Protein AF-A0A7T5RHJ8-F1 (afdb_monomer)

pLDDT: mean 72.38, std 24.06, range [26.28, 98.75]

Radius of gyration: 31.74 Å; Cα contacts (8 Å, |Δi|>4): 537; chains: 1; bounding box: 101×97×70 Å

Foldseek 3Di:
DDDDDDDDDPVVVVVVVVVVVVVVVCVVCPDDDDDDDDDDDDDDDPDDPVVVVVVVVVPDDDDPDDDDDDDDDDDDDDDDDDDDDDDDDDDDDDDDDDDDDDDDDDDDDDDDDDDPPPPDPPPPPDDPPLQFDEDELVVAPDLVVQLVQQLADFPLAAEKEKALKAQQVLQADDPVLSVQLLLLLLLLLLVLLCVLQPLHEAEEEEEQPAAAVGQDAWHAHPVRDIDTFLQSSQVSLVSNRVSNCVSNVRRYHYYDLAPSHHPQDDSVPPPDRASSRSLSSSVSSSLSVLVVSDPDPVCRRPRYYYYYYTHDHDPPPPDIAIEMETEDCQRHVDPVSRVSNQVSRQSSLVSSCVSSVVSVDNGDRPYYDYQPDPDDDDPRDPDPRPSSRRHDPPCVVVVVVD

Mean predicted aligned error: 16.36 Å

Solvent-accessible surface area (backbone atoms only — not comparable to full-atom values): 24466 Å² total; per-residue (Å²): 142,80,88,84,83,81,80,79,54,77,67,58,58,52,52,55,53,51,54,54,54,50,54,54,48,47,72,77,53,63,81,80,80,78,76,92,71,91,84,85,77,84,91,74,81,96,66,55,79,65,62,59,52,58,62,65,63,74,77,77,73,86,88,86,84,90,80,90,89,85,88,80,87,76,91,84,82,87,85,87,84,91,83,84,88,86,89,80,88,80,89,91,85,82,86,86,79,82,86,82,83,89,81,87,80,84,84,82,82,89,78,86,76,88,70,88,72,81,76,68,79,79,73,73,76,74,76,78,75,85,56,45,42,82,42,47,49,84,83,77,48,66,66,84,80,33,60,87,42,43,75,35,47,50,46,79,42,32,34,32,38,36,27,65,33,27,30,47,62,52,20,67,40,55,73,69,57,34,52,52,41,43,48,28,36,17,46,20,42,28,51,37,51,45,67,70,52,54,92,53,68,34,40,40,29,36,32,44,34,64,33,56,91,44,41,68,30,58,16,56,26,93,88,69,47,77,45,43,26,23,57,53,19,41,53,33,46,54,50,22,49,53,38,35,35,61,77,48,70,31,36,36,36,32,31,39,51,59,66,85,69,41,85,82,65,54,83,85,72,84,83,54,70,54,70,68,57,57,52,32,46,33,55,29,48,46,56,56,48,47,66,70,72,43,93,46,81,88,54,62,73,56,56,38,37,43,40,36,31,43,43,37,71,75,90,55,85,86,67,70,28,25,35,18,26,14,42,32,71,73,17,25,75,51,63,64,40,33,52,51,12,43,54,49,21,42,46,28,36,56,35,27,53,52,34,33,38,72,72,72,45,89,67,43,80,69,48,49,42,66,45,83,53,81,58,74,87,84,71,94,66,91,66,82,68,50,79,60,37,47,48,34,88,70,37,74,72,48,69,79,72,109

Sequence (402 aa):
MENSSSTLSSTDKGEVRRVLSIAERLKNNPPKTKGENHFSGRFRPIYSAKEEKERNAVVDQPNKRLLLKAIGAGAILAVSGGLALKALGSDNTPSVRAEPNPSAIPSPAAETTAIAATEKPETTPEPPKERGGILTPEELVDYSQVIEFVGKLRNSHDSVLSESLFTKELAGFSTEKRQEVLKAIAKAHAQALVEYYGDNEAIIGLDPGHGSSDVGSSGTTPEGKTIAEKELTWEVSQMLAEELKTLSHNRYFIVILRPHDPQDRDLDGDGTIAPVERIQKRKALLMKMEQKLRDKPEDIGKNILYLSMHFNGSSDPNQGGAEMYWPNSFAVKDDNHRQASEALAKSIQDKTVTAIRKTGYNTFDRKAKEDPDKNMPTGNISQVGPYLVLGSPRLDNLLQKA

Structure (mmCIF, N/CA/C/O backbone):
data_AF-A0A7T5RHJ8-F1
#
_entry.id   AF-A0A7T5RHJ8-F1
#
loop_
_atom_site.group_PDB
_atom_site.id
_atom_site.type_symbol
_atom_site.label_atom_id
_atom_site.label_alt_id
_atom_site.label_comp_id
_atom_site.label_asym_id
_atom_site.label_entity_id
_atom_site.label_seq_id
_atom_site.pdbx_PDB_ins_code
_atom_site.Cartn_x
_atom_site.Cartn_y
_atom_site.Cartn_z
_atom_site.occupancy
_atom_site.B_iso_or_equiv
_atom_site.auth_seq_id
_atom_site.auth_comp_id
_atom_site.auth_asym_id
_atom_site.auth_atom_id
_atom_site.pdbx_PDB_model_num
ATOM 1 N N . MET A 1 1 ? 28.859 11.170 -43.993 1.00 40.44 1 MET A N 1
ATOM 2 C CA . MET A 1 1 ? 28.952 12.548 -43.472 1.00 40.44 1 MET A CA 1
ATOM 3 C C . MET A 1 1 ? 27.995 13.404 -44.281 1.00 40.44 1 MET A C 1
ATOM 5 O O . MET A 1 1 ? 28.358 13.840 -45.361 1.00 40.44 1 MET A O 1
ATOM 9 N N . GLU A 1 2 ? 26.776 13.594 -43.786 1.00 32.41 2 GLU A N 1
ATOM 10 C CA . GLU A 1 2 ? 25.847 14.619 -44.268 1.00 32.41 2 GLU A CA 1
ATOM 11 C C . GLU A 1 2 ? 25.327 15.353 -43.031 1.00 32.41 2 GLU A C 1
ATOM 13 O O . GLU A 1 2 ? 24.834 14.731 -42.092 1.00 32.41 2 GLU A O 1
ATOM 18 N N . ASN A 1 3 ? 25.540 16.669 -42.996 1.00 38.00 3 ASN A N 1
ATOM 19 C CA . ASN A 1 3 ? 25.154 17.545 -41.895 1.00 38.00 3 ASN A CA 1
ATOM 20 C C . ASN A 1 3 ? 23.727 18.052 -42.126 1.00 38.00 3 ASN A C 1
ATOM 22 O O . ASN A 1 3 ? 23.508 18.899 -42.991 1.00 38.00 3 ASN A O 1
ATOM 26 N N . SER A 1 4 ? 22.770 17.608 -41.312 1.00 35.81 4 SER A N 1
ATOM 27 C CA . SER A 1 4 ? 21.439 18.214 -41.232 1.00 35.81 4 SER A CA 1
ATOM 28 C C . SER A 1 4 ? 21.397 19.246 -40.100 1.00 35.81 4 SER A C 1
ATOM 30 O O . SER A 1 4 ? 21.270 18.902 -38.926 1.00 35.81 4 SER A O 1
ATOM 32 N N . SER A 1 5 ? 21.506 20.526 -40.460 1.00 40.84 5 SER A N 1
ATOM 33 C CA . SER A 1 5 ? 21.255 21.665 -39.569 1.00 40.84 5 SER A CA 1
ATOM 34 C C . SER A 1 5 ? 19.748 21.924 -39.488 1.00 40.84 5 SER A C 1
ATOM 36 O O . SER A 1 5 ? 19.146 22.420 -40.441 1.00 40.84 5 SER A O 1
ATOM 38 N N . SER A 1 6 ? 19.118 21.569 -38.366 1.00 43.91 6 SER A N 1
ATOM 39 C CA . SER A 1 6 ? 17.718 21.910 -38.099 1.00 43.91 6 SER A CA 1
ATOM 40 C C . SER A 1 6 ? 17.618 23.357 -37.611 1.00 43.91 6 SER A C 1
ATOM 42 O O . SER A 1 6 ? 18.105 23.708 -36.534 1.00 43.91 6 SER A O 1
ATOM 44 N N . THR A 1 7 ? 16.969 24.208 -38.399 1.00 45.25 7 THR A N 1
ATOM 45 C CA . THR A 1 7 ? 16.672 25.595 -38.040 1.00 45.25 7 THR A CA 1
ATOM 46 C C . THR A 1 7 ? 15.443 25.648 -37.128 1.00 45.25 7 THR A C 1
ATOM 48 O O . THR A 1 7 ? 14.331 25.343 -37.542 1.00 45.25 7 THR A O 1
ATOM 51 N N . LEU A 1 8 ? 15.645 26.043 -35.866 1.00 46.16 8 LEU A N 1
ATOM 52 C CA . LEU A 1 8 ? 14.555 26.364 -34.937 1.00 46.16 8 LEU A CA 1
ATOM 53 C C . LEU A 1 8 ? 13.755 27.572 -35.439 1.00 46.16 8 LEU A C 1
ATOM 55 O O . LEU A 1 8 ? 14.342 28.565 -35.899 1.00 46.16 8 LEU A O 1
ATOM 59 N N . SER A 1 9 ? 12.429 27.486 -35.311 1.00 60.16 9 SER A N 1
ATOM 60 C CA . SER A 1 9 ? 11.492 28.516 -35.751 1.00 60.16 9 SER A CA 1
ATOM 61 C C . SER A 1 9 ? 11.699 29.828 -34.980 1.00 60.16 9 SER A C 1
ATOM 63 O O . SER A 1 9 ? 12.215 29.857 -33.859 1.00 60.16 9 SER A O 1
ATOM 65 N N . SER A 1 10 ? 11.307 30.956 -35.577 1.00 51.38 10 SER A N 1
ATOM 66 C CA . SER A 1 10 ? 11.414 32.282 -34.948 1.00 51.38 10 SER A CA 1
ATOM 67 C C . SER A 1 10 ? 10.623 32.402 -33.641 1.00 51.38 10 SER A C 1
ATOM 69 O O . SER A 1 10 ? 10.976 33.222 -32.795 1.00 51.38 10 SER A O 1
ATOM 71 N N . THR A 1 11 ? 9.590 31.577 -33.466 1.00 52.97 11 THR A N 1
ATOM 72 C CA . THR A 1 11 ? 8.748 31.535 -32.266 1.00 52.97 11 THR A CA 1
ATOM 73 C C . THR A 1 11 ? 9.511 30.922 -31.085 1.00 52.97 11 THR A C 1
ATOM 75 O O . THR A 1 11 ? 9.527 31.505 -30.002 1.00 52.97 11 THR A O 1
ATOM 78 N N . ASP A 1 12 ? 10.280 29.854 -31.325 1.00 54.69 12 ASP A N 1
ATOM 79 C CA . ASP A 1 12 ? 11.074 29.166 -30.291 1.00 54.69 12 ASP A CA 1
ATOM 80 C C . ASP A 1 12 ? 12.225 30.039 -29.766 1.00 54.69 12 ASP A C 1
ATOM 82 O O . ASP A 1 12 ? 12.566 30.032 -28.582 1.00 54.69 12 ASP A O 1
ATOM 86 N N . LYS A 1 13 ? 12.805 30.879 -30.634 1.00 61.91 13 LYS A N 1
ATOM 87 C CA . LYS A 1 13 ? 13.874 31.818 -30.247 1.00 61.91 13 LYS A CA 1
ATOM 88 C C . LYS A 1 13 ? 13.375 32.940 -29.330 1.00 61.91 13 LYS A C 1
ATOM 90 O O . LYS A 1 13 ? 14.156 33.469 -28.535 1.00 61.91 13 LYS A O 1
ATOM 95 N N . GLY A 1 14 ? 12.098 33.313 -29.436 1.00 64.12 14 GLY A N 1
ATOM 96 C CA . GLY A 1 14 ? 11.473 34.315 -28.571 1.00 64.12 14 GLY A CA 1
ATOM 97 C C . GLY A 1 14 ? 11.260 33.798 -27.149 1.00 64.12 14 GLY A C 1
ATOM 98 O O . GLY A 1 14 ? 11.526 34.511 -26.179 1.00 64.12 14 GLY A O 1
ATOM 99 N N . GLU A 1 15 ? 10.853 32.539 -27.021 1.00 55.97 15 GLU A N 1
ATOM 100 C CA . GLU A 1 15 ? 10.558 31.916 -25.732 1.00 55.97 15 GLU A CA 1
ATOM 101 C C . GLU A 1 15 ? 11.835 31.588 -24.948 1.00 55.97 15 GLU A C 1
ATOM 103 O O . GLU A 1 15 ? 11.937 31.929 -23.768 1.00 55.97 15 GLU A O 1
ATOM 108 N N . VAL A 1 16 ? 12.878 31.093 -25.626 1.00 61.34 1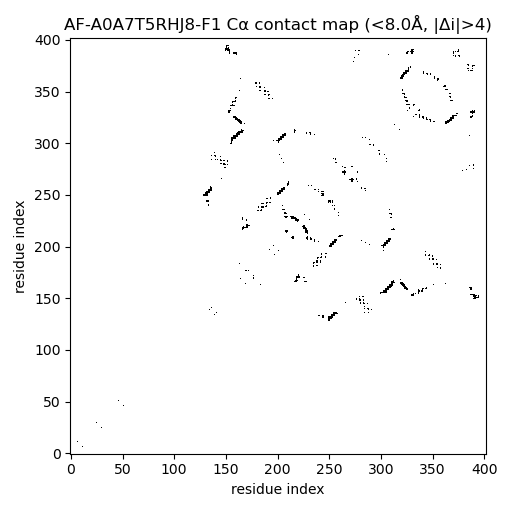6 VAL A N 1
ATOM 109 C CA . VAL A 1 16 ? 14.204 30.877 -25.018 1.00 61.34 16 VAL A CA 1
ATOM 110 C C . VAL A 1 16 ? 14.808 32.190 -24.505 1.00 61.34 16 VAL A C 1
ATOM 112 O O . VAL A 1 16 ? 15.322 32.239 -23.386 1.00 61.34 16 VAL A O 1
ATOM 115 N N . ARG A 1 17 ? 14.688 33.296 -25.256 1.00 69.06 17 ARG A N 1
ATOM 116 C CA . ARG A 1 17 ? 15.127 34.621 -24.771 1.00 69.06 17 ARG A CA 1
ATOM 117 C C . ARG A 1 17 ? 14.329 35.096 -23.561 1.00 69.06 17 ARG A C 1
ATOM 119 O O . ARG A 1 17 ? 14.903 35.712 -22.664 1.00 69.06 17 ARG A O 1
ATOM 126 N N . ARG A 1 18 ? 13.024 34.813 -23.511 1.00 72.62 18 ARG A N 1
ATOM 127 C CA . ARG A 1 18 ? 12.170 35.197 -22.381 1.00 72.62 18 ARG A CA 1
ATOM 128 C C . ARG A 1 18 ? 12.575 34.455 -21.107 1.00 72.62 18 ARG A C 1
ATOM 130 O O . ARG A 1 18 ? 12.752 35.109 -20.080 1.00 72.62 18 ARG A O 1
ATOM 137 N N . VAL A 1 19 ? 12.797 33.143 -21.187 1.00 63.69 19 VAL A N 1
ATOM 138 C CA . VAL A 1 19 ? 13.223 32.308 -20.048 1.00 63.69 19 VAL A CA 1
ATOM 139 C C . VAL A 1 19 ? 14.599 32.731 -19.529 1.00 63.69 19 VAL A C 1
ATOM 141 O O . VAL A 1 19 ? 14.755 32.949 -18.328 1.00 63.69 19 VAL A O 1
ATOM 144 N N . LEU A 1 20 ? 15.569 32.957 -20.422 1.00 66.88 20 LEU A N 1
ATOM 145 C CA . LEU A 1 20 ? 16.899 33.434 -20.026 1.00 66.88 20 LEU A CA 1
ATOM 146 C C . LEU A 1 20 ? 16.840 34.815 -19.353 1.00 66.88 20 LEU A C 1
ATOM 148 O O . LEU A 1 20 ? 17.500 35.030 -18.340 1.00 66.88 20 LEU A O 1
ATOM 152 N N . SER A 1 21 ? 15.974 35.719 -19.828 1.00 74.88 21 SER A N 1
ATOM 153 C CA . SER A 1 21 ? 15.801 37.042 -19.209 1.00 74.88 21 SER A CA 1
ATOM 154 C C . SER A 1 21 ? 15.184 36.993 -17.803 1.00 74.88 21 SER A C 1
ATOM 156 O O . SER A 1 21 ? 15.468 37.861 -16.978 1.00 74.88 21 SER A O 1
ATOM 158 N N . ILE A 1 22 ? 14.346 35.991 -17.509 1.00 64.31 22 ILE A N 1
ATOM 159 C CA . ILE A 1 22 ? 13.756 35.792 -16.177 1.00 64.31 22 ILE A CA 1
ATOM 160 C C . ILE A 1 22 ? 14.814 35.228 -15.225 1.00 64.31 22 ILE A C 1
ATOM 162 O O . ILE A 1 22 ? 14.972 35.746 -14.120 1.00 64.31 22 ILE A O 1
ATOM 166 N N . ALA A 1 23 ? 15.590 34.238 -15.675 1.00 61.03 23 ALA A N 1
ATOM 167 C CA . ALA A 1 23 ? 16.687 33.667 -14.896 1.00 61.03 23 ALA A CA 1
ATOM 168 C C . ALA A 1 23 ? 17.748 34.724 -14.535 1.00 61.03 23 ALA A C 1
ATOM 170 O O . ALA A 1 23 ? 18.206 34.796 -13.395 1.00 61.03 23 ALA A O 1
ATOM 171 N N . GLU A 1 24 ? 18.085 35.607 -15.475 1.00 71.19 24 GLU A N 1
ATOM 172 C CA . GLU A 1 24 ? 19.054 36.681 -15.254 1.00 71.19 24 GLU A CA 1
ATOM 173 C C . GLU A 1 24 ? 18.514 37.780 -14.318 1.00 71.19 24 GLU A C 1
ATOM 175 O O . GLU A 1 24 ? 19.253 38.307 -13.484 1.00 71.19 24 GLU A O 1
ATOM 180 N N . ARG A 1 25 ? 17.202 38.069 -14.350 1.00 68.69 25 ARG A N 1
ATOM 181 C CA . ARG A 1 25 ? 16.559 38.968 -13.371 1.00 68.69 25 ARG A CA 1
ATOM 182 C C . ARG A 1 25 ? 16.557 38.397 -11.957 1.00 68.69 25 ARG A C 1
ATOM 184 O O . ARG A 1 25 ? 16.802 39.157 -11.024 1.00 68.69 25 ARG A O 1
ATOM 191 N N . LEU A 1 26 ? 16.309 37.098 -11.798 1.00 63.41 26 LEU A N 1
ATOM 192 C CA . LEU A 1 26 ? 16.317 36.430 -10.491 1.00 63.41 26 LEU A CA 1
ATOM 193 C C . LEU A 1 26 ? 17.729 36.341 -9.904 1.00 63.41 26 LEU A C 1
ATOM 195 O O . LEU A 1 26 ? 17.903 36.520 -8.702 1.00 63.41 26 LEU A O 1
ATOM 199 N N . LYS A 1 27 ? 18.745 36.153 -10.754 1.00 71.31 27 LYS A N 1
ATOM 200 C CA . LYS A 1 27 ? 20.154 36.189 -10.343 1.00 71.31 27 LYS A CA 1
ATOM 201 C C . LYS A 1 27 ? 20.582 37.575 -9.849 1.00 71.31 27 LYS A C 1
ATOM 203 O O . LYS A 1 27 ? 21.331 37.674 -8.882 1.00 71.31 27 LYS A O 1
ATOM 208 N N . ASN A 1 28 ? 20.096 38.635 -10.495 1.00 69.88 28 ASN A N 1
ATOM 209 C CA . ASN A 1 28 ? 20.500 40.010 -10.192 1.00 69.88 28 ASN A CA 1
ATOM 210 C C . ASN A 1 28 ? 19.633 40.692 -9.118 1.00 69.88 28 ASN A C 1
ATOM 212 O O . ASN A 1 28 ? 20.052 41.697 -8.553 1.00 69.88 28 ASN A O 1
ATOM 216 N N . ASN A 1 29 ? 18.443 40.161 -8.821 1.00 66.75 29 ASN A N 1
ATOM 217 C CA . ASN A 1 29 ? 17.551 40.655 -7.769 1.00 66.75 29 ASN A CA 1
ATOM 218 C C . ASN A 1 29 ? 16.957 39.483 -6.971 1.00 66.75 29 ASN A C 1
ATOM 220 O O . ASN A 1 29 ? 15.758 39.210 -7.092 1.00 66.75 29 ASN A O 1
ATOM 224 N N . PRO A 1 30 ? 17.766 38.774 -6.162 1.00 59.53 30 PRO A N 1
ATOM 225 C CA . PRO A 1 30 ? 17.239 37.722 -5.310 1.00 59.53 30 PRO A CA 1
ATOM 226 C C . PRO A 1 30 ? 16.209 38.319 -4.332 1.00 59.53 30 PRO A C 1
ATOM 228 O O . PRO A 1 30 ? 16.425 39.417 -3.801 1.00 59.53 30 PRO A O 1
ATOM 231 N N . PRO A 1 31 ? 15.071 37.643 -4.098 1.00 55.00 31 PRO A N 1
ATOM 232 C CA . PRO A 1 31 ? 14.050 38.144 -3.193 1.00 55.00 31 PRO A CA 1
ATOM 233 C C . PRO A 1 31 ? 14.637 38.313 -1.788 1.00 55.00 31 PRO A C 1
ATOM 235 O O . PRO A 1 31 ? 15.250 37.404 -1.231 1.00 55.00 31 PRO A O 1
ATOM 238 N N . LYS A 1 32 ? 14.464 39.508 -1.213 1.00 50.19 32 LYS A N 1
ATOM 239 C CA . LYS A 1 32 ? 14.930 39.816 0.142 1.00 50.19 32 LYS A CA 1
ATOM 240 C C . LYS A 1 32 ? 14.118 39.000 1.146 1.00 50.19 32 LYS A C 1
ATOM 242 O O . LYS A 1 32 ? 12.930 39.261 1.329 1.00 50.19 32 LYS A O 1
ATOM 247 N N . THR A 1 33 ? 14.762 38.059 1.826 1.00 44.38 33 THR A N 1
ATOM 248 C CA . THR A 1 33 ? 14.189 37.361 2.979 1.00 44.38 33 THR A CA 1
ATOM 249 C C . THR A 1 33 ? 13.981 38.373 4.106 1.00 44.38 33 THR A C 1
ATOM 251 O O . THR A 1 33 ? 14.944 38.922 4.645 1.00 44.38 33 THR A O 1
ATOM 254 N N . LYS A 1 34 ? 12.722 38.681 4.435 1.00 40.81 34 LYS A N 1
ATOM 255 C CA . LYS A 1 34 ? 12.402 39.452 5.642 1.00 40.81 34 LYS A CA 1
ATOM 256 C C . LYS A 1 34 ? 12.673 38.574 6.861 1.00 40.81 34 LYS A C 1
ATOM 258 O O . LYS A 1 34 ? 12.249 37.425 6.897 1.00 40.81 34 LYS A O 1
ATOM 263 N N . GLY A 1 35 ? 13.429 39.147 7.792 1.00 35.31 35 GLY A N 1
ATOM 264 C CA . GLY A 1 35 ? 14.032 38.476 8.931 1.00 35.31 35 GLY A CA 1
ATOM 265 C C . GLY A 1 35 ? 13.064 37.850 9.929 1.00 35.31 35 GLY A C 1
ATOM 266 O O . GLY A 1 35 ? 11.869 38.143 9.977 1.00 35.31 35 GLY A O 1
ATOM 267 N N . GLU A 1 36 ? 13.683 36.983 10.718 1.00 42.47 36 GLU A N 1
ATOM 268 C CA . GLU A 1 36 ? 13.184 36.243 11.864 1.00 42.47 36 GLU A CA 1
ATOM 269 C C . GLU A 1 36 ? 12.375 37.129 12.819 1.00 42.47 36 GLU A C 1
ATOM 271 O O . GLU A 1 36 ? 12.868 38.128 13.337 1.00 42.47 36 GLU A O 1
ATOM 276 N N . ASN A 1 37 ? 11.137 36.720 13.094 1.00 32.94 37 ASN A N 1
ATOM 277 C CA . ASN A 1 37 ? 10.400 37.168 14.266 1.00 32.94 37 ASN A CA 1
ATOM 278 C C . ASN A 1 37 ? 10.107 35.948 15.138 1.00 32.94 37 ASN A C 1
ATOM 280 O O . ASN A 1 37 ? 9.453 34.999 14.706 1.00 32.94 37 ASN A O 1
ATOM 284 N N . HIS A 1 38 ? 10.592 36.004 16.378 1.00 37.03 38 HIS A N 1
ATOM 285 C CA . HIS A 1 38 ? 10.213 35.110 17.463 1.00 37.03 38 HIS A CA 1
ATOM 286 C C . HIS A 1 38 ? 8.686 35.018 17.583 1.00 37.03 38 HIS A C 1
ATOM 288 O O . HIS A 1 38 ? 8.017 36.026 17.811 1.00 37.03 38 HIS A O 1
ATOM 294 N N . PHE A 1 39 ? 8.141 33.805 17.476 1.00 29.95 39 PHE A N 1
ATOM 295 C CA . PHE A 1 39 ? 6.723 33.536 17.692 1.00 29.95 39 PHE A CA 1
ATOM 296 C C . PHE A 1 39 ? 6.536 32.776 19.009 1.00 29.95 39 PHE A C 1
ATOM 298 O O . PHE A 1 39 ? 6.726 31.566 19.094 1.00 29.95 39 PHE A O 1
ATOM 305 N N . SER A 1 40 ? 6.166 33.511 20.056 1.00 37.69 40 SER A N 1
ATOM 306 C CA . SER A 1 40 ? 5.530 32.976 21.257 1.00 37.69 40 SER A CA 1
ATOM 307 C C . SER A 1 40 ? 4.041 33.331 21.184 1.00 37.69 40 SER A C 1
ATOM 309 O O . SER A 1 40 ? 3.672 34.503 21.184 1.00 37.69 40 SER A O 1
ATOM 311 N N . GLY A 1 41 ? 3.149 32.341 21.074 1.00 28.69 41 GLY A N 1
ATOM 312 C CA . GLY A 1 41 ? 1.719 32.653 21.019 1.00 28.69 41 GLY A CA 1
ATOM 313 C C . GLY A 1 41 ? 0.787 31.512 20.632 1.00 28.69 41 GLY A C 1
ATOM 314 O O . GLY A 1 41 ? 0.674 31.159 19.469 1.00 28.69 41 GLY A O 1
ATOM 315 N N . ARG A 1 42 ? 0.093 31.002 21.656 1.00 31.72 42 ARG A N 1
ATOM 316 C CA . ARG A 1 42 ? -1.216 30.320 21.690 1.00 31.72 42 ARG A CA 1
ATOM 317 C C . ARG A 1 42 ? -1.936 30.106 20.346 1.00 31.72 42 ARG A C 1
ATOM 319 O O . ARG A 1 42 ? -2.389 31.056 19.711 1.00 31.72 42 ARG A O 1
ATOM 326 N N . PHE A 1 43 ? -2.184 28.832 20.045 1.00 30.12 43 PHE A N 1
ATOM 327 C CA . PHE A 1 43 ? -3.131 28.363 19.034 1.00 30.12 43 PHE A CA 1
ATOM 328 C C . PHE A 1 43 ? -4.536 28.953 19.250 1.00 30.12 43 PHE A C 1
ATOM 330 O O . PHE A 1 43 ? -5.092 28.875 20.348 1.00 30.12 43 PHE A O 1
ATOM 337 N N . ARG A 1 44 ? -5.126 29.498 18.182 1.00 32.53 44 ARG A N 1
ATOM 338 C CA . ARG A 1 44 ? -6.573 29.712 18.053 1.00 32.53 44 ARG A CA 1
ATOM 339 C C . ARG A 1 44 ? -7.116 28.767 16.973 1.00 32.53 44 ARG A C 1
ATOM 341 O O . ARG A 1 44 ? -6.440 28.598 15.959 1.00 32.53 44 ARG A O 1
ATOM 348 N N . PRO A 1 45 ? -8.301 28.165 17.163 1.00 34.62 45 PRO A N 1
ATOM 349 C CA . PRO A 1 45 ? -8.934 27.343 16.140 1.00 34.62 45 PRO A CA 1
ATOM 350 C C . PRO A 1 45 ? -9.376 28.188 14.934 1.00 34.62 45 PRO A C 1
ATOM 352 O O . PRO A 1 45 ? -9.691 29.371 15.062 1.00 34.62 45 PRO A O 1
ATOM 355 N N . ILE A 1 46 ? -9.381 27.544 13.766 1.00 45.44 46 ILE A N 1
ATOM 356 C CA . ILE A 1 46 ? -9.508 28.129 12.418 1.00 45.44 46 ILE A CA 1
ATOM 357 C C . ILE A 1 46 ? -10.975 28.431 12.030 1.00 45.44 46 ILE A C 1
ATOM 359 O O . ILE A 1 46 ? -11.258 28.801 10.899 1.00 45.44 46 ILE A O 1
ATOM 363 N N . TYR A 1 47 ? -11.926 28.355 12.963 1.00 49.31 47 TYR A N 1
ATOM 364 C CA . TYR A 1 47 ? -13.334 28.654 12.679 1.00 49.31 47 TYR A CA 1
ATOM 365 C C . TYR A 1 47 ? -13.837 29.834 13.499 1.00 49.31 47 TYR A C 1
ATOM 367 O O . TYR A 1 47 ? -13.525 29.985 14.682 1.00 49.31 47 TYR A O 1
ATOM 375 N N . SER A 1 48 ? -14.634 30.688 12.861 1.00 61.91 48 SER A N 1
ATOM 376 C CA . SER A 1 48 ? -15.337 31.755 13.559 1.00 61.91 48 SER A CA 1
ATOM 377 C C . SER A 1 48 ? -16.473 31.166 14.405 1.00 61.91 48 SER A C 1
ATOM 379 O O . SER A 1 48 ? -17.155 30.228 13.994 1.00 61.91 48 SER A O 1
ATOM 381 N N . ALA A 1 49 ? -16.754 31.765 15.567 1.00 52.56 49 ALA A N 1
ATOM 382 C CA . ALA A 1 49 ? -17.869 31.362 16.438 1.00 52.56 49 ALA A CA 1
ATOM 383 C C . ALA A 1 49 ? -19.247 31.395 15.736 1.00 52.56 49 ALA A C 1
ATOM 385 O O . ALA A 1 49 ? -20.226 30.839 16.233 1.00 52.56 49 ALA A O 1
ATOM 386 N N . LYS A 1 50 ? -19.335 32.055 14.574 1.00 49.03 50 LYS A N 1
ATOM 387 C CA . LYS A 1 50 ? -20.524 32.086 13.725 1.00 49.03 50 LYS A CA 1
ATOM 388 C C . LYS A 1 50 ? -20.701 30.776 12.940 1.00 49.03 50 LYS A C 1
ATOM 390 O O . LYS A 1 50 ? -21.807 30.250 12.901 1.00 49.03 50 LYS A O 1
ATOM 395 N N . GLU A 1 51 ? -19.617 30.211 12.410 1.00 54.53 51 GLU A N 1
ATOM 396 C CA . GLU A 1 51 ? -19.627 28.963 11.626 1.00 54.53 51 GLU A CA 1
ATOM 397 C C . GLU A 1 51 ? -19.867 27.720 12.495 1.00 54.53 51 GLU A C 1
ATOM 399 O O . GLU A 1 51 ? -20.450 26.735 12.043 1.00 54.53 51 GLU A O 1
ATOM 404 N N . GLU A 1 52 ? -19.462 27.765 13.765 1.00 52.94 52 GLU A N 1
ATOM 405 C CA . GLU A 1 52 ? -19.729 26.693 14.731 1.00 52.94 52 GLU A CA 1
ATOM 406 C C . GLU A 1 52 ? -21.197 26.695 15.198 1.00 52.94 52 GLU A C 1
ATOM 408 O O . GLU A 1 52 ? -21.801 25.643 15.415 1.00 52.94 52 GLU A O 1
ATOM 413 N N . LYS A 1 53 ? -21.825 27.877 15.259 1.00 53.38 53 LYS A N 1
ATOM 414 C CA . LYS A 1 53 ? -23.241 28.028 15.621 1.00 53.38 53 LYS A CA 1
ATOM 415 C C . LYS A 1 53 ? -24.188 27.604 14.494 1.00 53.38 53 LYS A C 1
ATOM 417 O O . LYS A 1 53 ? -25.234 27.025 14.773 1.00 53.38 53 LYS A O 1
ATOM 422 N N . GLU A 1 54 ? -23.819 27.846 13.237 1.00 55.75 54 GLU A N 1
ATOM 423 C CA . GLU A 1 54 ? -24.598 27.412 12.066 1.00 55.75 54 GLU A CA 1
ATOM 424 C C . GLU A 1 54 ? -24.527 25.891 11.857 1.00 55.75 54 GLU A C 1
ATOM 426 O O . GLU A 1 54 ? -25.531 25.279 11.497 1.00 55.75 54 GLU A O 1
ATOM 431 N N . ARG A 1 55 ? -23.397 25.251 12.191 1.00 57.78 55 ARG A N 1
ATOM 432 C CA . ARG A 1 55 ? -23.279 23.782 12.170 1.00 57.78 55 ARG A CA 1
ATOM 433 C C . ARG A 1 55 ? -24.161 23.090 13.209 1.00 57.78 55 ARG A C 1
ATOM 435 O O . ARG A 1 55 ? -24.792 22.083 12.900 1.00 57.78 55 ARG A O 1
ATOM 442 N N . ASN A 1 56 ? -24.256 23.652 14.411 1.00 49.22 56 ASN A N 1
ATOM 443 C CA . ASN A 1 56 ? -25.057 23.067 15.489 1.00 49.22 56 ASN A CA 1
ATOM 444 C C . ASN A 1 56 ? -26.569 23.325 15.341 1.00 49.22 56 ASN A C 1
ATOM 446 O O . ASN A 1 56 ? -27.365 22.659 15.996 1.00 49.22 56 ASN A O 1
ATOM 450 N N . ALA A 1 57 ? -26.988 24.243 14.463 1.00 46.22 57 ALA A N 1
ATOM 451 C CA . ALA A 1 57 ? -28.400 24.566 14.243 1.00 46.22 57 ALA A CA 1
ATOM 452 C C . ALA A 1 57 ? -29.130 23.607 13.277 1.00 46.22 57 ALA A C 1
ATOM 454 O O . ALA A 1 57 ? -30.355 23.644 13.200 1.00 46.22 57 ALA A O 1
ATOM 455 N N . VAL A 1 58 ? -28.414 22.739 12.550 1.00 40.59 58 VAL A N 1
ATOM 456 C CA . VAL A 1 58 ? -29.008 21.814 11.558 1.00 40.59 58 VAL A CA 1
ATOM 457 C C . VAL A 1 58 ? -29.418 20.463 12.175 1.00 40.59 58 VAL A C 1
ATOM 459 O O . VAL A 1 58 ? -30.129 19.684 11.548 1.00 40.59 58 VAL A O 1
ATOM 462 N N . VAL A 1 59 ? -29.030 20.184 13.423 1.00 41.03 59 VAL A N 1
ATOM 463 C CA . VAL A 1 59 ? -29.218 18.863 14.058 1.00 41.03 59 VAL A CA 1
ATOM 464 C C . VAL A 1 59 ? -30.536 18.739 14.842 1.00 41.03 59 VAL A C 1
ATOM 466 O O . VAL A 1 59 ? -30.893 17.641 15.256 1.00 41.03 59 VAL A O 1
ATOM 469 N N . ASP A 1 60 ? -31.321 19.812 14.989 1.00 36.16 60 ASP A N 1
ATOM 470 C CA . ASP A 1 60 ? -32.483 19.815 15.890 1.00 36.16 60 ASP A CA 1
ATOM 471 C C . ASP A 1 60 ? -33.815 20.108 15.170 1.00 36.16 60 ASP A C 1
ATOM 473 O O . ASP A 1 60 ? -34.426 21.164 15.329 1.00 36.16 60 ASP A O 1
ATOM 477 N N . GLN A 1 61 ? -34.285 19.154 14.354 1.00 32.31 61 GLN A N 1
ATOM 478 C CA . GLN A 1 61 ? -35.711 19.032 14.011 1.00 32.31 61 GLN A CA 1
ATOM 479 C C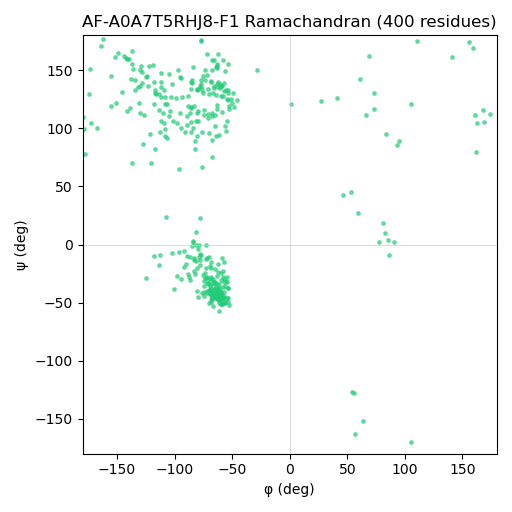 . GLN A 1 61 ? -36.151 17.556 13.936 1.00 32.31 61 GLN A C 1
ATOM 481 O O . GLN A 1 61 ? -35.719 16.828 13.040 1.00 32.31 61 GLN A O 1
ATOM 486 N N . PRO A 1 62 ? -37.053 17.086 14.820 1.00 37.34 62 PRO A N 1
ATOM 487 C CA . PRO A 1 62 ? -37.592 15.734 14.743 1.00 37.34 62 PRO A CA 1
ATOM 488 C C . PRO A 1 62 ? -38.755 15.649 13.740 1.00 37.34 62 PRO A C 1
ATOM 490 O O . PRO A 1 62 ? -39.818 16.247 13.925 1.00 37.34 62 PRO A O 1
ATOM 493 N N . ASN A 1 63 ? -38.582 14.824 12.703 1.00 32.75 63 ASN A N 1
ATOM 494 C CA . ASN A 1 63 ? -39.628 14.452 11.749 1.00 32.75 63 ASN A CA 1
ATOM 495 C C . ASN A 1 63 ? -40.721 13.594 12.417 1.00 32.75 63 ASN A C 1
ATOM 497 O O . ASN A 1 63 ? -40.687 12.365 12.404 1.00 32.75 63 ASN A O 1
ATOM 501 N N . LYS A 1 64 ? -41.749 14.251 12.961 1.00 34.31 64 LYS A N 1
ATOM 502 C CA . LYS A 1 64 ? -43.071 13.657 13.207 1.00 34.31 64 LYS A CA 1
ATOM 503 C C . LYS A 1 64 ? -43.917 13.771 11.940 1.00 34.31 64 LYS A C 1
ATOM 505 O O . LYS A 1 64 ? -44.546 14.805 11.742 1.00 34.31 64 LYS A O 1
ATOM 510 N N . ARG A 1 65 ? -43.981 12.717 11.117 1.00 35.22 65 ARG A N 1
ATOM 511 C CA . ARG A 1 65 ? -45.120 12.417 10.217 1.00 35.22 65 ARG A CA 1
ATOM 512 C C . ARG A 1 65 ? -44.872 11.121 9.441 1.00 35.22 65 ARG A C 1
ATOM 514 O O . ARG A 1 65 ? -44.185 11.154 8.434 1.00 35.22 65 ARG A O 1
ATOM 521 N N . LEU A 1 66 ? -45.463 10.015 9.899 1.00 32.38 66 LEU A N 1
ATOM 522 C CA . LEU A 1 66 ? -45.989 8.913 9.070 1.00 32.38 66 LEU A CA 1
ATOM 523 C C . LEU A 1 66 ? -46.636 7.861 9.987 1.00 32.38 66 LEU A C 1
ATOM 525 O O . LEU A 1 66 ? -46.068 6.825 10.310 1.00 32.38 66 LEU A O 1
ATOM 529 N N . LEU A 1 67 ? -47.853 8.168 10.433 1.00 29.53 67 LEU A N 1
ATOM 530 C CA . LEU A 1 67 ? -48.818 7.197 10.940 1.00 29.53 67 LEU A CA 1
ATOM 531 C C . LEU A 1 67 ? -50.187 7.596 10.366 1.00 29.53 67 LEU A C 1
ATOM 533 O O . LEU A 1 67 ? -50.482 8.786 10.283 1.00 29.53 67 LEU A O 1
ATOM 537 N N . LEU A 1 68 ? -50.995 6.594 10.010 1.00 28.56 68 LEU A N 1
ATOM 538 C CA . LEU A 1 68 ? -52.284 6.626 9.298 1.00 28.56 68 LEU A CA 1
ATOM 539 C C . LEU A 1 68 ? -52.219 6.681 7.760 1.00 28.56 68 LEU A C 1
ATOM 541 O O . LEU A 1 68 ? -52.253 7.750 7.157 1.00 28.56 68 LEU A O 1
ATOM 545 N N . LYS A 1 69 ? -52.311 5.502 7.129 1.00 28.75 69 LYS A N 1
ATOM 546 C CA . LYS A 1 69 ? -53.526 5.030 6.423 1.00 28.75 69 LYS A CA 1
ATOM 547 C C . LYS A 1 69 ? -53.233 3.710 5.695 1.00 28.75 69 LYS A C 1
ATOM 549 O O . LYS A 1 69 ? -52.481 3.723 4.732 1.00 28.75 69 LYS A O 1
ATOM 554 N N . ALA A 1 70 ? -53.848 2.617 6.156 1.00 27.80 70 ALA A N 1
ATOM 555 C CA . ALA A 1 70 ? -54.502 1.573 5.344 1.00 27.80 70 ALA A CA 1
ATOM 556 C C . ALA A 1 70 ? -54.691 0.287 6.174 1.00 27.80 70 ALA A C 1
ATOM 558 O O . ALA A 1 70 ? -53.941 -0.675 6.058 1.00 27.80 70 ALA A O 1
ATOM 559 N N . ILE A 1 71 ? -55.726 0.283 7.015 1.00 31.23 71 ILE A N 1
ATOM 560 C CA . ILE A 1 71 ? -56.484 -0.935 7.320 1.00 31.23 71 ILE A CA 1
ATOM 561 C C . ILE A 1 71 ? -57.724 -0.855 6.431 1.00 31.23 71 ILE A C 1
ATOM 563 O O . ILE A 1 71 ? -58.432 0.151 6.482 1.00 31.23 71 ILE A O 1
ATOM 567 N N . GLY A 1 72 ? -57.988 -1.889 5.636 1.00 26.28 72 GLY A N 1
ATOM 568 C CA . GLY A 1 72 ? -59.272 -2.035 4.958 1.00 26.28 72 GLY A CA 1
ATOM 569 C C . GLY A 1 72 ? -59.261 -3.021 3.795 1.00 26.28 72 GLY A C 1
ATOM 570 O O . GLY A 1 72 ? -58.837 -2.656 2.708 1.00 26.28 72 GLY A O 1
ATOM 571 N N . ALA A 1 73 ? -59.849 -4.196 4.046 1.00 27.97 73 ALA A N 1
ATOM 572 C CA . ALA A 1 73 ? -60.274 -5.235 3.098 1.00 27.97 73 ALA A CA 1
ATOM 573 C C . ALA A 1 73 ? -59.151 -6.076 2.456 1.00 27.97 73 ALA A C 1
ATOM 575 O O . ALA A 1 73 ? -58.185 -5.556 1.928 1.00 27.97 73 ALA A O 1
ATOM 576 N N . GLY A 1 74 ? -59.208 -7.403 2.439 1.00 26.28 74 GLY A N 1
ATOM 577 C CA . GLY A 1 74 ? -60.246 -8.325 2.869 1.00 26.28 74 GLY A CA 1
ATOM 578 C C . GLY A 1 74 ? -59.707 -9.751 2.757 1.00 26.28 74 GLY A C 1
ATOM 579 O O . GLY A 1 74 ? -58.816 -10.038 1.962 1.00 26.28 74 GLY A O 1
ATOM 580 N N . ALA A 1 75 ? -60.235 -10.617 3.613 1.00 30.70 75 ALA A N 1
ATOM 581 C CA . ALA A 1 75 ? -60.037 -12.056 3.581 1.00 30.70 75 ALA A CA 1
ATOM 582 C C . ALA A 1 75 ? -60.448 -12.655 2.227 1.00 30.70 75 ALA A C 1
ATOM 584 O O . ALA A 1 75 ? -61.410 -12.164 1.642 1.00 30.70 75 ALA A O 1
ATOM 585 N N . ILE A 1 76 ? -59.790 -13.747 1.803 1.00 30.20 76 ILE A N 1
ATOM 586 C CA . ILE A 1 76 ? -60.433 -14.940 1.219 1.00 30.20 76 ILE A CA 1
ATOM 587 C C . ILE A 1 76 ? -59.414 -16.078 0.952 1.00 30.20 76 ILE A C 1
ATOM 589 O O . ILE A 1 76 ? -58.386 -15.885 0.316 1.00 30.20 76 ILE A O 1
ATOM 593 N N . LEU A 1 77 ? -59.808 -17.258 1.449 1.00 28.19 77 LEU A N 1
ATOM 594 C CA . LEU A 1 77 ? -59.460 -18.654 1.132 1.00 28.19 77 LEU A CA 1
ATOM 595 C C . LEU A 1 77 ? -58.051 -19.243 1.380 1.00 28.19 77 LEU A C 1
ATOM 597 O O . LEU A 1 77 ? -57.095 -19.056 0.636 1.00 28.19 77 LEU A O 1
ATOM 601 N N . ALA A 1 78 ? -58.037 -20.154 2.360 1.00 33.78 78 ALA A N 1
ATOM 602 C CA . ALA A 1 78 ? -57.281 -21.404 2.339 1.00 33.78 78 ALA A CA 1
ATOM 603 C C . ALA A 1 78 ? -57.807 -22.361 1.247 1.00 33.78 78 ALA A C 1
ATOM 605 O O . ALA A 1 78 ? -58.976 -22.244 0.881 1.00 33.78 78 ALA A O 1
ATOM 606 N N . VAL A 1 79 ? -56.982 -23.334 0.814 1.00 29.25 79 VAL A N 1
ATOM 607 C CA . VAL A 1 79 ? -57.293 -24.787 0.708 1.00 29.25 79 VAL A CA 1
ATOM 608 C C . VAL A 1 79 ? -56.217 -25.552 -0.111 1.00 29.25 79 VAL A C 1
ATOM 610 O O . VAL A 1 79 ? -56.042 -25.331 -1.301 1.00 29.25 79 VAL A O 1
ATOM 613 N N . SER A 1 80 ? -55.533 -26.467 0.598 1.00 28.83 80 SER A N 1
ATOM 614 C CA . SER A 1 80 ? -55.103 -27.850 0.263 1.00 28.83 80 SER A CA 1
ATOM 615 C C . SER A 1 80 ? -54.162 -28.240 -0.899 1.00 28.83 80 SER A C 1
ATOM 617 O O . SER A 1 80 ? -54.363 -27.860 -2.045 1.00 28.83 80 SER A O 1
ATOM 619 N N . GLY A 1 81 ? -53.320 -29.245 -0.584 1.00 27.33 81 GLY A N 1
ATOM 620 C CA . GLY A 1 81 ? -52.876 -30.344 -1.471 1.00 27.33 81 GLY A CA 1
ATOM 621 C C . GLY A 1 81 ? -51.433 -30.196 -1.976 1.00 27.33 81 GLY A C 1
ATOM 622 O O . GLY A 1 81 ? -51.117 -29.195 -2.592 1.00 27.33 81 GLY A O 1
ATOM 623 N N . GLY A 1 82 ? -50.460 -31.091 -1.767 1.00 26.38 82 GLY A N 1
ATOM 624 C CA . GLY A 1 82 ? -50.494 -32.518 -1.444 1.00 26.38 82 GLY A CA 1
ATOM 625 C C . GLY A 1 82 ? -50.420 -33.386 -2.708 1.00 26.38 82 GLY A C 1
ATOM 626 O O . GLY A 1 82 ? -51.472 -33.765 -3.193 1.00 26.38 82 GLY A O 1
ATOM 627 N N . LEU A 1 83 ? -49.214 -33.690 -3.220 1.00 30.23 83 LEU A N 1
ATOM 628 C CA . LEU A 1 83 ? -48.847 -34.811 -4.131 1.00 30.23 83 LEU A CA 1
ATOM 629 C C . LEU A 1 83 ? -47.325 -34.697 -4.407 1.00 30.23 83 LEU A C 1
ATOM 631 O O . LEU A 1 83 ? -46.875 -33.657 -4.869 1.00 30.23 83 LEU A O 1
ATOM 635 N N . ALA A 1 84 ? -46.434 -35.565 -3.915 1.00 32.56 84 ALA A N 1
ATOM 636 C CA . ALA A 1 84 ? -46.185 -36.987 -4.198 1.00 32.56 84 ALA A CA 1
ATOM 637 C C . ALA A 1 84 ? -45.501 -37.280 -5.557 1.00 32.56 84 ALA A C 1
ATOM 639 O O . ALA A 1 84 ? -46.071 -37.058 -6.616 1.00 32.56 84 ALA A O 1
ATOM 640 N N . LEU A 1 85 ? -44.286 -37.842 -5.432 1.00 32.12 85 LEU A N 1
ATOM 641 C CA . LEU A 1 85 ? -43.528 -38.748 -6.310 1.00 32.12 85 LEU A CA 1
ATOM 642 C C . LEU A 1 85 ? -43.509 -38.534 -7.836 1.00 32.12 85 LEU A C 1
ATOM 644 O O . LEU A 1 85 ? -44.496 -38.770 -8.529 1.00 32.12 85 LEU A O 1
ATOM 648 N N . LYS A 1 86 ? -42.285 -38.444 -8.380 1.00 32.12 86 LYS A N 1
ATOM 649 C CA . LYS A 1 86 ? -41.882 -39.358 -9.461 1.00 32.12 86 LYS A CA 1
ATOM 650 C C . LYS A 1 86 ? -40.376 -39.626 -9.470 1.00 32.12 86 LYS A C 1
ATOM 652 O O . LYS A 1 86 ? -39.566 -38.713 -9.575 1.00 32.12 86 LYS A O 1
ATOM 657 N N . ALA A 1 87 ? -40.055 -40.909 -9.346 1.00 35.22 87 ALA A N 1
ATOM 658 C CA . ALA A 1 87 ? -38.748 -41.512 -9.529 1.00 35.22 87 ALA A CA 1
ATOM 659 C C . ALA A 1 87 ? -38.515 -41.856 -11.009 1.00 35.22 87 ALA A C 1
ATOM 661 O O . ALA A 1 87 ? -39.425 -42.370 -11.654 1.00 35.22 87 ALA A O 1
ATOM 662 N N . LEU A 1 88 ? -37.292 -41.618 -11.485 1.00 37.75 88 LEU A N 1
ATOM 663 C CA . LEU A 1 88 ? -36.576 -42.249 -12.608 1.00 37.75 88 LEU A CA 1
ATOM 664 C C . LEU A 1 88 ? -35.087 -42.019 -12.247 1.00 37.75 88 LEU A C 1
ATOM 666 O O . LEU A 1 88 ? -34.717 -40.878 -12.005 1.00 37.75 88 LEU A O 1
ATOM 670 N N . GLY A 1 89 ? -34.189 -42.980 -12.038 1.00 31.12 89 GLY A N 1
ATOM 671 C CA . GLY A 1 89 ? -34.111 -44.349 -12.530 1.00 31.12 89 GLY A CA 1
ATOM 672 C C . GLY A 1 89 ? -33.228 -44.400 -13.778 1.00 31.12 89 GLY A C 1
ATOM 673 O O . GLY A 1 89 ? -33.767 -44.233 -14.861 1.00 31.12 89 GLY A O 1
ATOM 674 N N . SER A 1 90 ? -31.909 -44.586 -13.614 1.00 33.03 90 SER A N 1
ATOM 675 C CA . SER A 1 90 ? -31.099 -45.633 -14.280 1.00 33.03 90 SER A CA 1
ATOM 676 C C . SER A 1 90 ? -29.595 -45.308 -14.260 1.00 33.03 90 SER A C 1
ATOM 678 O O . SER A 1 90 ? -29.144 -44.360 -14.903 1.00 33.03 90 SER A O 1
ATOM 680 N N . ASP A 1 91 ? -28.854 -46.108 -13.496 1.00 35.66 91 ASP A N 1
ATOM 681 C CA . ASP A 1 91 ? -27.647 -46.858 -13.869 1.00 35.66 91 ASP A CA 1
ATOM 682 C C . ASP A 1 91 ? -26.758 -46.330 -15.004 1.00 35.66 91 ASP A C 1
ATOM 684 O O . ASP A 1 91 ? -27.191 -46.239 -16.149 1.00 35.66 91 ASP A O 1
ATOM 688 N N . ASN A 1 92 ? -25.470 -46.119 -14.694 1.00 35.47 92 ASN A N 1
ATOM 689 C CA . ASN A 1 92 ? -24.354 -46.550 -15.549 1.00 35.47 92 ASN A CA 1
ATOM 690 C C . ASN A 1 92 ? -22.986 -46.340 -14.870 1.00 35.47 92 ASN A C 1
ATOM 692 O O . ASN A 1 92 ? -22.443 -45.239 -14.852 1.00 35.47 92 ASN A O 1
ATOM 696 N N . THR A 1 93 ? -22.390 -47.433 -14.399 1.00 41.00 93 THR A N 1
ATOM 697 C CA . THR A 1 93 ? -20.936 -47.683 -14.328 1.00 41.00 93 THR A CA 1
ATOM 698 C C . THR A 1 93 ? -20.727 -49.205 -14.413 1.00 41.00 93 THR A C 1
ATOM 700 O O . THR A 1 93 ? -21.655 -49.946 -14.089 1.00 41.00 93 THR A O 1
ATOM 703 N N . PRO A 1 94 ? -19.533 -49.739 -14.736 1.00 44.88 94 PRO A N 1
ATOM 704 C CA . PRO A 1 94 ? -18.409 -49.193 -15.504 1.00 44.88 94 PRO A CA 1
ATOM 705 C C . PRO A 1 94 ? -17.944 -50.160 -16.624 1.00 44.88 94 PRO A C 1
ATOM 707 O O . PRO A 1 94 ? -18.032 -51.379 -16.490 1.00 44.88 94 PRO A O 1
ATOM 710 N N . SER A 1 95 ? -17.348 -49.645 -17.707 1.00 39.78 95 SER A N 1
ATOM 711 C CA . SER A 1 95 ? -16.603 -50.493 -18.652 1.00 39.78 95 SER A CA 1
ATOM 712 C C . SER A 1 95 ? -15.111 -50.437 -18.344 1.00 39.78 95 SER A C 1
ATOM 714 O O . SER A 1 95 ? -14.420 -49.479 -18.678 1.00 39.78 95 SER A O 1
ATOM 716 N N . VAL A 1 96 ? -14.635 -51.518 -17.735 1.00 40.19 96 VAL A N 1
ATOM 717 C CA . VAL A 1 96 ? -13.235 -51.944 -17.691 1.00 40.19 96 VAL A CA 1
ATOM 718 C C . VAL A 1 96 ? -12.727 -52.107 -19.128 1.00 40.19 96 VAL A C 1
ATOM 720 O O . VAL A 1 96 ? -13.383 -52.754 -19.946 1.00 40.19 96 VAL A O 1
ATOM 723 N N . ARG A 1 97 ? -11.556 -51.549 -19.450 1.00 43.22 97 ARG A N 1
ATOM 724 C CA . ARG A 1 97 ? -10.802 -51.942 -20.645 1.00 43.22 97 ARG A CA 1
ATOM 725 C C . ARG A 1 97 ? -9.338 -52.134 -20.279 1.00 43.22 97 ARG A C 1
ATOM 727 O O . ARG A 1 97 ? -8.762 -51.346 -19.540 1.00 43.22 97 ARG A O 1
ATOM 734 N N . ALA A 1 98 ? -8.832 -53.255 -20.766 1.00 43.94 98 ALA A N 1
ATOM 735 C CA . ALA A 1 98 ? -7.600 -53.910 -20.389 1.00 43.94 98 ALA A CA 1
ATOM 736 C C . ALA A 1 98 ? -6.339 -53.207 -20.903 1.00 43.94 98 ALA A C 1
ATOM 738 O O . ALA A 1 98 ? -6.330 -52.625 -21.989 1.00 43.94 98 ALA A O 1
ATOM 739 N N . GLU A 1 99 ? -5.273 -53.362 -20.122 1.00 49.31 99 GLU A N 1
ATOM 740 C CA . GLU A 1 99 ? -3.883 -53.196 -20.534 1.00 49.31 99 GLU A CA 1
ATOM 741 C C . GLU A 1 99 ? -3.482 -54.225 -21.602 1.00 49.31 99 GLU A C 1
ATOM 743 O O . GLU A 1 99 ? -3.981 -55.357 -21.600 1.00 49.31 99 GLU A O 1
ATOM 748 N N . PRO A 1 100 ? -2.495 -53.886 -22.444 1.00 60.22 100 PRO A N 1
ATOM 749 C CA . PRO A 1 100 ? -1.567 -54.885 -22.941 1.00 60.22 100 PRO A CA 1
ATOM 750 C C . PRO A 1 100 ? -0.113 -54.628 -22.508 1.00 60.22 100 PRO A C 1
ATOM 752 O O . PRO A 1 100 ? 0.434 -53.535 -22.635 1.00 60.22 100 PRO A O 1
ATOM 755 N N . ASN A 1 101 ? 0.462 -55.736 -22.041 1.00 47.16 101 ASN A N 1
ATOM 756 C CA . ASN A 1 101 ? 1.846 -56.095 -21.729 1.00 47.16 101 ASN A CA 1
ATOM 757 C C . ASN A 1 101 ? 2.971 -55.390 -22.532 1.00 47.16 101 ASN A C 1
ATOM 759 O O . ASN A 1 101 ? 2.818 -55.147 -23.733 1.00 47.16 101 ASN A O 1
ATOM 763 N N . PRO A 1 102 ? 4.161 -55.201 -21.921 1.00 50.53 102 PRO A N 1
ATOM 764 C CA . PRO A 1 102 ? 5.322 -54.585 -22.548 1.00 50.53 102 PRO A CA 1
ATOM 765 C C . PRO A 1 102 ? 6.081 -55.584 -23.435 1.00 50.53 102 PRO A C 1
ATOM 767 O O . PRO A 1 102 ? 6.366 -56.714 -23.039 1.00 50.53 102 PRO A O 1
ATOM 770 N N . SER A 1 103 ? 6.441 -55.151 -24.645 1.00 52.81 103 SER A N 1
ATOM 771 C CA . SER A 1 103 ? 7.356 -55.888 -25.520 1.00 52.81 103 SER A CA 1
ATOM 772 C C . SER A 1 103 ? 8.810 -55.554 -25.200 1.00 52.81 103 SER A C 1
ATOM 774 O O . SER A 1 103 ? 9.186 -54.395 -25.035 1.00 52.81 103 SER A O 1
ATOM 776 N N . ALA A 1 104 ? 9.599 -56.621 -25.121 1.00 44.28 104 ALA A N 1
ATOM 777 C CA . ALA A 1 104 ? 11.021 -56.661 -24.844 1.00 44.28 104 ALA A CA 1
ATOM 778 C C . ALA A 1 104 ? 11.860 -55.874 -25.866 1.00 44.28 104 ALA A C 1
ATOM 780 O O . ALA A 1 104 ? 11.677 -56.013 -27.075 1.00 44.28 104 ALA A O 1
ATOM 781 N N . ILE A 1 105 ? 12.836 -55.116 -25.361 1.00 53.19 105 ILE A N 1
ATOM 782 C CA . ILE A 1 105 ? 13.933 -54.534 -26.140 1.00 53.19 105 ILE A CA 1
ATOM 783 C C . ILE A 1 105 ? 15.212 -55.306 -25.773 1.00 53.19 105 ILE A C 1
ATOM 785 O O . ILE A 1 105 ? 15.506 -55.434 -24.582 1.00 53.19 105 ILE A O 1
ATOM 789 N N . PRO A 1 106 ? 15.970 -55.839 -26.746 1.00 59.19 106 PRO A N 1
ATOM 790 C CA . PRO A 1 106 ? 17.230 -56.520 -26.476 1.00 59.19 106 PRO A CA 1
ATOM 791 C C . PRO A 1 106 ? 18.374 -55.532 -26.199 1.00 59.19 106 PRO A C 1
ATOM 793 O O . PRO A 1 106 ? 18.565 -54.558 -26.927 1.00 59.19 106 PRO A O 1
ATOM 796 N N . SER A 1 107 ? 19.167 -55.840 -25.168 1.00 47.28 107 SER A N 1
ATOM 797 C CA . SER A 1 107 ? 20.479 -55.243 -24.893 1.00 47.28 107 SER A CA 1
ATOM 798 C C . SER A 1 107 ? 21.470 -55.486 -26.035 1.00 47.28 107 SER A C 1
ATOM 800 O O . SER A 1 107 ? 21.652 -56.641 -26.428 1.00 47.28 107 SER A O 1
ATOM 802 N N . PRO A 1 108 ? 22.224 -54.467 -26.474 1.00 57.56 108 PRO A N 1
ATOM 803 C CA . PRO A 1 108 ? 23.534 -54.667 -27.061 1.00 57.56 108 PRO A CA 1
ATOM 804 C C . PRO A 1 108 ? 24.640 -54.505 -26.010 1.00 57.56 108 PRO A C 1
ATOM 806 O O . PRO A 1 108 ? 24.550 -53.720 -25.066 1.00 57.56 108 PRO A O 1
ATOM 809 N N . ALA A 1 109 ? 25.662 -55.335 -26.190 1.00 47.09 109 ALA A N 1
ATOM 810 C CA . ALA A 1 109 ? 26.798 -55.539 -25.316 1.00 47.09 109 ALA A CA 1
ATOM 811 C C . ALA A 1 109 ? 27.675 -54.290 -25.139 1.00 47.09 109 ALA A C 1
ATOM 813 O O . ALA A 1 109 ? 27.790 -53.440 -26.019 1.00 47.09 109 ALA A O 1
ATOM 814 N N . ALA A 1 110 ? 28.313 -54.246 -23.972 1.00 44.62 110 ALA A N 1
ATOM 815 C CA . ALA A 1 110 ? 29.309 -53.272 -23.574 1.00 44.62 110 ALA A CA 1
ATOM 816 C C . ALA A 1 110 ? 30.568 -53.352 -24.450 1.00 44.62 110 ALA A C 1
ATOM 818 O O . ALA A 1 110 ? 31.192 -54.407 -24.557 1.00 44.62 110 ALA A O 1
ATOM 819 N N . GLU A 1 111 ? 30.979 -52.207 -24.987 1.00 48.69 111 GLU A N 1
ATOM 820 C CA . GLU A 1 111 ? 32.325 -51.979 -25.501 1.00 48.69 111 GLU A CA 1
ATOM 821 C C . GLU A 1 111 ? 32.911 -50.800 -24.711 1.00 48.69 111 GLU A C 1
ATOM 823 O O . GLU A 1 111 ? 32.618 -49.629 -24.949 1.00 48.69 111 GLU A O 1
ATOM 828 N N . THR A 1 112 ? 33.658 -51.128 -23.657 1.00 41.78 112 THR A N 1
ATOM 829 C CA . THR A 1 112 ? 34.235 -50.158 -22.724 1.00 41.78 112 THR A CA 1
ATOM 830 C C . THR A 1 112 ? 35.528 -49.601 -23.314 1.00 41.78 112 THR A C 1
ATOM 832 O O . THR A 1 112 ? 36.611 -50.132 -23.078 1.00 41.78 112 THR A O 1
ATOM 835 N N . THR A 1 113 ? 35.440 -48.526 -24.097 1.00 49.03 113 THR A N 1
ATOM 836 C CA . THR A 1 113 ? 36.617 -47.730 -24.469 1.00 49.03 113 THR A CA 1
ATOM 837 C C . THR A 1 113 ? 36.875 -46.700 -23.370 1.00 49.03 113 THR A C 1
ATOM 839 O O . THR A 1 113 ? 36.143 -45.723 -23.227 1.00 49.03 113 THR A O 1
ATOM 842 N N . ALA A 1 114 ? 37.904 -46.929 -22.554 1.00 48.78 114 ALA A N 1
ATOM 843 C CA . ALA A 1 114 ? 38.354 -45.976 -21.546 1.00 48.78 114 ALA A CA 1
ATOM 844 C C . ALA A 1 114 ? 39.011 -44.763 -22.230 1.00 48.78 114 ALA A C 1
ATOM 846 O O . ALA A 1 114 ? 40.192 -44.790 -22.571 1.00 48.78 114 ALA A O 1
ATOM 847 N N . ILE A 1 115 ? 38.235 -43.699 -22.437 1.00 48.25 115 ILE A N 1
ATOM 848 C CA . ILE A 1 115 ? 38.756 -42.366 -22.744 1.00 48.25 115 ILE A CA 1
ATOM 849 C C . ILE A 1 115 ? 38.815 -41.623 -21.411 1.00 48.25 115 ILE A C 1
ATOM 851 O O . ILE A 1 115 ? 37.784 -41.371 -20.791 1.00 48.25 115 ILE A O 1
ATOM 855 N N . ALA A 1 116 ? 40.026 -41.312 -20.951 1.00 51.44 116 ALA A N 1
ATOM 856 C CA . ALA A 1 116 ? 40.250 -40.476 -19.780 1.00 51.44 116 ALA A CA 1
ATOM 857 C C . ALA A 1 116 ? 39.715 -39.063 -20.062 1.00 51.44 116 ALA A C 1
ATOM 859 O O . ALA A 1 116 ? 40.400 -38.228 -20.652 1.00 51.44 116 ALA A O 1
ATOM 860 N N . ALA A 1 117 ? 38.463 -38.819 -19.678 1.00 49.88 117 ALA A N 1
ATOM 861 C CA . ALA A 1 117 ? 37.900 -37.487 -19.602 1.00 49.88 117 ALA A CA 1
ATOM 862 C C . ALA A 1 117 ? 38.555 -36.781 -18.413 1.00 49.88 117 ALA A C 1
ATOM 864 O O . ALA A 1 117 ? 38.369 -37.160 -17.259 1.00 49.88 117 ALA A O 1
ATOM 865 N N . THR A 1 118 ? 39.361 -35.765 -18.699 1.00 57.16 118 THR A N 1
ATOM 866 C CA . THR A 1 118 ? 39.723 -34.742 -17.726 1.00 57.16 118 THR A CA 1
ATOM 867 C C . THR A 1 118 ? 38.434 -34.041 -17.311 1.00 57.16 118 THR A C 1
ATOM 869 O O . THR A 1 118 ? 37.956 -33.140 -18.002 1.00 57.16 118 THR A O 1
ATOM 872 N N . GLU A 1 119 ? 37.838 -34.498 -16.208 1.00 53.06 119 GLU A N 1
ATOM 873 C CA . GLU A 1 119 ? 36.742 -33.811 -15.533 1.00 53.06 119 GLU A CA 1
ATOM 874 C C . GLU A 1 119 ? 37.213 -32.386 -15.231 1.00 53.06 119 GLU A C 1
ATOM 876 O O . GLU A 1 119 ? 38.080 -32.146 -14.386 1.00 53.06 119 GLU A O 1
ATOM 881 N N . LYS A 1 120 ? 36.691 -31.420 -15.997 1.00 59.06 120 LYS A N 1
ATOM 882 C CA . LYS A 1 120 ? 36.777 -30.015 -15.610 1.00 59.06 120 LYS A CA 1
ATOM 883 C C . LYS A 1 120 ? 36.170 -29.926 -14.211 1.00 59.06 120 LYS A C 1
ATOM 885 O O . LYS A 1 120 ? 35.085 -30.477 -14.032 1.00 59.06 120 LYS A O 1
ATOM 890 N N . PRO A 1 121 ? 36.828 -29.248 -13.254 1.00 61.12 121 PRO A N 1
ATOM 891 C CA . PRO A 1 121 ? 36.257 -29.057 -11.934 1.00 61.12 121 PRO A CA 1
ATOM 892 C C . PRO A 1 121 ? 34.865 -28.465 -12.116 1.00 61.12 121 PRO A C 1
ATOM 894 O O . PRO A 1 121 ? 34.711 -27.413 -12.743 1.00 61.12 121 PRO A O 1
ATOM 897 N N . GLU A 1 122 ? 33.872 -29.211 -11.643 1.00 58.34 122 GLU A N 1
ATOM 898 C CA . GLU A 1 122 ? 32.482 -28.801 -11.582 1.00 58.34 122 GLU A CA 1
ATOM 899 C C . GLU A 1 122 ? 32.479 -27.497 -10.785 1.00 58.34 122 GLU A C 1
ATOM 901 O O . GLU A 1 122 ? 32.739 -27.478 -9.581 1.00 58.34 122 GLU A O 1
ATOM 906 N N . THR A 1 123 ? 32.364 -26.371 -11.489 1.00 59.75 123 THR A N 1
ATOM 907 C CA . THR A 1 123 ? 32.328 -25.060 -10.857 1.00 59.75 123 THR A CA 1
ATOM 908 C C . THR A 1 123 ? 31.060 -25.039 -10.033 1.00 59.75 123 THR A C 1
ATOM 910 O O . THR A 1 123 ? 29.972 -24.907 -10.597 1.00 59.75 123 THR A O 1
ATOM 913 N N . THR A 1 124 ? 31.199 -25.218 -8.721 1.00 62.12 124 THR A N 1
ATOM 914 C CA . THR A 1 124 ? 30.114 -25.024 -7.769 1.00 62.12 124 THR A CA 1
ATOM 915 C C . THR A 1 124 ? 29.480 -23.677 -8.109 1.00 62.12 124 THR A C 1
ATOM 917 O O . THR A 1 124 ? 30.212 -22.680 -8.115 1.00 62.12 124 THR A O 1
ATOM 920 N N . PRO A 1 125 ? 28.189 -23.623 -8.487 1.00 62.00 125 PRO A N 1
ATOM 921 C CA . PRO A 1 125 ? 27.557 -22.358 -8.820 1.00 62.00 125 PRO A CA 1
ATOM 922 C C . PRO A 1 125 ? 27.756 -21.424 -7.629 1.00 62.00 125 PRO A C 1
ATOM 924 O O . PRO A 1 125 ? 27.466 -21.811 -6.493 1.00 62.00 125 PRO A O 1
ATOM 927 N N . GLU A 1 126 ? 28.326 -20.239 -7.878 1.00 50.53 126 GLU A N 1
ATOM 928 C CA . GLU A 1 126 ? 28.422 -19.210 -6.844 1.00 50.53 126 GLU A CA 1
ATOM 929 C C . GLU A 1 126 ? 27.032 -19.065 -6.216 1.00 50.53 126 GLU A 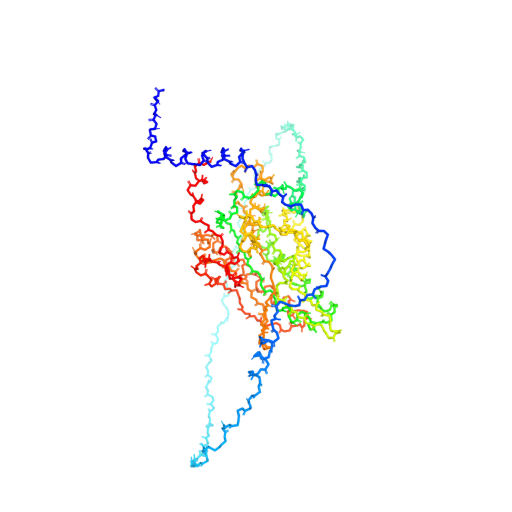C 1
ATOM 931 O O . GLU A 1 126 ? 26.045 -18.972 -6.960 1.00 50.53 126 GLU A O 1
ATOM 936 N N . PRO A 1 127 ? 26.921 -19.088 -4.875 1.00 49.94 127 PRO A N 1
ATOM 937 C CA . PRO A 1 127 ? 25.641 -18.853 -4.236 1.00 49.94 127 PRO A CA 1
ATOM 938 C C . PRO A 1 127 ? 25.102 -17.518 -4.767 1.00 49.94 127 PRO A C 1
ATOM 940 O O . PRO A 1 127 ? 25.872 -16.552 -4.851 1.00 49.94 127 PRO A O 1
ATOM 943 N N . PRO A 1 128 ? 23.824 -17.455 -5.181 1.00 55.56 128 PRO A N 1
ATOM 944 C CA . PRO A 1 128 ? 23.257 -16.229 -5.714 1.00 55.56 128 PRO A CA 1
ATOM 945 C C . PRO A 1 128 ? 23.497 -15.121 -4.693 1.00 55.56 128 PRO A C 1
ATOM 947 O O . PRO A 1 128 ? 23.162 -15.274 -3.517 1.00 55.56 128 PRO A O 1
ATOM 950 N N . LYS A 1 129 ? 24.138 -14.028 -5.126 1.00 57.56 129 LYS A N 1
ATOM 951 C CA . LYS A 1 129 ? 24.294 -12.837 -4.286 1.00 57.56 129 LYS A CA 1
ATOM 952 C C . LYS A 1 129 ? 22.906 -12.477 -3.768 1.00 57.56 129 LYS A C 1
ATOM 954 O O . LYS A 1 129 ? 22.003 -12.324 -4.586 1.00 57.56 129 LYS A O 1
ATOM 959 N N . GLU A 1 130 ? 22.744 -12.355 -2.450 1.00 59.81 130 GLU A N 1
ATOM 960 C CA . GLU A 1 130 ? 21.515 -11.835 -1.847 1.00 59.81 130 GLU A CA 1
ATOM 961 C C . GLU A 1 130 ? 21.241 -10.448 -2.448 1.00 59.81 130 GLU A C 1
ATOM 963 O O . GLU A 1 130 ? 21.863 -9.451 -2.082 1.00 59.81 130 GLU A O 1
ATOM 968 N N . ARG A 1 131 ? 20.372 -10.407 -3.457 1.00 71.50 131 ARG A N 1
ATOM 969 C CA . ARG A 1 131 ? 19.944 -9.199 -4.154 1.00 71.50 131 ARG A CA 1
ATOM 970 C C . ARG A 1 131 ? 18.508 -8.939 -3.726 1.00 71.50 131 ARG A C 1
ATOM 972 O O . ARG A 1 131 ? 17.575 -9.509 -4.273 1.00 71.50 131 ARG A O 1
ATOM 979 N N . GLY A 1 132 ? 18.364 -8.121 -2.693 1.00 82.19 132 GLY A N 1
ATOM 980 C CA . GLY A 1 132 ? 17.076 -7.709 -2.151 1.00 82.19 132 GLY A CA 1
ATOM 981 C C . GLY A 1 132 ? 17.206 -7.209 -0.719 1.00 82.19 132 GLY A C 1
ATOM 982 O O . GLY A 1 132 ? 18.265 -7.303 -0.091 1.00 82.19 132 GLY A O 1
ATOM 983 N N . GLY A 1 133 ? 16.132 -6.611 -0.220 1.00 91.00 133 GLY A N 1
ATOM 984 C CA . GLY A 1 133 ? 16.113 -5.987 1.095 1.00 91.00 133 GLY A CA 1
ATOM 985 C C . GLY A 1 133 ? 15.047 -4.911 1.212 1.00 91.00 133 GLY A C 1
ATOM 986 O O . GLY A 1 133 ? 14.382 -4.561 0.238 1.00 91.00 133 GLY A O 1
ATOM 987 N N . ILE A 1 134 ? 14.896 -4.394 2.427 1.00 93.69 134 ILE A N 1
ATOM 988 C CA . ILE A 1 134 ? 14.016 -3.266 2.725 1.00 93.69 134 ILE A CA 1
ATOM 989 C C . ILE A 1 134 ? 14.863 -2.001 2.657 1.00 93.69 134 ILE A C 1
ATOM 991 O O . ILE A 1 134 ? 15.916 -1.930 3.285 1.00 93.69 134 ILE A O 1
ATOM 995 N N . LEU A 1 135 ? 14.400 -1.042 1.869 1.00 92.56 135 LEU A N 1
ATOM 996 C CA . LEU A 1 135 ? 15.080 0.197 1.542 1.00 92.56 135 LEU A CA 1
ATOM 997 C C . LEU A 1 135 ? 14.144 1.370 1.819 1.00 92.56 135 LEU A C 1
ATOM 999 O O . LEU A 1 135 ? 12.925 1.294 1.625 1.00 92.56 135 LEU A O 1
ATOM 1003 N N 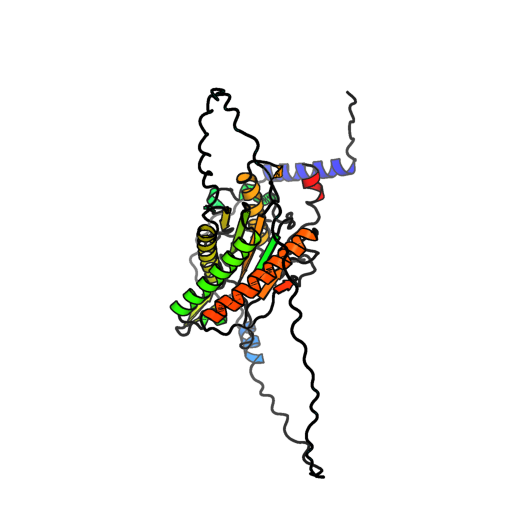. THR A 1 136 ? 14.737 2.484 2.207 1.00 86.75 136 THR A N 1
ATOM 1004 C CA . THR A 1 136 ? 14.085 3.783 2.337 1.00 86.75 136 THR A CA 1
ATOM 1005 C C . THR A 1 136 ? 14.630 4.743 1.275 1.00 86.75 136 THR A C 1
ATOM 1007 O O . THR A 1 136 ? 15.792 4.637 0.871 1.00 86.75 136 THR A O 1
ATOM 1010 N N . PRO A 1 137 ? 13.813 5.681 0.766 1.00 76.12 137 PRO A N 1
ATOM 1011 C CA . PRO A 1 137 ? 14.251 6.645 -0.231 1.00 76.12 137 PRO A CA 1
ATOM 1012 C C . PRO A 1 137 ? 15.493 7.428 0.188 1.00 76.12 137 PRO A C 1
ATOM 1014 O O . PRO A 1 137 ? 16.358 7.673 -0.647 1.00 76.12 137 PRO A O 1
ATOM 1017 N N . GLU A 1 138 ? 15.615 7.776 1.470 1.00 76.69 138 GLU A N 1
ATOM 1018 C CA . GLU A 1 138 ? 16.740 8.538 2.013 1.00 76.69 138 GLU A CA 1
ATOM 1019 C C . GLU A 1 138 ? 18.082 7.802 1.890 1.00 76.69 138 GLU A C 1
ATOM 1021 O O . GLU A 1 138 ? 19.124 8.448 1.780 1.00 76.69 138 GLU A O 1
ATOM 1026 N N . GLU A 1 139 ? 18.074 6.468 1.860 1.00 69.56 139 GLU A N 1
ATOM 1027 C CA . GLU A 1 139 ? 19.289 5.661 1.701 1.00 69.56 139 GLU A CA 1
ATOM 1028 C C . GLU A 1 139 ? 19.835 5.705 0.274 1.00 69.56 139 GLU A C 1
ATOM 1030 O O . GLU A 1 139 ? 21.028 5.484 0.061 1.00 69.56 139 GLU A O 1
ATOM 1035 N N . LEU A 1 140 ? 18.980 5.986 -0.716 1.00 64.81 140 LEU A N 1
ATOM 1036 C CA . LEU A 1 140 ? 19.336 5.813 -2.120 1.00 64.81 140 LEU A CA 1
ATOM 1037 C C . LEU A 1 140 ? 19.165 7.057 -2.977 1.00 64.81 140 LEU A C 1
ATOM 1039 O O . LEU A 1 140 ? 19.882 7.174 -3.965 1.00 64.81 140 LEU A O 1
ATOM 1043 N N . VAL A 1 141 ? 18.252 7.980 -2.683 1.00 74.25 141 VAL A N 1
ATOM 1044 C CA . VAL A 1 141 ? 17.889 9.084 -3.584 1.00 74.25 141 VAL A CA 1
ATOM 1045 C C . VAL A 1 141 ? 17.709 10.386 -2.807 1.00 74.25 141 VAL A C 1
ATOM 1047 O O . VAL A 1 141 ? 16.785 10.531 -2.013 1.00 74.25 141 VAL A O 1
ATOM 1050 N N . ASP A 1 142 ? 18.547 11.384 -3.108 1.00 76.38 142 ASP A N 1
ATOM 1051 C CA . ASP A 1 142 ? 18.286 12.757 -2.671 1.00 76.38 142 ASP A CA 1
ATOM 1052 C C . ASP A 1 142 ? 17.045 13.280 -3.398 1.00 76.38 142 ASP A C 1
ATOM 1054 O O . ASP A 1 142 ? 16.938 13.196 -4.624 1.00 76.38 142 ASP A O 1
ATOM 1058 N N . TYR A 1 143 ? 16.112 13.846 -2.640 1.00 69.56 143 TYR A N 1
ATOM 1059 C CA . TYR A 1 143 ? 14.859 14.367 -3.161 1.00 69.56 143 TYR A CA 1
ATOM 1060 C C . TYR A 1 143 ? 15.024 15.399 -4.294 1.00 69.56 143 TYR A C 1
ATOM 1062 O O . TYR A 1 143 ? 14.218 15.448 -5.225 1.00 69.56 143 TYR A O 1
ATOM 1070 N N . SER A 1 144 ? 16.093 16.196 -4.268 1.00 76.12 144 SER A N 1
ATOM 1071 C CA . SER A 1 144 ? 16.428 17.132 -5.349 1.00 76.12 144 SER A CA 1
ATOM 1072 C C . SER A 1 144 ? 16.610 16.445 -6.709 1.00 76.12 144 SER A C 1
ATOM 1074 O O . SER A 1 144 ? 16.403 17.075 -7.742 1.00 76.12 144 SER A O 1
ATOM 1076 N N . GLN A 1 145 ? 16.921 15.144 -6.725 1.00 78.31 145 GLN A N 1
ATOM 1077 C CA . GLN A 1 145 ? 17.092 14.345 -7.941 1.00 78.31 145 GLN A CA 1
ATOM 1078 C C . GLN A 1 145 ? 15.767 13.917 -8.575 1.00 78.31 145 GLN A C 1
ATOM 1080 O O . GLN A 1 145 ? 15.788 13.377 -9.679 1.00 78.31 145 GLN A O 1
ATOM 1085 N N . VAL A 1 146 ? 14.632 14.094 -7.885 1.00 77.12 146 VAL A N 1
ATOM 1086 C CA . VAL A 1 146 ? 13.325 13.639 -8.383 1.00 77.12 146 VAL A CA 1
ATOM 1087 C C . VAL A 1 146 ? 12.313 14.753 -8.621 1.00 77.12 146 VAL A C 1
ATOM 1089 O O . VAL A 1 146 ? 11.287 14.513 -9.257 1.00 77.12 146 VAL A O 1
ATOM 1092 N N . ILE A 1 147 ? 12.610 15.978 -8.178 1.00 74.88 147 ILE A N 1
ATOM 1093 C CA . ILE A 1 147 ? 11.707 17.130 -8.313 1.00 74.88 147 ILE A CA 1
ATOM 1094 C C . ILE A 1 147 ? 11.322 17.406 -9.773 1.00 74.88 147 ILE A C 1
ATOM 1096 O O . ILE A 1 147 ? 10.194 17.792 -10.058 1.00 74.88 147 ILE A O 1
ATOM 1100 N N . GLU A 1 148 ? 12.222 17.133 -10.721 1.00 73.75 148 GLU A N 1
ATOM 1101 C CA . GLU A 1 148 ? 11.958 17.354 -12.143 1.00 73.75 148 GLU A CA 1
ATOM 1102 C C . GLU A 1 148 ? 10.916 16.400 -12.741 1.00 73.75 148 GLU A C 1
ATOM 1104 O O . GLU A 1 148 ? 10.357 16.709 -13.799 1.00 73.75 148 GLU A O 1
ATOM 1109 N N . PHE A 1 149 ? 10.644 15.269 -12.084 1.00 69.00 149 PHE A N 1
ATOM 1110 C CA . PHE A 1 149 ? 9.663 14.276 -12.521 1.00 69.00 149 PHE A CA 1
ATOM 1111 C C . PHE A 1 149 ? 8.273 14.519 -11.927 1.00 69.00 149 PHE A C 1
ATOM 1113 O O . PHE A 1 149 ? 7.283 14.039 -12.481 1.00 69.00 149 PHE A O 1
ATOM 1120 N N . VAL A 1 150 ? 8.171 15.289 -10.841 1.00 66.44 150 VAL A N 1
ATOM 1121 C CA . VAL A 1 150 ? 6.899 15.582 -10.168 1.00 66.44 150 VAL A CA 1
ATOM 1122 C C . VAL A 1 150 ? 5.924 16.242 -11.147 1.00 66.44 150 VAL A C 1
ATOM 1124 O O . VAL A 1 150 ? 6.256 17.194 -11.852 1.00 66.44 150 VAL A O 1
ATOM 1127 N N . GLY A 1 151 ? 4.715 15.685 -11.237 1.00 60.66 151 GLY A N 1
ATOM 1128 C CA . GLY A 1 151 ? 3.670 16.143 -12.154 1.00 60.66 151 GLY A CA 1
ATOM 1129 C C . GLY A 1 151 ? 3.870 15.695 -13.603 1.00 60.66 151 GLY A C 1
ATOM 1130 O O . GLY A 1 151 ? 3.068 16.056 -14.465 1.00 60.66 151 GLY A O 1
ATOM 1131 N N . LYS A 1 152 ? 4.916 14.916 -13.904 1.00 62.16 152 LYS A N 1
ATOM 1132 C CA . LYS A 1 152 ? 5.197 14.408 -15.254 1.00 62.16 152 LYS A CA 1
ATOM 1133 C C . LYS A 1 152 ? 5.071 12.894 -15.375 1.00 62.16 152 LYS A C 1
ATOM 1135 O O . LYS A 1 152 ? 4.947 12.400 -16.491 1.00 62.16 152 LYS A O 1
ATOM 1140 N N . LEU A 1 153 ? 5.080 12.162 -14.268 1.00 62.19 153 LEU A N 1
ATOM 1141 C CA . LEU A 1 153 ? 5.069 10.703 -14.294 1.00 62.19 153 LEU A CA 1
ATOM 1142 C C . LEU A 1 153 ? 3.694 10.179 -14.636 1.00 62.19 153 LEU A C 1
ATOM 1144 O O . LEU A 1 153 ? 2.733 10.594 -13.999 1.00 62.19 153 LEU A O 1
ATOM 1148 N N . ARG A 1 154 ? 3.637 9.265 -15.606 1.00 62.44 154 ARG A N 1
ATOM 1149 C CA . ARG A 1 154 ? 2.538 8.321 -15.813 1.00 62.44 154 ARG A CA 1
ATOM 1150 C C . ARG A 1 154 ? 2.905 6.996 -15.180 1.00 62.44 154 ARG A C 1
ATOM 1152 O O . ARG A 1 154 ? 4.078 6.635 -15.160 1.00 62.44 154 ARG A O 1
ATOM 1159 N N . ASN A 1 155 ? 1.897 6.264 -14.726 1.00 63.84 155 ASN A N 1
ATOM 1160 C CA . ASN A 1 155 ? 2.097 4.877 -14.348 1.00 63.84 155 ASN A CA 1
ATOM 1161 C C . ASN A 1 155 ? 2.422 4.087 -15.624 1.00 63.84 155 ASN A C 1
ATOM 1163 O O . ASN A 1 155 ? 1.571 3.910 -16.497 1.00 63.84 155 ASN A O 1
ATOM 1167 N N . SER A 1 156 ? 3.665 3.638 -15.725 1.00 64.38 156 SER A N 1
ATOM 1168 C CA . SER A 1 156 ? 4.144 2.691 -16.735 1.00 64.38 156 SER A CA 1
ATOM 1169 C C . SER A 1 156 ? 4.405 1.320 -16.114 1.00 64.38 156 SER A C 1
ATOM 1171 O O . SER A 1 156 ? 5.262 0.583 -16.583 1.00 64.38 156 SER A O 1
ATOM 1173 N N . HIS A 1 157 ? 3.755 1.037 -14.989 1.00 78.31 157 HIS A N 1
ATOM 1174 C CA . HIS A 1 157 ? 4.010 -0.133 -14.170 1.00 78.31 157 HIS A CA 1
ATOM 1175 C C . HIS A 1 157 ? 2.737 -0.588 -13.466 1.00 78.31 157 HIS A C 1
ATOM 1177 O O . HIS A 1 157 ? 1.761 0.168 -13.348 1.00 78.31 157 HIS A O 1
ATOM 1183 N N . ASP A 1 158 ? 2.781 -1.811 -12.945 1.00 84.62 158 ASP A N 1
ATOM 1184 C CA . ASP A 1 158 ? 1.694 -2.370 -12.157 1.00 84.62 158 ASP A CA 1
ATOM 1185 C C . ASP A 1 158 ? 1.452 -1.469 -10.941 1.00 84.62 158 ASP A C 1
ATOM 1187 O O . ASP A 1 158 ? 2.388 -0.938 -10.328 1.00 84.62 158 ASP A O 1
ATOM 1191 N N . SER A 1 159 ? 0.185 -1.204 -10.636 1.00 88.69 159 SER A N 1
ATOM 1192 C CA . SER A 1 159 ? -0.187 -0.302 -9.549 1.00 88.69 159 SER A CA 1
ATOM 1193 C C . SER A 1 159 ? -1.462 -0.779 -8.872 1.00 88.69 159 SER A C 1
ATOM 1195 O O . SER A 1 159 ? -2.458 -1.041 -9.538 1.00 88.69 159 SER A O 1
ATOM 1197 N N . VAL A 1 160 ? -1.456 -0.853 -7.547 1.00 91.06 160 VAL A N 1
ATOM 1198 C CA . VAL A 1 160 ? -2.630 -1.231 -6.754 1.00 91.06 160 VAL A CA 1
ATOM 1199 C C . VAL A 1 160 ? -2.767 -0.261 -5.593 1.00 91.06 160 VAL A C 1
ATOM 1201 O O . VAL A 1 160 ? -1.773 0.153 -4.999 1.00 91.06 160 VAL A O 1
ATOM 1204 N N . LEU A 1 161 ? -4.001 0.098 -5.258 1.00 93.94 161 LEU A N 1
ATOM 1205 C CA . LEU A 1 161 ? -4.319 0.768 -4.006 1.00 93.94 161 LEU A CA 1
ATOM 1206 C C . LEU A 1 161 ? -5.129 -0.170 -3.123 1.00 93.94 161 LEU A C 1
ATOM 1208 O O . LEU A 1 161 ? -6.062 -0.823 -3.585 1.00 93.94 161 LEU A O 1
ATOM 1212 N N . SER A 1 162 ? -4.779 -0.220 -1.846 1.00 95.38 162 SER A N 1
ATOM 1213 C CA . SER A 1 162 ? -5.463 -1.022 -0.848 1.00 95.38 162 SER A CA 1
ATOM 1214 C C . SER A 1 162 ? -6.194 -0.153 0.155 1.00 95.38 162 SER A C 1
ATOM 1216 O O . SER A 1 162 ? -5.565 0.666 0.808 1.00 95.38 162 SER A O 1
ATOM 1218 N N . GLU A 1 163 ? -7.487 -0.406 0.353 1.00 94.81 163 GLU A N 1
ATOM 1219 C CA . GLU A 1 163 ? -8.263 0.103 1.484 1.00 94.81 163 GLU A CA 1
ATOM 1220 C C . GLU A 1 163 ? -8.743 -1.084 2.320 1.00 94.81 163 GLU A C 1
ATOM 1222 O O . GLU A 1 163 ? -9.848 -1.605 2.160 1.00 94.81 163 GLU A O 1
ATOM 1227 N N . SER A 1 164 ? -7.865 -1.575 3.194 1.00 93.00 164 SER A N 1
ATOM 1228 C CA . SER A 1 164 ? -8.044 -2.909 3.784 1.00 93.00 164 SER A CA 1
ATOM 1229 C C . SER A 1 164 ? -9.183 -3.002 4.807 1.00 93.00 164 SER A C 1
ATOM 1231 O O . SER A 1 164 ? -9.733 -4.083 4.984 1.00 93.00 164 SER A O 1
ATOM 1233 N N . LEU A 1 165 ? -9.523 -1.904 5.486 1.00 96.69 165 LEU A N 1
ATOM 1234 C CA . LEU A 1 165 ? -10.634 -1.740 6.440 1.00 96.69 165 LEU A CA 1
ATOM 1235 C C . LEU A 1 165 ? -10.918 -0.245 6.628 1.00 96.69 165 LEU A C 1
ATOM 1237 O O . LEU A 1 165 ? -10.168 0.588 6.120 1.00 96.69 165 LEU A O 1
ATOM 1241 N N . PHE A 1 166 ? -11.936 0.110 7.411 1.00 97.62 166 PHE A N 1
ATOM 1242 C CA . PHE A 1 166 ? -12.134 1.482 7.864 1.00 97.62 166 PHE A CA 1
ATOM 1243 C C . PHE A 1 166 ? -11.307 1.773 9.122 1.00 97.62 166 PHE A C 1
ATOM 1245 O O . PHE A 1 166 ? -11.258 0.969 10.057 1.00 97.62 166 PHE A O 1
ATOM 1252 N N . THR A 1 167 ? -10.737 2.976 9.221 1.00 97.69 167 THR A N 1
ATOM 1253 C CA . THR A 1 167 ? -9.945 3.390 10.396 1.00 97.69 167 THR A CA 1
ATOM 1254 C C . THR A 1 167 ? -10.754 3.312 11.696 1.00 97.69 167 THR A C 1
ATOM 1256 O O . THR A 1 167 ? -10.239 2.885 12.729 1.00 97.69 167 THR A O 1
ATOM 1259 N N . LYS A 1 168 ? -12.055 3.632 11.653 1.00 96.88 168 LYS A N 1
ATOM 1260 C CA . LYS A 1 168 ? -12.963 3.480 12.804 1.00 96.88 168 LYS A CA 1
ATOM 1261 C C . LYS A 1 168 ? -13.171 2.020 13.236 1.00 96.88 168 LYS A C 1
ATOM 1263 O O . LYS A 1 168 ? -13.353 1.777 14.423 1.00 96.88 168 LYS A O 1
ATOM 1268 N N . GLU A 1 169 ? -13.134 1.058 12.307 1.00 97.50 169 GLU A N 1
ATOM 1269 C CA . GLU A 1 169 ? -13.269 -0.372 12.630 1.00 97.50 169 GLU A CA 1
ATOM 1270 C C . GLU A 1 169 ? -12.043 -0.823 13.429 1.00 97.50 169 GLU A C 1
ATOM 1272 O O . GLU A 1 169 ? -12.178 -1.408 14.501 1.00 97.50 169 GLU A O 1
ATOM 1277 N N . LEU A 1 170 ? -10.848 -0.444 12.966 1.00 97.88 170 LEU A N 1
ATOM 1278 C CA . LEU A 1 170 ? -9.588 -0.724 13.657 1.00 97.88 170 LEU A CA 1
ATOM 1279 C C . LEU A 1 170 ? -9.468 0.002 15.001 1.00 97.88 170 LEU A C 1
ATOM 1281 O O . LEU A 1 170 ? -8.888 -0.540 15.944 1.00 97.88 170 LEU A O 1
ATOM 1285 N N . ALA A 1 171 ? -10.013 1.215 15.109 1.00 97.56 171 ALA A N 1
ATOM 1286 C CA . ALA A 1 171 ? -10.041 1.951 16.367 1.00 97.56 171 ALA A CA 1
ATOM 1287 C C . ALA A 1 171 ? -10.960 1.301 17.411 1.00 97.56 171 ALA A C 1
ATOM 1289 O O . ALA A 1 171 ? -10.663 1.372 18.600 1.00 97.56 171 ALA A O 1
ATOM 1290 N N . GLY A 1 172 ? -12.025 0.616 16.982 1.00 97.19 172 GLY A N 1
ATOM 1291 C CA . GLY A 1 172 ? -12.922 -0.124 17.871 1.00 97.19 172 GLY A CA 1
ATOM 1292 C C . GLY A 1 172 ? -12.325 -1.407 18.464 1.00 97.19 172 GLY A C 1
ATOM 1293 O O . GLY A 1 172 ? -12.910 -1.982 19.380 1.00 97.19 172 GLY A O 1
ATOM 1294 N N . PHE A 1 173 ? -11.179 -1.874 17.963 1.00 97.94 173 PHE A N 1
ATOM 1295 C CA . PHE A 1 173 ? -10.499 -3.059 18.484 1.00 97.94 173 PHE A CA 1
ATOM 1296 C C . PHE A 1 173 ? -9.613 -2.744 19.692 1.00 97.94 173 PHE A C 1
ATOM 1298 O O . PHE A 1 173 ? -9.034 -1.659 19.795 1.00 97.94 173 PHE A O 1
ATOM 1305 N N . SER A 1 174 ? -9.414 -3.749 20.559 1.00 97.44 174 SER A N 1
ATOM 1306 C CA . SER A 1 174 ? -8.292 -3.720 21.505 1.00 97.44 174 SER A CA 1
ATOM 1307 C C . SER A 1 174 ? -6.971 -3.611 20.739 1.00 97.44 174 SER A C 1
ATOM 1309 O O . SER A 1 174 ? -6.890 -3.960 19.556 1.00 97.44 174 SER A O 1
ATOM 1311 N N . THR A 1 175 ? -5.913 -3.153 21.405 1.00 96.62 175 THR A N 1
ATOM 1312 C CA . THR A 1 175 ? -4.596 -3.032 20.767 1.00 96.62 175 THR A CA 1
ATOM 1313 C C . THR A 1 175 ? -4.117 -4.374 20.216 1.00 96.62 175 THR A C 1
ATOM 1315 O O . THR A 1 175 ? -3.707 -4.436 19.063 1.00 96.62 175 THR A O 1
ATOM 1318 N N . GLU A 1 176 ? -4.250 -5.456 20.979 1.00 97.69 176 GLU A N 1
ATOM 1319 C CA . GLU A 1 176 ? -3.850 -6.809 20.574 1.00 97.69 176 GLU A CA 1
ATOM 1320 C C . GLU A 1 176 ? -4.642 -7.266 19.352 1.00 97.69 176 GLU A C 1
ATOM 1322 O O . GLU A 1 176 ? -4.071 -7.782 18.391 1.00 97.69 176 GLU A O 1
ATOM 1327 N N . LYS A 1 177 ? -5.958 -7.020 19.356 1.00 98.06 177 LYS A N 1
ATOM 1328 C CA . LYS A 1 177 ? -6.818 -7.411 18.245 1.00 98.06 177 LYS A CA 1
ATOM 1329 C C . LYS A 1 177 ? -6.513 -6.619 16.976 1.00 98.06 177 LYS A C 1
ATOM 1331 O O . LYS A 1 177 ? -6.478 -7.187 15.886 1.00 98.06 177 LYS A O 1
ATOM 1336 N N . ARG A 1 178 ? -6.253 -5.318 17.110 1.00 98.12 178 ARG A N 1
ATOM 1337 C CA . ARG A 1 178 ? -5.814 -4.466 16.001 1.00 98.12 178 ARG A CA 1
ATOM 1338 C C . ARG A 1 178 ? -4.508 -4.982 15.400 1.00 98.12 178 ARG A C 1
ATOM 1340 O O . ARG A 1 178 ? -4.439 -5.132 14.187 1.00 98.12 178 ARG A O 1
ATOM 1347 N N . GLN A 1 179 ? -3.520 -5.315 16.231 1.00 98.50 179 GLN A N 1
ATOM 1348 C CA . GLN A 1 179 ? -2.242 -5.876 15.777 1.00 98.50 179 GLN A CA 1
ATOM 1349 C C . GLN A 1 179 ? -2.414 -7.204 15.035 1.00 98.50 179 GLN A C 1
ATOM 1351 O O . GLN A 1 179 ? -1.829 -7.403 13.972 1.00 98.50 179 GLN A O 1
ATOM 1356 N N . GLU A 1 180 ? -3.251 -8.100 15.558 1.00 98.62 180 GLU A N 1
ATOM 1357 C CA . GLU A 1 180 ? -3.574 -9.369 14.902 1.00 98.62 180 GLU A CA 1
ATOM 1358 C C . GLU A 1 180 ? -4.153 -9.145 13.494 1.00 98.62 180 GLU A C 1
ATOM 1360 O O . GLU A 1 180 ? -3.723 -9.782 12.532 1.00 98.62 180 GLU A O 1
ATOM 1365 N N . VAL A 1 181 ? -5.098 -8.208 13.364 1.00 98.62 181 VAL A N 1
ATOM 1366 C CA . VAL A 1 181 ? -5.748 -7.873 12.089 1.00 98.62 181 VAL A CA 1
ATOM 1367 C C . VAL A 1 181 ? -4.768 -7.214 11.117 1.00 98.62 181 VAL A C 1
ATOM 1369 O O . VAL A 1 181 ? -4.708 -7.629 9.961 1.00 98.62 181 VAL A O 1
ATOM 1372 N N . LEU A 1 182 ? -3.963 -6.244 11.563 1.00 98.69 182 LEU A N 1
ATOM 1373 C CA . LEU A 1 182 ? -2.946 -5.595 10.724 1.00 98.69 182 LEU A CA 1
ATOM 1374 C C . LEU A 1 182 ? -1.909 -6.602 10.212 1.00 98.69 182 LEU A C 1
ATOM 1376 O O . LEU A 1 182 ? -1.592 -6.608 9.023 1.00 98.69 182 LEU A O 1
ATOM 1380 N N . LYS A 1 183 ? -1.450 -7.520 11.069 1.00 98.69 183 LYS A N 1
ATOM 1381 C CA . LYS A 1 183 ? -0.539 -8.595 10.662 1.00 98.69 183 LYS A CA 1
ATOM 1382 C C . LYS A 1 183 ? -1.189 -9.548 9.656 1.00 98.69 183 LYS A C 1
ATOM 1384 O O . LYS A 1 183 ? -0.536 -9.974 8.705 1.00 98.69 183 LYS A O 1
ATOM 1389 N N . ALA A 1 184 ? -2.467 -9.883 9.841 1.00 98.69 184 ALA A N 1
ATOM 1390 C CA . ALA A 1 184 ? -3.207 -10.717 8.897 1.00 98.69 184 ALA A CA 1
ATOM 1391 C C . ALA A 1 184 ? -3.335 -10.048 7.518 1.00 98.69 184 ALA A C 1
ATOM 1393 O O . ALA A 1 184 ? -3.161 -10.723 6.504 1.00 98.69 184 ALA A O 1
ATOM 1394 N N . ILE A 1 185 ? -3.578 -8.732 7.485 1.00 98.69 185 ILE A N 1
ATOM 1395 C CA . ILE A 1 185 ? -3.586 -7.922 6.259 1.00 98.69 185 ILE A CA 1
ATOM 1396 C C . ILE A 1 185 ? -2.207 -7.970 5.591 1.00 98.69 185 ILE A C 1
ATOM 1398 O O . ILE A 1 185 ? -2.101 -8.438 4.462 1.00 98.69 185 ILE A O 1
ATOM 1402 N N . ALA A 1 186 ? -1.145 -7.583 6.304 1.00 98.75 186 ALA A N 1
ATOM 1403 C CA . ALA A 1 186 ? 0.220 -7.572 5.775 1.00 98.75 186 ALA A CA 1
ATOM 1404 C C . ALA A 1 186 ? 0.637 -8.932 5.190 1.00 98.75 186 ALA A C 1
ATOM 1406 O O . ALA A 1 186 ? 1.136 -9.012 4.068 1.00 98.75 186 ALA A O 1
ATOM 1407 N N . LYS A 1 187 ? 0.361 -10.025 5.908 1.00 98.69 187 LYS A N 1
ATOM 1408 C CA . LYS A 1 187 ? 0.658 -11.379 5.434 1.00 98.69 187 LYS A CA 1
ATOM 1409 C C . LYS A 1 187 ? -0.128 -11.747 4.173 1.00 98.69 187 LYS A C 1
ATOM 1411 O O . LYS A 1 187 ? 0.428 -12.385 3.283 1.00 98.69 187 LYS A O 1
ATOM 1416 N N . ALA A 1 188 ? -1.401 -11.365 4.080 1.00 98.62 188 ALA A N 1
ATOM 1417 C CA . ALA A 1 188 ? -2.225 -11.639 2.903 1.00 98.62 188 ALA A CA 1
ATOM 1418 C C . ALA A 1 188 ? -1.703 -10.920 1.652 1.00 98.62 188 ALA A C 1
ATOM 1420 O O . ALA A 1 188 ? -1.589 -11.542 0.593 1.00 98.62 188 ALA A O 1
ATOM 1421 N N . HIS A 1 189 ? -1.332 -9.645 1.790 1.00 98.50 189 HIS A N 1
ATOM 1422 C CA . HIS A 1 189 ? -0.700 -8.868 0.723 1.00 98.50 189 HIS A CA 1
ATOM 1423 C C . HIS A 1 189 ? 0.626 -9.502 0.297 1.00 98.50 189 HIS A C 1
ATOM 1425 O O . HIS A 1 189 ? 0.835 -9.727 -0.893 1.00 98.50 189 HIS A O 1
ATOM 1431 N N . ALA A 1 190 ? 1.487 -9.874 1.250 1.00 98.56 190 ALA A N 1
ATOM 1432 C CA . ALA A 1 190 ? 2.761 -10.523 0.947 1.00 98.56 190 ALA A CA 1
ATOM 1433 C C . ALA A 1 190 ? 2.574 -11.849 0.190 1.00 98.56 190 ALA A C 1
ATOM 1435 O O . ALA A 1 190 ? 3.262 -12.103 -0.794 1.00 98.56 190 ALA A O 1
ATOM 1436 N N . GLN A 1 191 ? 1.602 -12.671 0.601 1.00 98.56 191 GLN A N 1
ATOM 1437 C CA . GLN A 1 191 ? 1.268 -13.925 -0.081 1.00 98.56 191 GLN A CA 1
ATOM 1438 C C . GLN A 1 191 ? 0.777 -13.700 -1.515 1.00 98.56 191 GLN A C 1
ATOM 1440 O O . GLN A 1 191 ? 1.205 -14.419 -2.414 1.00 98.56 191 GLN A O 1
ATOM 1445 N N . ALA A 1 192 ? -0.097 -12.712 -1.745 1.00 97.81 192 ALA A N 1
ATOM 1446 C CA . ALA A 1 192 ? -0.551 -12.368 -3.094 1.00 97.81 192 ALA A CA 1
ATOM 1447 C C . ALA A 1 192 ? 0.613 -11.934 -3.992 1.00 97.81 192 ALA A C 1
ATOM 1449 O O . ALA A 1 192 ? 0.701 -12.367 -5.136 1.00 97.81 192 ALA A O 1
ATOM 1450 N N . LEU A 1 193 ? 1.517 -11.109 -3.462 1.00 96.56 193 LEU A N 1
ATOM 1451 C CA . LEU A 1 193 ? 2.659 -10.582 -4.205 1.00 96.56 193 LEU A CA 1
ATOM 1452 C C . LEU A 1 193 ? 3.693 -11.661 -4.534 1.00 96.56 193 LEU A C 1
ATOM 1454 O O . LEU A 1 193 ? 4.183 -11.702 -5.659 1.00 96.56 193 LEU A O 1
ATOM 1458 N N . VAL A 1 194 ? 3.987 -12.555 -3.587 1.00 97.12 194 VAL A N 1
ATOM 1459 C CA . VAL A 1 194 ? 4.898 -13.684 -3.821 1.00 97.12 194 VAL A CA 1
ATOM 1460 C C . VAL A 1 194 ? 4.309 -14.680 -4.817 1.00 97.12 194 VAL A C 1
ATOM 1462 O O . VAL A 1 194 ? 5.033 -15.163 -5.681 1.00 97.12 194 VAL A O 1
ATOM 1465 N N . GLU A 1 195 ? 3.004 -14.960 -4.763 1.00 96.88 195 GLU A N 1
ATOM 1466 C CA . GLU A 1 195 ? 2.349 -15.784 -5.790 1.00 96.88 195 GLU A CA 1
ATOM 1467 C C . GLU A 1 195 ? 2.366 -15.117 -7.170 1.00 96.88 195 GLU A C 1
ATOM 1469 O O . GLU A 1 195 ? 2.558 -15.799 -8.173 1.00 96.88 195 GLU A O 1
ATOM 1474 N N . TYR A 1 196 ? 2.172 -13.797 -7.226 1.00 94.56 196 TYR A N 1
ATOM 1475 C CA . TYR A 1 196 ? 2.121 -13.046 -8.478 1.00 94.56 196 TYR A CA 1
ATOM 1476 C C . TYR A 1 196 ? 3.488 -12.957 -9.167 1.00 94.56 196 TYR A C 1
ATOM 1478 O O . TYR A 1 196 ? 3.604 -13.271 -10.350 1.00 94.56 196 TYR A O 1
ATOM 1486 N N . TYR A 1 197 ? 4.532 -12.556 -8.437 1.00 91.94 197 TYR A N 1
ATOM 1487 C CA . TYR A 1 197 ? 5.877 -12.421 -9.004 1.00 91.94 197 TYR A CA 1
ATOM 1488 C C . TYR A 1 197 ? 6.637 -13.751 -9.063 1.00 91.94 197 TYR A C 1
ATOM 1490 O O . TYR A 1 197 ? 7.514 -13.914 -9.917 1.00 91.94 197 TYR A O 1
ATOM 1498 N N . GLY A 1 198 ? 6.301 -14.710 -8.197 1.00 93.00 198 GLY A N 1
ATOM 1499 C CA . GLY A 1 198 ? 6.948 -16.015 -8.128 1.00 93.00 198 GLY A CA 1
ATOM 1500 C C . GLY A 1 198 ? 8.460 -15.893 -7.938 1.00 93.00 198 GLY A C 1
ATOM 1501 O O . GLY A 1 198 ? 8.947 -15.183 -7.049 1.00 93.00 198 GLY A O 1
ATOM 1502 N N . ASP A 1 199 ? 9.205 -16.571 -8.813 1.00 89.44 199 ASP A N 1
ATOM 1503 C CA . ASP A 1 199 ? 10.670 -16.586 -8.810 1.00 89.44 199 ASP A CA 1
ATOM 1504 C C . ASP A 1 199 ? 11.345 -15.390 -9.480 1.00 89.44 199 ASP A C 1
ATOM 1506 O O . ASP A 1 199 ? 12.570 -15.285 -9.459 1.00 89.44 199 ASP A O 1
ATOM 1510 N N . ASN A 1 200 ? 10.569 -14.444 -10.007 1.00 88.38 200 ASN A N 1
ATOM 1511 C CA . ASN A 1 200 ? 11.129 -13.246 -10.611 1.00 88.38 200 ASN A CA 1
ATOM 1512 C C . ASN A 1 200 ? 11.585 -12.242 -9.547 1.00 88.38 200 ASN A C 1
ATOM 1514 O O . ASN A 1 200 ? 10.863 -11.965 -8.591 1.00 88.38 200 ASN A O 1
ATOM 1518 N N . GLU A 1 201 ? 12.750 -11.629 -9.751 1.00 89.88 201 GLU A N 1
ATOM 1519 C CA . GLU A 1 201 ? 13.136 -10.432 -8.999 1.00 89.88 201 GLU A CA 1
ATOM 1520 C C . GLU A 1 201 ? 12.153 -9.287 -9.289 1.00 89.88 201 GLU A C 1
ATOM 1522 O O . GLU A 1 201 ? 11.808 -9.023 -10.451 1.00 89.88 201 GLU A O 1
ATOM 1527 N N . ALA A 1 202 ? 11.740 -8.588 -8.231 1.00 91.25 202 ALA A N 1
ATOM 1528 C CA . ALA A 1 202 ? 10.777 -7.496 -8.288 1.00 91.25 202 ALA A CA 1
ATOM 1529 C C . ALA A 1 202 ? 11.217 -6.309 -7.421 1.00 91.25 202 ALA A C 1
ATOM 15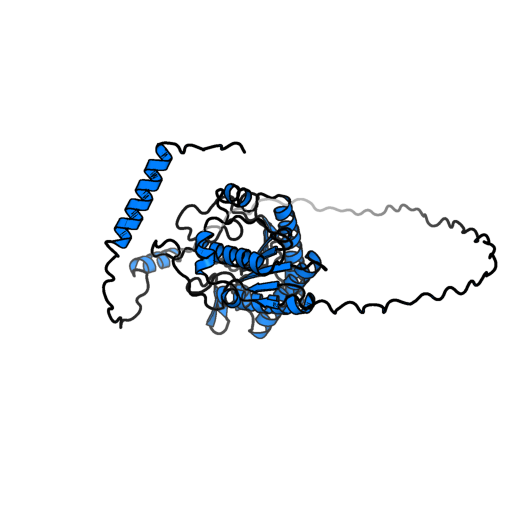31 O O . ALA A 1 202 ? 11.893 -6.480 -6.401 1.00 91.25 202 ALA A O 1
ATOM 1532 N N . ILE A 1 203 ? 10.799 -5.109 -7.826 1.00 93.56 203 ILE A N 1
ATOM 1533 C CA . ILE A 1 203 ? 10.933 -3.877 -7.043 1.00 93.56 203 ILE A CA 1
ATOM 1534 C C . ILE A 1 203 ? 9.535 -3.465 -6.589 1.00 93.56 203 ILE A C 1
ATOM 1536 O O . ILE A 1 203 ? 8.688 -3.101 -7.402 1.00 93.56 203 ILE A O 1
ATOM 1540 N N . ILE A 1 204 ? 9.283 -3.530 -5.287 1.00 95.25 204 ILE A N 1
ATOM 1541 C CA . ILE A 1 204 ? 7.973 -3.265 -4.697 1.00 95.25 204 ILE A CA 1
ATOM 1542 C C . ILE A 1 204 ? 8.041 -1.949 -3.930 1.00 95.25 204 ILE A C 1
ATOM 1544 O O . ILE A 1 204 ? 8.587 -1.887 -2.830 1.00 95.25 204 ILE A O 1
ATOM 1548 N N . GLY A 1 205 ? 7.472 -0.894 -4.506 1.00 95.69 205 GLY A N 1
ATOM 1549 C CA . GLY A 1 205 ? 7.251 0.377 -3.833 1.00 95.69 205 GLY A CA 1
ATOM 1550 C C . GLY A 1 205 ? 6.016 0.315 -2.946 1.00 95.69 205 GLY A C 1
ATOM 1551 O O . GLY A 1 205 ? 4.895 0.339 -3.445 1.00 95.69 205 GLY A O 1
ATOM 1552 N N . LEU A 1 206 ? 6.223 0.258 -1.636 1.00 96.94 206 LEU A N 1
ATOM 1553 C CA . LEU A 1 206 ? 5.181 0.402 -0.631 1.00 96.94 206 LEU A CA 1
ATOM 1554 C C . LEU A 1 206 ? 4.982 1.889 -0.348 1.00 96.94 206 LEU A C 1
ATOM 1556 O O . LEU A 1 206 ? 5.893 2.566 0.123 1.00 96.94 206 LEU A O 1
ATOM 1560 N N . ASP A 1 207 ? 3.790 2.396 -0.628 1.00 95.44 207 ASP A N 1
ATOM 1561 C CA . ASP A 1 207 ? 3.377 3.767 -0.356 1.00 95.44 207 ASP A CA 1
ATOM 1562 C C . ASP A 1 207 ? 2.407 3.786 0.835 1.00 95.44 207 ASP A C 1
ATOM 1564 O O . ASP A 1 207 ? 1.200 3.627 0.647 1.00 95.44 207 ASP A O 1
ATOM 1568 N N . PRO A 1 208 ? 2.897 3.963 2.076 1.00 95.75 208 PRO A N 1
ATOM 1569 C CA . PRO A 1 208 ? 2.009 4.211 3.195 1.00 95.75 208 PRO A CA 1
ATOM 1570 C C . PRO A 1 208 ? 1.264 5.538 2.980 1.00 95.75 208 PRO A C 1
ATOM 1572 O O . PRO A 1 208 ? 1.877 6.611 2.955 1.00 95.75 208 PRO A O 1
ATOM 1575 N N . GLY A 1 209 ? -0.059 5.479 2.849 1.00 92.81 209 GLY A N 1
ATOM 1576 C CA . GLY A 1 209 ? -0.925 6.631 2.621 1.00 92.81 209 GLY A CA 1
ATOM 1577 C C . GLY A 1 209 ? -0.742 7.748 3.651 1.00 92.81 209 GLY A C 1
ATOM 1578 O O . GLY A 1 209 ? -0.292 7.525 4.783 1.00 92.81 209 GLY A O 1
ATOM 1579 N N . HIS A 1 210 ? -1.083 8.974 3.245 1.00 91.62 210 HIS A N 1
ATOM 1580 C CA . HIS A 1 210 ? -1.042 10.169 4.101 1.00 91.62 210 HIS A CA 1
ATOM 1581 C C . HIS A 1 210 ? 0.349 10.428 4.722 1.00 91.62 210 HIS A C 1
ATOM 1583 O O . HIS A 1 210 ? 1.363 9.947 4.207 1.00 91.62 210 HIS A O 1
ATOM 1589 N N . GLY A 1 211 ? 0.439 11.249 5.770 1.00 89.38 211 GLY A N 1
ATOM 1590 C CA . GLY A 1 211 ? 1.691 11.588 6.452 1.00 89.38 211 GLY A CA 1
ATOM 1591 C C . GLY A 1 211 ? 1.754 13.056 6.871 1.00 89.38 211 GLY A C 1
ATOM 1592 O O . GLY A 1 211 ? 1.021 13.891 6.352 1.00 89.38 211 GLY A O 1
ATOM 1593 N N . SER A 1 212 ? 2.647 13.383 7.810 1.00 88.56 212 SER A N 1
ATOM 1594 C CA . SER A 1 212 ? 2.823 14.757 8.293 1.00 88.56 212 SER A CA 1
ATOM 1595 C C . SER A 1 212 ? 1.499 15.371 8.790 1.00 88.56 212 SER A C 1
ATOM 1597 O O . SER A 1 212 ? 0.805 14.776 9.625 1.00 88.56 212 SER A O 1
ATOM 1599 N N . SER A 1 213 ? 1.138 16.552 8.284 1.00 88.00 213 SER A N 1
ATOM 1600 C CA . SER A 1 213 ? -0.125 17.251 8.553 1.00 88.00 213 SER A CA 1
ATOM 1601 C C . SER A 1 213 ? -1.369 16.573 7.959 1.00 88.00 213 SER A C 1
ATOM 1603 O O . SER A 1 213 ? -2.474 16.800 8.451 1.00 88.00 213 SER A O 1
ATOM 1605 N N . ASP A 1 214 ? -1.207 15.715 6.951 1.00 88.75 214 ASP A N 1
ATOM 1606 C CA . ASP A 1 214 ? -2.283 14.913 6.381 1.00 88.75 214 ASP A CA 1
ATOM 1607 C C . ASP A 1 214 ? -2.460 13.651 7.232 1.00 88.75 214 ASP A C 1
ATOM 1609 O O . ASP A 1 214 ? -1.673 12.705 7.170 1.00 88.75 214 ASP A O 1
ATOM 1613 N N . VAL A 1 215 ? -3.464 13.668 8.107 1.00 91.88 215 VAL A N 1
ATOM 1614 C CA . VAL A 1 215 ? -3.732 12.562 9.040 1.00 91.88 215 VAL A CA 1
ATOM 1615 C C . VAL A 1 215 ? -4.538 11.424 8.411 1.00 91.88 215 VAL A C 1
ATOM 1617 O O . VAL A 1 215 ? -4.582 10.338 8.992 1.00 91.88 215 VAL A O 1
ATOM 1620 N N . GLY A 1 216 ? -5.136 11.659 7.238 1.00 93.75 216 GLY A N 1
ATOM 1621 C CA . GLY A 1 216 ? -6.130 10.780 6.630 1.00 93.75 216 GLY A CA 1
ATOM 1622 C C . GLY A 1 216 ? -7.402 10.654 7.468 1.00 93.75 216 GLY A C 1
ATOM 1623 O O . GLY A 1 216 ? -7.791 11.564 8.208 1.00 93.75 216 GLY A O 1
ATOM 1624 N N . SER A 1 217 ? -8.075 9.516 7.350 1.00 95.75 217 SER A N 1
ATOM 1625 C CA . SER A 1 217 ? -9.195 9.166 8.217 1.00 95.75 217 SER A CA 1
ATOM 1626 C C . SER A 1 217 ? -8.739 8.926 9.664 1.00 95.75 217 SER A C 1
ATOM 1628 O O . SER A 1 217 ? -7.568 8.687 9.956 1.00 95.75 217 SER A O 1
ATOM 1630 N N . SER A 1 218 ? -9.667 9.022 10.617 1.00 97.19 218 SER A N 1
ATOM 1631 C CA . SER A 1 218 ? -9.377 8.763 12.030 1.00 97.19 218 SER A CA 1
ATOM 1632 C C . SER A 1 218 ? -10.532 8.057 12.730 1.00 97.19 218 SER A C 1
ATOM 1634 O O . SER A 1 218 ? -11.670 8.057 12.255 1.00 97.19 218 SER A O 1
ATOM 1636 N N . GLY A 1 219 ? -10.223 7.427 13.859 1.00 96.44 219 GLY A N 1
ATOM 1637 C CA . GLY A 1 219 ? -11.181 6.779 14.746 1.00 96.44 219 GLY A CA 1
ATOM 1638 C C . GLY A 1 219 ? -10.764 6.947 16.203 1.00 96.44 219 GLY A C 1
ATOM 1639 O O . GLY A 1 219 ? -9.612 7.266 16.493 1.00 96.44 219 GLY A O 1
ATOM 1640 N N . THR A 1 220 ? -11.697 6.736 17.126 1.00 97.50 220 THR A N 1
ATOM 1641 C CA . THR A 1 220 ? -11.452 6.862 18.569 1.00 97.50 220 THR A CA 1
ATOM 1642 C C . THR A 1 220 ? -11.573 5.496 19.231 1.00 97.50 220 THR A C 1
ATOM 1644 O O . THR A 1 220 ? -12.554 4.790 19.004 1.00 97.50 220 THR A O 1
ATOM 1647 N N . THR A 1 221 ? -10.577 5.117 20.033 1.00 97.12 221 THR A N 1
ATOM 1648 C CA . THR A 1 221 ? -10.600 3.871 20.805 1.00 97.12 221 THR A CA 1
ATOM 1649 C C . THR A 1 221 ? -11.595 3.946 21.962 1.00 97.12 221 THR A C 1
ATOM 1651 O O . THR A 1 221 ? -11.982 5.049 22.363 1.00 97.12 221 THR A O 1
ATOM 1654 N N . PRO A 1 222 ? -11.987 2.805 22.561 1.00 94.06 222 PRO A N 1
ATOM 1655 C CA . PRO A 1 222 ? -12.819 2.796 23.766 1.00 94.06 222 PRO A CA 1
ATOM 1656 C C . PRO A 1 222 ? -12.251 3.631 24.929 1.00 94.06 222 PRO A C 1
ATOM 1658 O O . PRO A 1 222 ? -13.010 4.173 25.727 1.00 94.06 222 PRO A O 1
ATOM 1661 N N . GLU A 1 223 ? -10.928 3.792 25.002 1.00 95.50 223 GLU A N 1
ATOM 1662 C CA . GLU A 1 223 ? -10.225 4.600 26.009 1.00 95.50 223 GLU A CA 1
ATOM 1663 C C . GLU A 1 223 ? -10.151 6.097 25.652 1.00 95.50 223 GLU A C 1
ATOM 1665 O O . GLU A 1 223 ? -9.531 6.879 26.371 1.00 95.50 223 GLU A O 1
ATOM 1670 N N . GLY A 1 224 ? -10.751 6.514 24.534 1.00 96.50 224 GLY A N 1
ATOM 1671 C CA . GLY A 1 224 ? -10.755 7.905 24.079 1.00 96.50 224 GLY A CA 1
ATOM 1672 C C . GLY A 1 224 ? -9.499 8.330 23.313 1.00 96.50 224 GLY A C 1
ATOM 1673 O O . GLY A 1 224 ? -9.336 9.519 23.037 1.00 96.50 224 GLY A O 1
ATOM 1674 N N . LYS A 1 225 ? -8.607 7.399 22.945 1.00 97.19 225 LYS A N 1
ATOM 1675 C CA . LYS A 1 225 ? -7.417 7.716 22.143 1.00 97.19 225 LYS A CA 1
ATOM 1676 C C . LYS A 1 225 ? -7.790 7.820 20.663 1.00 97.19 225 LYS A C 1
ATOM 1678 O O . LYS A 1 225 ? -8.440 6.932 20.125 1.00 97.19 225 LYS A O 1
ATOM 1683 N N . THR A 1 226 ? -7.331 8.864 19.980 1.00 97.31 226 THR A N 1
ATOM 1684 C CA . THR A 1 226 ? -7.444 8.952 18.517 1.00 97.31 226 THR A CA 1
ATOM 1685 C C . THR A 1 226 ? -6.388 8.080 17.842 1.00 97.31 226 THR A C 1
ATOM 1687 O O . THR A 1 226 ? -5.223 8.096 18.235 1.00 97.31 226 THR A O 1
ATOM 1690 N N . ILE A 1 227 ? -6.803 7.350 16.813 1.00 97.19 227 ILE A N 1
ATOM 1691 C CA . ILE A 1 227 ? -5.942 6.620 15.882 1.00 97.19 227 ILE A CA 1
ATOM 1692 C C . ILE A 1 227 ? -6.131 7.235 14.504 1.00 97.19 227 ILE A C 1
ATOM 1694 O O . ILE A 1 227 ? -7.268 7.410 14.057 1.00 97.19 227 ILE A O 1
ATOM 1698 N N . ALA A 1 228 ? -5.022 7.564 13.850 1.00 97.25 228 ALA A N 1
ATOM 1699 C CA . ALA A 1 228 ? -5.016 8.157 12.521 1.00 97.25 228 ALA A CA 1
ATOM 1700 C C . ALA A 1 228 ? -4.596 7.138 11.455 1.00 97.25 228 ALA A C 1
ATOM 1702 O O . ALA A 1 228 ? -3.736 6.286 11.682 1.00 97.25 228 ALA A O 1
ATOM 1703 N N . GLU A 1 229 ? -5.157 7.265 10.258 1.00 97.00 229 GLU A N 1
ATOM 1704 C CA . GLU A 1 229 ? -4.831 6.428 9.106 1.00 97.00 229 GLU A CA 1
ATOM 1705 C C . GLU A 1 229 ? -3.340 6.473 8.765 1.00 97.00 229 GLU A C 1
ATOM 1707 O O . GLU A 1 229 ? -2.741 5.433 8.498 1.00 97.00 229 GLU A O 1
ATOM 1712 N N . LYS A 1 230 ? -2.701 7.648 8.838 1.00 95.56 230 LYS A N 1
ATOM 1713 C CA . LYS A 1 230 ? -1.256 7.774 8.572 1.00 95.56 230 LYS A CA 1
ATOM 1714 C C . LYS A 1 230 ? -0.379 6.881 9.467 1.00 95.56 230 LYS A C 1
ATOM 1716 O O . LYS A 1 230 ? 0.708 6.481 9.050 1.00 95.56 230 LYS A O 1
ATOM 1721 N N . GLU A 1 231 ? -0.830 6.583 10.687 1.00 96.75 231 GLU A N 1
ATOM 1722 C CA . GLU A 1 231 ? -0.114 5.724 11.640 1.00 96.75 231 GLU A CA 1
ATOM 1723 C C . GLU A 1 231 ? -0.332 4.252 11.280 1.00 96.75 231 GLU A C 1
ATOM 1725 O O . GLU A 1 231 ? 0.623 3.484 11.192 1.00 96.75 231 GLU A O 1
ATOM 1730 N N . LEU A 1 232 ? -1.582 3.881 10.984 1.00 97.69 232 LEU A N 1
ATOM 1731 C CA . LEU A 1 232 ? -1.952 2.517 10.604 1.00 97.69 232 LEU A CA 1
ATOM 1732 C C . LEU A 1 232 ? -1.318 2.091 9.276 1.00 97.69 232 LEU A C 1
ATOM 1734 O O . LEU A 1 232 ? -0.821 0.973 9.154 1.00 97.69 232 LEU A O 1
ATOM 1738 N N . THR A 1 233 ? -1.325 2.975 8.277 1.00 97.31 233 THR A N 1
ATOM 1739 C CA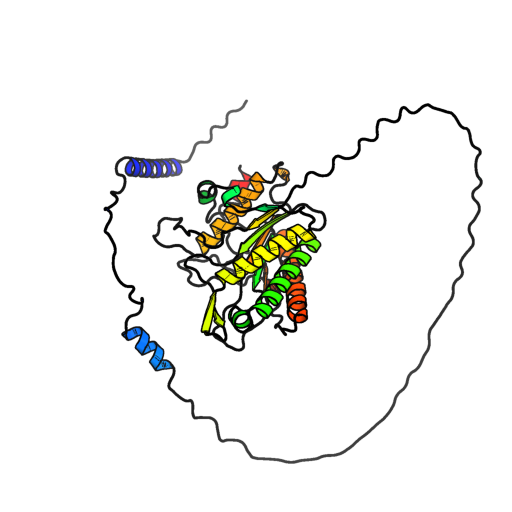 . THR A 1 233 ? -0.727 2.723 6.956 1.00 97.31 233 THR A CA 1
ATOM 1740 C C . THR A 1 233 ? 0.785 2.550 7.056 1.00 97.31 233 THR A C 1
ATOM 1742 O O . THR A 1 233 ? 1.341 1.648 6.428 1.00 97.31 233 THR A O 1
ATOM 1745 N N . TRP A 1 234 ? 1.454 3.361 7.883 1.00 96.88 234 TRP A N 1
ATOM 1746 C CA . TRP A 1 234 ? 2.876 3.206 8.191 1.00 96.88 234 TRP A CA 1
ATOM 1747 C C . TRP A 1 234 ? 3.167 1.849 8.833 1.00 96.88 234 TRP A C 1
ATOM 1749 O O . TRP A 1 234 ? 4.026 1.101 8.368 1.00 96.88 234 TRP A O 1
ATOM 1759 N N . GLU A 1 235 ? 2.419 1.517 9.882 1.00 97.62 235 GLU A N 1
ATOM 1760 C CA . GLU A 1 235 ? 2.578 0.280 10.633 1.00 97.62 235 GLU A CA 1
ATOM 1761 C C . GLU A 1 235 ? 2.395 -0.964 9.753 1.00 97.62 235 GLU A C 1
ATOM 1763 O O . GLU A 1 235 ? 3.285 -1.816 9.700 1.00 97.62 235 GLU A O 1
ATOM 1768 N N . VAL A 1 236 ? 1.293 -1.044 8.999 1.00 98.31 236 VAL A N 1
ATOM 1769 C CA . VAL A 1 236 ? 1.021 -2.201 8.134 1.00 98.31 236 VAL A CA 1
ATOM 1770 C C . VAL A 1 236 ? 2.032 -2.322 6.993 1.00 98.31 236 VAL A C 1
ATOM 1772 O O . VAL A 1 236 ? 2.375 -3.436 6.605 1.00 98.31 236 VAL A O 1
ATOM 1775 N N . SER A 1 237 ? 2.562 -1.205 6.483 1.00 98.00 237 SER A N 1
ATOM 1776 C CA . SER A 1 237 ? 3.579 -1.225 5.423 1.00 98.00 237 SER A CA 1
ATOM 1777 C C . SER A 1 237 ? 4.910 -1.794 5.916 1.00 98.00 237 SER A C 1
ATOM 1779 O O . SER A 1 237 ? 5.549 -2.551 5.191 1.00 98.00 237 SER A O 1
ATOM 1781 N N . GLN A 1 238 ? 5.310 -1.498 7.159 1.00 98.06 238 GLN A N 1
ATOM 1782 C CA . GLN A 1 238 ? 6.496 -2.114 7.765 1.00 98.06 238 GLN A CA 1
ATOM 1783 C C . GLN A 1 238 ? 6.301 -3.622 7.966 1.00 98.06 238 GLN A C 1
ATOM 1785 O O . GLN A 1 238 ? 7.176 -4.409 7.614 1.00 98.06 238 GLN A O 1
ATOM 1790 N N . MET A 1 239 ? 5.134 -4.041 8.472 1.00 98.44 239 MET A N 1
ATOM 1791 C CA . MET A 1 239 ? 4.811 -5.467 8.610 1.00 98.44 239 MET A CA 1
ATOM 1792 C C . MET A 1 239 ? 4.832 -6.179 7.253 1.00 98.44 239 MET A C 1
ATOM 1794 O O . MET A 1 239 ? 5.384 -7.270 7.136 1.00 98.44 239 MET A O 1
ATOM 1798 N N . LEU A 1 240 ? 4.258 -5.555 6.221 1.00 98.50 240 LEU A N 1
ATOM 1799 C CA . LEU A 1 240 ? 4.248 -6.081 4.859 1.00 98.50 240 LEU A CA 1
ATOM 1800 C C . LEU A 1 240 ? 5.667 -6.212 4.299 1.00 98.50 240 LEU A C 1
ATOM 1802 O O . LEU A 1 240 ? 5.981 -7.231 3.692 1.00 98.50 240 LEU A O 1
ATOM 1806 N N . ALA A 1 241 ? 6.533 -5.225 4.528 1.00 98.12 241 ALA A N 1
ATOM 1807 C CA . ALA A 1 241 ? 7.923 -5.283 4.092 1.00 98.12 241 ALA A CA 1
ATOM 1808 C C . ALA A 1 241 ? 8.669 -6.481 4.708 1.00 98.12 241 ALA A C 1
ATOM 1810 O O . ALA A 1 241 ? 9.338 -7.227 3.993 1.00 98.12 241 ALA A O 1
ATOM 1811 N N . GLU A 1 242 ? 8.504 -6.726 6.008 1.00 98.19 242 GLU A N 1
ATOM 1812 C CA . GLU A 1 242 ? 9.130 -7.873 6.681 1.00 98.19 242 GLU A CA 1
ATOM 1813 C C . GLU A 1 242 ? 8.561 -9.223 6.212 1.00 98.19 242 GLU A C 1
ATOM 1815 O O . GLU A 1 242 ? 9.313 -10.176 5.982 1.00 98.19 242 GLU A O 1
ATOM 1820 N N . GLU A 1 243 ? 7.243 -9.317 6.010 1.00 98.38 243 GLU A N 1
ATOM 1821 C CA . GLU A 1 243 ? 6.606 -10.528 5.474 1.00 98.38 243 GLU A CA 1
ATOM 1822 C C . GLU A 1 243 ? 7.053 -10.795 4.027 1.00 98.38 243 GLU A C 1
ATOM 1824 O O . GLU A 1 243 ? 7.384 -11.930 3.690 1.00 98.38 243 GLU A O 1
ATOM 1829 N N . LEU A 1 244 ? 7.151 -9.765 3.177 1.00 97.94 244 LEU A N 1
ATOM 1830 C CA . LEU A 1 244 ? 7.679 -9.888 1.814 1.00 97.94 244 LEU A CA 1
ATOM 1831 C C . LEU A 1 244 ? 9.133 -10.344 1.817 1.00 97.94 244 LEU A C 1
ATOM 1833 O O . LEU A 1 244 ? 9.478 -11.273 1.089 1.00 97.94 244 LEU A O 1
ATOM 1837 N N . LYS A 1 245 ? 9.986 -9.736 2.645 1.00 96.88 245 LYS A N 1
ATOM 1838 C CA . LYS A 1 245 ? 11.389 -10.138 2.784 1.00 96.88 245 LYS A CA 1
ATOM 1839 C C . LYS A 1 245 ? 11.503 -11.606 3.194 1.00 96.88 245 LYS A C 1
ATOM 1841 O O . LYS A 1 245 ? 12.283 -12.350 2.606 1.00 96.88 245 LYS A O 1
ATOM 1846 N N . THR A 1 246 ? 10.692 -12.028 4.161 1.00 96.56 246 THR A N 1
ATOM 1847 C CA . THR A 1 246 ? 10.681 -13.403 4.671 1.00 96.56 246 THR A CA 1
ATOM 1848 C C . THR A 1 246 ? 10.190 -14.395 3.617 1.00 96.56 246 THR A C 1
ATOM 1850 O O . THR A 1 246 ? 10.878 -15.371 3.326 1.00 96.56 246 THR A O 1
ATOM 1853 N N . LEU A 1 247 ? 9.017 -14.151 3.025 1.00 96.81 247 LEU A N 1
ATOM 1854 C CA . LEU A 1 247 ? 8.371 -15.076 2.089 1.00 96.81 247 LEU A CA 1
ATOM 1855 C C . LEU A 1 247 ? 9.057 -15.125 0.719 1.00 96.81 247 LEU A C 1
ATOM 1857 O O . LEU A 1 247 ? 9.012 -16.159 0.062 1.00 96.81 247 LEU A O 1
ATOM 1861 N N . SER A 1 248 ? 9.702 -14.036 0.292 1.00 95.62 248 SER A N 1
ATOM 1862 C CA . SER A 1 248 ? 10.489 -14.002 -0.949 1.00 95.62 248 SER A CA 1
ATOM 1863 C C . SER A 1 248 ? 11.925 -14.500 -0.771 1.00 95.62 248 SER A C 1
ATOM 1865 O O . SER A 1 248 ? 12.677 -14.505 -1.740 1.00 95.62 248 SER A O 1
ATOM 1867 N N . HIS A 1 249 ? 12.334 -14.888 0.444 1.00 94.62 249 HIS A N 1
ATOM 1868 C CA . HIS A 1 249 ? 13.725 -15.224 0.767 1.00 94.62 249 HIS A CA 1
ATOM 1869 C C . HIS A 1 249 ? 14.712 -14.109 0.374 1.00 94.62 249 HIS A C 1
ATOM 1871 O O . HIS A 1 249 ? 15.754 -14.363 -0.223 1.00 94.62 249 HIS A O 1
ATOM 1877 N N . ASN A 1 250 ? 14.359 -12.863 0.707 1.00 93.75 250 ASN A N 1
ATOM 1878 C CA . ASN A 1 250 ? 15.140 -11.656 0.422 1.00 93.75 250 ASN A CA 1
ATOM 1879 C C . ASN A 1 250 ? 15.415 -11.413 -1.078 1.00 93.75 250 ASN A C 1
ATOM 1881 O O . ASN A 1 250 ? 16.409 -10.784 -1.425 1.00 93.75 250 ASN A O 1
ATOM 1885 N N . ARG A 1 251 ? 14.543 -11.906 -1.966 1.00 92.75 251 ARG A N 1
ATOM 1886 C CA . ARG A 1 251 ? 14.663 -11.758 -3.429 1.00 92.75 251 ARG A CA 1
ATOM 1887 C C . ARG A 1 251 ? 14.120 -10.429 -3.959 1.00 92.75 251 ARG A C 1
ATOM 1889 O O . ARG A 1 251 ? 14.454 -10.016 -5.064 1.00 92.75 251 ARG A O 1
ATOM 1896 N N . TYR A 1 252 ? 13.217 -9.786 -3.223 1.00 94.31 252 TYR A N 1
ATOM 1897 C CA . TYR A 1 252 ? 12.599 -8.532 -3.657 1.00 94.31 252 TYR A CA 1
ATOM 1898 C C . TYR A 1 252 ? 13.346 -7.324 -3.095 1.00 94.31 252 TYR A C 1
ATOM 1900 O O . TYR A 1 252 ? 13.783 -7.323 -1.941 1.00 94.31 252 TYR A O 1
ATOM 1908 N N . PHE A 1 253 ? 13.434 -6.262 -3.894 1.00 94.69 253 PHE A N 1
ATOM 1909 C CA . PHE A 1 253 ? 13.767 -4.933 -3.393 1.00 94.69 253 PHE A CA 1
ATOM 1910 C C . PHE A 1 253 ? 12.481 -4.255 -2.944 1.00 94.69 253 PHE A C 1
ATOM 1912 O O . PHE A 1 253 ? 11.605 -3.959 -3.753 1.00 94.69 253 PHE A O 1
ATOM 1919 N N . ILE A 1 254 ? 12.354 -4.021 -1.648 1.00 96.12 254 ILE A N 1
ATOM 1920 C CA . ILE A 1 254 ? 11.159 -3.449 -1.042 1.00 96.12 254 ILE A CA 1
ATOM 1921 C C . ILE A 1 254 ? 11.487 -2.017 -0.664 1.00 96.12 254 ILE A C 1
ATOM 1923 O O . ILE A 1 254 ? 12.400 -1.773 0.115 1.00 96.12 254 ILE A O 1
ATOM 1927 N N . VAL A 1 255 ? 10.747 -1.066 -1.213 1.00 94.94 255 VAL A N 1
ATOM 1928 C CA . VAL A 1 255 ? 10.985 0.361 -1.017 1.00 94.94 255 VAL A CA 1
ATOM 1929 C C . VAL A 1 255 ? 9.821 0.960 -0.244 1.00 94.94 255 VAL A C 1
ATOM 1931 O O . VAL A 1 255 ? 8.719 1.024 -0.776 1.00 94.94 255 VAL A O 1
ATOM 1934 N N . ILE A 1 256 ? 10.045 1.457 0.972 1.00 95.44 256 ILE A N 1
ATOM 1935 C CA . ILE A 1 256 ? 9.006 2.175 1.728 1.00 95.44 256 ILE A CA 1
ATOM 1936 C C . ILE A 1 256 ? 9.074 3.665 1.375 1.00 95.44 256 ILE A C 1
ATOM 1938 O O . ILE A 1 256 ? 9.944 4.385 1.845 1.00 95.44 256 ILE A O 1
ATOM 1942 N N . LEU A 1 257 ? 8.154 4.143 0.537 1.00 92.25 257 LEU A N 1
ATOM 1943 C CA . LEU A 1 257 ? 8.259 5.398 -0.224 1.00 92.25 257 LEU A CA 1
ATOM 1944 C C . LEU A 1 257 ? 8.100 6.697 0.582 1.00 92.25 257 LEU A C 1
ATOM 1946 O O . LEU A 1 257 ? 8.209 7.791 0.022 1.00 92.25 257 LEU A O 1
ATOM 1950 N N . ARG A 1 258 ? 7.867 6.603 1.889 1.00 89.88 258 ARG A N 1
ATOM 1951 C CA . ARG A 1 258 ? 7.981 7.728 2.821 1.00 89.88 258 ARG A CA 1
ATOM 1952 C C . ARG A 1 258 ? 8.586 7.251 4.137 1.00 89.88 258 ARG A C 1
ATOM 1954 O O . ARG A 1 258 ? 8.455 6.074 4.426 1.00 89.88 258 ARG A O 1
ATOM 1961 N N . PRO A 1 259 ? 9.155 8.130 4.969 1.00 85.31 259 PRO A N 1
ATOM 1962 C CA . PRO A 1 259 ? 9.424 7.821 6.369 1.00 85.31 259 PRO A CA 1
ATOM 1963 C C . PRO A 1 259 ? 8.138 7.895 7.219 1.00 85.31 259 PRO A C 1
ATOM 1965 O O . PRO A 1 259 ? 7.065 8.290 6.741 1.00 85.31 259 PRO A O 1
ATOM 1968 N N . HIS A 1 260 ? 8.249 7.547 8.507 1.00 81.38 260 HIS A N 1
ATOM 1969 C CA . HIS A 1 260 ? 7.133 7.591 9.464 1.00 81.38 260 HIS A CA 1
ATOM 1970 C C . HIS A 1 260 ? 6.460 8.967 9.518 1.00 81.38 260 HIS A C 1
ATOM 1972 O O . HIS A 1 260 ? 5.234 9.054 9.449 1.00 81.38 260 HIS A O 1
ATOM 1978 N N . ASP A 1 261 ? 7.269 10.025 9.582 1.00 78.81 261 ASP A N 1
ATOM 1979 C CA . ASP A 1 261 ? 6.811 11.411 9.607 1.00 78.81 261 ASP A CA 1
ATOM 1980 C C . ASP A 1 261 ? 7.533 12.215 8.515 1.00 78.81 261 ASP A C 1
ATOM 1982 O O . ASP A 1 261 ? 8.622 12.753 8.745 1.00 78.81 261 ASP A O 1
ATOM 1986 N N . PRO A 1 262 ? 7.002 12.222 7.278 1.00 78.62 262 PRO A N 1
ATOM 1987 C CA . PRO A 1 262 ? 7.640 12.932 6.184 1.00 78.62 262 PRO A CA 1
ATOM 1988 C C . PRO A 1 262 ? 7.628 14.437 6.443 1.00 78.62 262 PRO A C 1
ATOM 1990 O O . PRO A 1 262 ? 6.618 15.028 6.819 1.00 78.62 262 PRO A O 1
ATOM 1993 N N . GLN A 1 263 ? 8.760 15.079 6.171 1.00 75.06 263 GLN A N 1
ATOM 1994 C CA . GLN A 1 263 ? 8.789 16.524 5.987 1.00 75.06 263 GLN A CA 1
ATOM 1995 C C . GLN A 1 263 ? 8.226 16.814 4.600 1.00 75.06 263 GLN A C 1
ATOM 1997 O O . GLN A 1 263 ? 8.922 16.685 3.583 1.00 75.06 263 GLN A O 1
ATOM 2002 N N . ASP A 1 264 ? 6.940 17.142 4.560 1.00 75.94 264 ASP A N 1
ATOM 2003 C CA . ASP A 1 264 ? 6.319 17.596 3.333 1.00 75.94 264 ASP A CA 1
ATOM 2004 C C . ASP A 1 264 ? 6.875 18.973 2.959 1.00 75.94 264 ASP A C 1
ATOM 2006 O O . ASP A 1 264 ? 7.143 19.823 3.811 1.00 75.94 264 ASP A O 1
ATOM 2010 N N . ARG A 1 265 ? 7.090 19.177 1.661 1.00 72.06 265 ARG A N 1
ATOM 2011 C CA . ARG A 1 265 ? 7.560 20.442 1.103 1.00 72.06 265 ARG A CA 1
ATOM 2012 C C . ARG A 1 265 ? 6.615 20.834 -0.015 1.00 72.06 265 ARG A C 1
ATOM 2014 O O . ARG A 1 265 ? 6.219 19.966 -0.786 1.00 72.06 265 ARG A O 1
ATOM 2021 N N . ASP A 1 266 ? 6.310 22.118 -0.070 1.00 75.38 266 ASP A N 1
ATOM 2022 C CA . ASP A 1 266 ? 5.695 22.770 -1.222 1.00 75.38 266 ASP A CA 1
ATOM 2023 C C . ASP A 1 266 ? 6.676 22.655 -2.400 1.00 75.38 266 ASP A C 1
ATOM 2025 O O . ASP A 1 266 ? 7.853 23.023 -2.263 1.00 75.38 266 ASP A O 1
ATOM 2029 N N . LEU A 1 267 ? 6.246 22.015 -3.490 1.00 68.94 267 LEU A N 1
ATOM 2030 C CA . LEU A 1 267 ? 7.136 21.649 -4.594 1.00 68.94 267 LEU A CA 1
ATOM 2031 C C . LEU A 1 267 ? 7.082 22.637 -5.748 1.00 68.94 267 LEU A C 1
ATOM 2033 O O . LEU A 1 267 ? 8.070 22.744 -6.481 1.00 68.94 267 LEU A O 1
ATOM 2037 N N . ASP A 1 268 ? 5.964 23.333 -5.920 1.00 70.06 268 ASP A N 1
ATOM 2038 C CA . ASP A 1 268 ? 5.772 24.315 -6.983 1.00 70.06 268 ASP A CA 1
ATOM 2039 C C . ASP A 1 268 ? 5.899 25.774 -6.508 1.00 70.06 268 ASP A C 1
ATOM 2041 O O . ASP A 1 268 ? 6.024 26.685 -7.336 1.00 70.06 268 ASP A O 1
ATOM 2045 N N . GLY A 1 269 ? 6.006 25.988 -5.195 1.00 76.62 269 GLY A N 1
ATOM 2046 C CA . GLY A 1 269 ? 6.215 27.286 -4.568 1.00 76.62 269 GLY A CA 1
ATOM 2047 C C . GLY A 1 269 ? 4.933 28.103 -4.417 1.00 76.62 269 GLY A C 1
ATOM 2048 O O . GLY A 1 269 ? 5.027 29.329 -4.274 1.00 76.62 269 GLY A O 1
ATOM 2049 N N . ASP A 1 270 ? 3.755 27.477 -4.493 1.00 76.12 270 ASP A N 1
ATOM 2050 C CA . ASP A 1 270 ? 2.459 28.149 -4.354 1.00 76.12 270 ASP A CA 1
ATOM 2051 C C . ASP A 1 270 ? 2.055 28.439 -2.891 1.00 76.12 270 ASP A C 1
ATOM 2053 O O . ASP A 1 270 ? 1.061 29.128 -2.631 1.00 76.12 270 ASP A O 1
ATOM 2057 N N . GLY A 1 271 ? 2.862 27.985 -1.928 1.00 80.19 271 GLY A N 1
ATOM 2058 C CA . GLY A 1 271 ? 2.652 28.124 -0.490 1.00 80.19 271 GLY A CA 1
ATOM 2059 C C . GLY A 1 271 ? 1.775 27.030 0.126 1.00 80.19 271 GLY A C 1
ATOM 2060 O O . GLY A 1 271 ? 1.477 27.106 1.322 1.00 80.19 271 GLY A O 1
ATOM 2061 N N . THR A 1 272 ? 1.359 26.033 -0.653 1.00 78.19 272 THR A N 1
ATOM 2062 C CA . THR A 1 272 ? 0.506 24.910 -0.257 1.00 78.19 272 THR A CA 1
ATOM 2063 C C . THR A 1 272 ? 1.225 23.593 -0.539 1.00 78.19 272 THR A C 1
ATOM 2065 O O . THR A 1 272 ? 2.102 23.501 -1.380 1.00 78.19 272 THR A O 1
ATOM 2068 N N . ILE A 1 273 ? 0.882 22.546 0.211 1.00 77.62 273 ILE A N 1
ATOM 2069 C CA . ILE A 1 273 ? 1.370 21.191 -0.064 1.00 77.62 273 ILE A CA 1
ATOM 2070 C C . ILE A 1 273 ? 0.177 20.361 -0.501 1.00 77.62 273 ILE A C 1
ATOM 2072 O O . ILE A 1 273 ? -0.589 19.850 0.331 1.00 77.62 273 ILE A O 1
ATOM 2076 N N . ALA A 1 274 ? 0.006 20.232 -1.810 1.00 78.56 274 ALA A N 1
ATOM 2077 C CA . ALA A 1 274 ? -1.132 19.527 -2.363 1.00 78.56 274 ALA A CA 1
ATOM 2078 C C . ALA A 1 274 ? -0.959 17.998 -2.213 1.00 78.56 274 ALA A C 1
ATOM 2080 O O . ALA A 1 274 ? 0.148 17.469 -2.347 1.00 78.56 274 ALA A O 1
ATOM 2081 N N . PRO A 1 275 ? -2.040 17.226 -1.984 1.00 78.94 275 PRO A N 1
ATOM 2082 C CA . PRO A 1 275 ? -1.965 15.760 -1.954 1.00 78.94 275 PRO A CA 1
ATOM 2083 C C . PRO A 1 275 ? -1.318 15.158 -3.212 1.00 78.94 275 PRO A C 1
ATOM 2085 O O . PRO A 1 275 ? -0.527 14.218 -3.127 1.00 78.94 275 PRO A O 1
ATOM 2088 N N . VAL A 1 276 ? -1.597 15.748 -4.378 1.00 77.38 276 VAL A N 1
ATOM 2089 C CA . VAL A 1 276 ? -1.036 15.323 -5.668 1.00 77.38 276 VAL A CA 1
ATOM 2090 C C . VAL A 1 276 ? 0.491 15.413 -5.713 1.00 77.38 276 VAL A C 1
ATOM 2092 O O . VAL A 1 276 ? 1.139 14.520 -6.260 1.00 77.38 276 VAL A O 1
ATOM 2095 N N . GLU A 1 277 ? 1.077 16.441 -5.101 1.00 77.31 277 GLU A N 1
ATOM 2096 C CA . GLU A 1 277 ? 2.526 16.622 -5.026 1.00 77.31 277 GLU A CA 1
ATOM 2097 C C . GLU A 1 277 ? 3.181 15.502 -4.217 1.00 77.31 277 GLU A C 1
ATOM 2099 O O . GLU A 1 277 ? 4.183 14.928 -4.649 1.00 77.31 277 GLU A O 1
ATOM 2104 N N . ARG A 1 278 ? 2.572 15.128 -3.082 1.00 82.31 278 ARG A N 1
ATOM 2105 C CA . ARG A 1 278 ? 3.055 14.033 -2.227 1.00 82.31 278 ARG A CA 1
ATOM 2106 C C . ARG A 1 278 ? 3.077 12.708 -2.979 1.00 82.31 278 ARG A C 1
ATOM 2108 O O . ARG A 1 278 ? 4.090 12.012 -2.951 1.00 82.31 278 ARG A O 1
ATOM 2115 N N . ILE A 1 279 ? 1.995 12.375 -3.679 1.00 82.19 279 ILE A N 1
ATOM 2116 C CA . ILE A 1 279 ? 1.893 11.109 -4.418 1.00 82.19 279 ILE A CA 1
ATOM 2117 C C . ILE A 1 279 ? 2.867 11.101 -5.608 1.00 82.19 279 ILE A C 1
ATOM 2119 O O . ILE A 1 279 ? 3.585 10.124 -5.821 1.00 82.19 279 ILE A O 1
ATOM 2123 N N . GLN A 1 280 ? 2.963 12.203 -6.361 1.00 79.75 280 GLN A N 1
ATOM 2124 C CA . GLN A 1 280 ? 3.919 12.325 -7.469 1.00 79.75 280 GLN A CA 1
ATOM 2125 C C . GLN A 1 280 ? 5.370 12.189 -7.007 1.00 79.75 280 GLN A C 1
ATOM 2127 O O . GLN A 1 280 ? 6.155 11.498 -7.656 1.00 79.75 280 GLN A O 1
ATOM 2132 N N . LYS A 1 281 ? 5.716 12.784 -5.861 1.00 83.25 281 LYS A N 1
ATOM 2133 C CA . LYS A 1 281 ? 7.017 12.602 -5.213 1.00 83.25 281 LYS A CA 1
ATOM 2134 C C . LYS A 1 281 ? 7.312 11.126 -4.947 1.00 83.25 281 LYS A C 1
ATOM 2136 O O . LYS A 1 281 ? 8.393 10.659 -5.294 1.00 83.25 281 LYS A O 1
ATOM 2141 N N . ARG A 1 282 ? 6.368 10.380 -4.370 1.00 87.62 282 ARG A N 1
ATOM 2142 C CA . ARG A 1 282 ? 6.562 8.960 -4.022 1.00 87.62 282 ARG A CA 1
ATOM 2143 C C . ARG A 1 282 ? 6.746 8.086 -5.260 1.00 87.62 282 ARG A C 1
ATOM 2145 O O . ARG A 1 282 ? 7.670 7.281 -5.300 1.00 87.62 282 ARG A O 1
ATOM 2152 N N . LYS A 1 283 ? 5.959 8.315 -6.315 1.00 86.06 283 LYS A N 1
ATOM 2153 C CA . LYS A 1 283 ? 6.158 7.647 -7.615 1.00 86.06 283 LYS A CA 1
ATOM 2154 C C . LYS A 1 283 ? 7.529 7.961 -8.221 1.00 86.06 283 LYS A C 1
ATOM 2156 O O . LYS A 1 283 ? 8.210 7.063 -8.708 1.00 86.06 283 LYS A O 1
ATOM 2161 N N . ALA A 1 284 ? 7.971 9.216 -8.139 1.00 84.06 284 ALA A N 1
ATOM 2162 C CA . ALA A 1 284 ? 9.272 9.625 -8.661 1.00 84.06 284 ALA A CA 1
ATOM 2163 C C . ALA A 1 284 ? 10.445 8.986 -7.914 1.00 84.06 284 ALA A C 1
ATOM 2165 O O . ALA A 1 284 ? 11.422 8.576 -8.542 1.00 84.06 284 ALA A O 1
ATOM 2166 N N . LEU A 1 285 ? 10.330 8.852 -6.591 1.00 87.00 285 LEU A N 1
ATOM 2167 C CA . LEU A 1 285 ? 11.301 8.121 -5.780 1.00 87.00 285 LEU A CA 1
ATOM 2168 C C . LEU A 1 285 ? 11.394 6.657 -6.218 1.00 87.00 285 LEU A C 1
ATOM 2170 O O . LEU A 1 285 ? 12.502 6.182 -6.456 1.00 87.00 285 LEU A O 1
ATOM 2174 N N . LEU A 1 286 ? 10.258 5.979 -6.415 1.00 89.44 286 LEU A N 1
ATOM 2175 C CA . LEU A 1 286 ? 10.235 4.589 -6.878 1.00 89.44 286 LEU A CA 1
ATOM 2176 C C . LEU A 1 286 ? 10.962 4.420 -8.221 1.00 89.44 286 LEU A C 1
ATOM 2178 O O . LEU A 1 286 ? 11.862 3.589 -8.332 1.00 89.44 286 LEU A O 1
ATOM 2182 N N . MET A 1 287 ? 10.638 5.250 -9.216 1.00 85.81 287 MET A N 1
ATOM 2183 C CA . MET A 1 287 ? 11.287 5.190 -10.534 1.00 85.81 287 MET A CA 1
ATOM 2184 C C . MET A 1 287 ? 12.787 5.483 -10.456 1.00 85.81 287 MET A C 1
ATOM 2186 O O . MET A 1 287 ? 13.595 4.862 -11.147 1.00 85.81 287 MET A O 1
ATOM 2190 N N . LYS A 1 288 ? 13.197 6.420 -9.594 1.00 86.62 288 LYS A N 1
ATOM 2191 C CA . LYS A 1 288 ? 14.618 6.725 -9.421 1.00 86.62 288 LYS A CA 1
ATOM 2192 C C . LYS A 1 288 ? 15.372 5.598 -8.721 1.00 86.62 288 LYS A C 1
ATOM 2194 O O . LYS A 1 288 ? 16.542 5.374 -9.027 1.00 86.62 288 LYS A O 1
ATOM 2199 N N . MET A 1 289 ? 14.721 4.899 -7.795 1.00 86.81 289 MET A N 1
ATOM 2200 C CA . MET A 1 289 ? 15.292 3.730 -7.132 1.00 86.81 289 MET A CA 1
ATOM 2201 C C . MET A 1 289 ? 15.409 2.550 -8.088 1.00 86.81 289 MET A C 1
ATOM 2203 O O . MET A 1 289 ? 16.452 1.908 -8.103 1.00 86.81 289 MET A O 1
ATOM 2207 N N . GLU A 1 290 ? 14.427 2.327 -8.960 1.00 88.69 290 GLU A N 1
ATOM 2208 C CA . GLU A 1 290 ? 14.545 1.338 -10.034 1.00 88.69 290 GLU A CA 1
ATOM 2209 C C . GLU A 1 290 ? 15.794 1.567 -10.888 1.00 88.69 290 GLU A C 1
ATOM 2211 O O . GLU A 1 290 ? 16.594 0.649 -11.054 1.00 88.69 290 GLU A O 1
ATOM 2216 N N . GLN A 1 291 ? 16.014 2.800 -11.354 1.00 87.06 291 GLN A N 1
ATOM 2217 C CA . GLN A 1 291 ? 17.205 3.147 -12.139 1.00 87.06 291 GLN A CA 1
ATOM 2218 C C . GLN A 1 291 ? 18.523 2.857 -11.406 1.00 87.06 291 GLN A C 1
ATOM 2220 O O . GLN A 1 291 ? 19.542 2.646 -12.055 1.00 87.06 291 GLN A O 1
ATOM 2225 N N . LYS A 1 292 ? 18.532 2.895 -10.067 1.00 88.00 292 LYS A N 1
ATOM 2226 C CA . LYS A 1 292 ? 19.724 2.614 -9.249 1.00 88.00 292 LYS A CA 1
ATOM 2227 C C . LYS A 1 292 ? 19.906 1.130 -8.951 1.00 88.00 292 LYS A C 1
ATOM 2229 O O . LYS A 1 292 ? 21.037 0.696 -8.769 1.00 88.00 292 LYS A O 1
ATOM 2234 N N . LEU A 1 293 ? 18.810 0.383 -8.854 1.00 87.31 293 LEU A N 1
ATOM 2235 C CA . LEU A 1 293 ? 18.812 -1.036 -8.503 1.00 87.31 293 LEU A CA 1
ATOM 2236 C C . LEU A 1 293 ? 18.970 -1.945 -9.729 1.00 87.31 293 LEU A C 1
ATOM 2238 O O . LEU A 1 293 ? 19.448 -3.069 -9.601 1.00 87.31 293 LEU A O 1
ATOM 2242 N N . ARG A 1 294 ? 18.572 -1.478 -10.917 1.00 86.19 294 ARG A N 1
ATOM 2243 C CA . ARG A 1 294 ? 18.735 -2.208 -12.178 1.00 86.19 294 ARG A CA 1
ATOM 2244 C C . ARG A 1 294 ? 20.123 -1.944 -12.767 1.00 86.19 294 ARG A C 1
ATOM 2246 O O . ARG A 1 294 ? 20.443 -0.822 -13.140 1.00 86.19 294 ARG A O 1
ATOM 2253 N N . ASP A 1 295 ? 20.916 -3.005 -12.915 1.00 85.88 295 ASP A N 1
ATOM 2254 C CA . ASP A 1 295 ? 22.241 -2.937 -13.555 1.00 85.88 295 ASP A CA 1
ATOM 2255 C C . ASP A 1 295 ? 22.147 -2.697 -15.074 1.00 85.88 295 ASP A C 1
ATOM 2257 O O . ASP A 1 295 ? 23.057 -2.134 -15.685 1.00 85.88 295 ASP A O 1
ATOM 2261 N N . LYS A 1 296 ? 21.060 -3.169 -15.697 1.00 84.38 296 LYS A N 1
ATOM 2262 C CA . LYS A 1 296 ? 20.886 -3.209 -17.151 1.00 84.38 296 LYS A CA 1
ATOM 2263 C C . LYS A 1 296 ? 19.719 -2.324 -17.601 1.00 84.38 296 LYS A C 1
ATOM 2265 O O . LYS A 1 296 ? 18.620 -2.478 -17.060 1.00 84.38 296 LYS A O 1
ATOM 2270 N N . PRO A 1 297 ? 19.905 -1.445 -18.605 1.00 82.12 297 PRO A N 1
ATOM 2271 C CA . PRO A 1 297 ? 18.836 -0.582 -19.110 1.00 82.12 297 PRO A CA 1
ATOM 2272 C C . PRO A 1 297 ? 17.596 -1.344 -19.589 1.00 82.12 297 PRO A C 1
ATOM 2274 O O . PRO A 1 297 ? 16.479 -0.886 -19.378 1.00 82.12 297 PRO A O 1
ATOM 2277 N N . GLU A 1 298 ? 17.769 -2.522 -20.191 1.00 82.06 298 GLU A N 1
ATOM 2278 C CA . GLU A 1 298 ? 16.667 -3.350 -20.686 1.00 82.06 298 GLU A CA 1
ATOM 2279 C C . GLU A 1 298 ? 15.806 -3.982 -19.584 1.00 82.06 298 GLU A C 1
ATOM 2281 O O . GLU A 1 298 ? 14.759 -4.549 -19.896 1.00 82.06 298 GLU A O 1
ATOM 2286 N N . ASP A 1 299 ? 16.236 -3.926 -18.321 1.00 79.56 299 ASP A N 1
ATOM 2287 C CA . ASP A 1 299 ? 15.476 -4.432 -17.174 1.00 79.56 299 ASP A CA 1
ATOM 2288 C C . ASP A 1 299 ? 14.662 -3.341 -16.464 1.00 79.56 299 ASP A C 1
ATOM 2290 O O . ASP A 1 299 ? 13.857 -3.650 -15.583 1.00 79.56 299 ASP A O 1
ATOM 2294 N N . ILE A 1 300 ? 14.828 -2.077 -16.865 1.00 79.56 300 ILE A N 1
ATOM 2295 C CA . ILE A 1 300 ? 13.992 -0.964 -16.405 1.00 79.56 300 ILE A CA 1
ATOM 2296 C C . ILE A 1 300 ? 12.554 -1.174 -16.908 1.00 79.56 300 ILE A C 1
ATOM 2298 O O . ILE A 1 300 ? 12.324 -1.525 -18.064 1.00 79.56 300 ILE A O 1
ATOM 2302 N N . GLY A 1 301 ? 11.582 -0.968 -16.024 1.00 72.00 301 GLY A N 1
ATOM 2303 C CA . GLY A 1 301 ? 10.152 -1.171 -16.241 1.00 72.00 301 GLY A CA 1
ATOM 2304 C C . GLY A 1 301 ? 9.671 -2.599 -15.974 1.00 72.00 301 GLY A C 1
ATOM 2305 O O . GLY A 1 301 ? 8.465 -2.840 -15.954 1.00 72.00 301 GLY A O 1
ATOM 2306 N N . LYS A 1 302 ? 10.571 -3.568 -15.754 1.00 81.44 302 LYS A N 1
ATOM 2307 C CA . LYS A 1 302 ? 10.178 -4.959 -15.481 1.00 81.44 302 LYS A CA 1
ATOM 2308 C C . LYS A 1 302 ? 9.873 -5.159 -14.001 1.00 81.44 302 LYS A C 1
ATOM 2310 O O . LYS A 1 302 ? 10.635 -4.710 -13.149 1.00 81.44 302 LYS A O 1
ATOM 2315 N N . ASN A 1 303 ? 8.819 -5.920 -13.699 1.00 87.00 303 ASN A N 1
ATOM 2316 C CA . ASN A 1 303 ? 8.467 -6.394 -12.351 1.00 87.00 303 ASN A CA 1
ATOM 2317 C C . ASN A 1 303 ? 8.540 -5.305 -11.266 1.00 87.00 303 ASN A C 1
ATOM 2319 O O . ASN A 1 303 ? 9.081 -5.527 -10.181 1.00 87.00 303 ASN A O 1
ATOM 2323 N N . ILE A 1 304 ? 8.045 -4.114 -11.584 1.00 90.56 304 ILE A N 1
ATOM 2324 C CA . ILE A 1 304 ? 7.972 -2.995 -10.653 1.00 90.56 304 ILE A CA 1
ATOM 2325 C C . ILE A 1 304 ? 6.516 -2.745 -10.274 1.00 90.56 304 ILE A C 1
ATOM 2327 O O . ILE A 1 304 ? 5.635 -2.728 -11.134 1.00 90.56 304 ILE A O 1
ATOM 2331 N N . LEU A 1 305 ? 6.274 -2.585 -8.975 1.00 91.94 305 LEU A N 1
ATOM 2332 C CA . LEU A 1 305 ? 4.954 -2.350 -8.402 1.00 91.94 305 LEU A CA 1
ATOM 2333 C C . LEU A 1 305 ? 4.940 -1.061 -7.600 1.00 91.94 305 LEU A C 1
ATOM 2335 O O . LEU A 1 305 ? 5.807 -0.845 -6.755 1.00 91.94 305 LEU A O 1
ATOM 2339 N N . TYR A 1 306 ? 3.883 -0.278 -7.776 1.00 93.62 306 TYR A N 1
ATOM 2340 C CA . TYR A 1 306 ? 3.473 0.738 -6.814 1.00 93.62 306 TYR A CA 1
ATOM 2341 C C . TYR A 1 306 ? 2.243 0.257 -6.043 1.00 93.62 306 TYR A 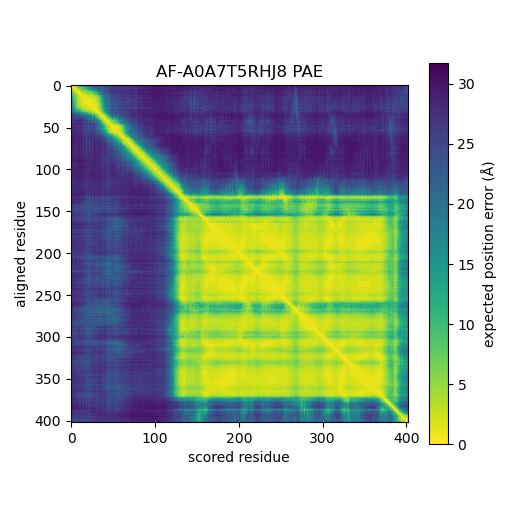C 1
ATOM 2343 O O . TYR A 1 306 ? 1.154 0.145 -6.608 1.00 93.62 306 TYR A O 1
ATOM 2351 N N . LEU A 1 307 ? 2.408 -0.032 -4.756 1.00 95.12 307 LEU A N 1
ATOM 2352 C CA . LEU A 1 307 ? 1.335 -0.467 -3.869 1.00 95.12 307 LEU A CA 1
ATOM 2353 C C . LEU A 1 307 ? 1.057 0.615 -2.826 1.00 95.12 307 LEU A C 1
ATOM 2355 O O . LEU A 1 307 ? 1.826 0.786 -1.881 1.00 95.12 307 LEU A O 1
ATOM 2359 N N . SER A 1 308 ? -0.056 1.325 -2.990 1.00 95.44 308 SER A N 1
ATOM 2360 C CA . SER A 1 308 ? -0.512 2.337 -2.036 1.00 95.44 308 SER A CA 1
ATOM 2361 C C . SER A 1 308 ? -1.383 1.704 -0.956 1.00 95.44 308 SER A C 1
ATOM 2363 O O . SER A 1 308 ? -2.329 0.980 -1.261 1.00 95.44 308 SER A O 1
ATOM 2365 N N . MET A 1 309 ? -1.051 1.948 0.308 1.00 96.81 309 MET A N 1
ATOM 2366 C CA . MET A 1 309 ? -1.716 1.367 1.472 1.00 96.81 309 MET A CA 1
ATOM 2367 C C . MET A 1 309 ? -2.537 2.435 2.186 1.00 96.81 309 MET A C 1
ATOM 2369 O O . MET A 1 309 ? -1.976 3.415 2.669 1.00 96.81 309 MET A O 1
ATOM 2373 N N . HIS A 1 310 ? -3.839 2.208 2.306 1.00 97.00 310 HIS A N 1
ATOM 2374 C CA . HIS A 1 310 ? -4.824 3.117 2.884 1.00 97.00 310 HIS A CA 1
ATOM 2375 C C . HIS A 1 310 ? -5.819 2.380 3.791 1.00 97.00 310 HIS A C 1
ATOM 2377 O O . HIS A 1 310 ? -5.928 1.146 3.792 1.00 97.00 310 HIS A O 1
ATOM 2383 N N . PHE A 1 311 ? -6.561 3.161 4.573 1.00 97.38 311 PHE A N 1
ATOM 2384 C CA . PHE A 1 311 ? -7.732 2.702 5.310 1.00 97.38 311 PHE A CA 1
ATOM 2385 C C . PHE A 1 311 ? -8.902 3.641 5.051 1.00 97.38 311 PHE A C 1
ATOM 2387 O O . PHE A 1 311 ? -8.784 4.858 5.092 1.00 97.38 311 PHE A O 1
ATOM 2394 N N . ASN A 1 312 ? -10.068 3.056 4.830 1.00 95.75 312 ASN A N 1
ATOM 2395 C CA . ASN A 1 312 ? -11.270 3.797 4.512 1.00 95.75 312 ASN A CA 1
ATOM 2396 C C . ASN A 1 312 ? -11.723 4.722 5.657 1.00 95.75 312 ASN A C 1
ATOM 2398 O O . ASN A 1 312 ? -11.544 4.445 6.850 1.00 95.75 312 ASN A O 1
ATOM 2402 N N . GLY A 1 313 ? -12.423 5.794 5.288 1.00 93.94 313 GLY A N 1
ATOM 2403 C CA . GLY A 1 313 ? -13.062 6.724 6.213 1.00 93.94 313 GLY A CA 1
ATOM 2404 C C . GLY A 1 313 ? -14.504 7.005 5.809 1.00 93.94 313 GLY A C 1
ATOM 2405 O O . GLY A 1 313 ? -14.793 7.252 4.645 1.00 93.94 313 GLY A O 1
ATOM 2406 N N . SER A 1 314 ? -15.430 6.993 6.769 1.00 94.00 314 SER A N 1
ATOM 2407 C CA . SER A 1 314 ? -16.813 7.418 6.532 1.00 94.00 314 SER A CA 1
ATOM 2408 C C . SER A 1 314 ? -17.484 7.876 7.817 1.00 94.00 314 SER A C 1
ATOM 2410 O O . SER A 1 314 ? -17.240 7.319 8.890 1.00 94.00 314 SER A O 1
ATOM 2412 N N . SER A 1 315 ? -18.351 8.879 7.688 1.00 90.75 315 SER A N 1
ATOM 2413 C CA . SER A 1 315 ? -19.240 9.335 8.757 1.00 90.75 315 SER A CA 1
ATOM 2414 C C . SER A 1 315 ? -20.455 8.423 8.949 1.00 90.75 315 SER A C 1
ATOM 2416 O O . SER A 1 315 ? -21.079 8.477 10.006 1.00 90.75 315 SER A O 1
ATOM 2418 N N . ASP A 1 316 ? -20.791 7.574 7.971 1.00 93.19 316 ASP A N 1
ATOM 2419 C CA . ASP A 1 316 ? -21.859 6.582 8.111 1.00 93.19 316 ASP A CA 1
ATOM 2420 C C . ASP A 1 316 ? -21.363 5.432 9.001 1.00 93.19 316 ASP A C 1
ATOM 2422 O O . ASP A 1 316 ? -20.430 4.718 8.611 1.00 93.19 316 ASP A O 1
ATOM 2426 N N . PRO A 1 317 ? -21.953 5.208 10.191 1.00 88.88 317 PRO A N 1
ATOM 2427 C CA . PRO A 1 317 ? -21.514 4.160 11.106 1.00 88.88 317 PRO A CA 1
ATOM 2428 C C . PRO A 1 317 ? -21.659 2.753 10.514 1.00 88.88 317 PRO A C 1
ATOM 2430 O O . PRO A 1 317 ? -20.892 1.878 10.905 1.00 88.88 317 PRO A O 1
ATOM 2433 N N . ASN A 1 318 ? -22.551 2.554 9.540 1.00 93.25 318 ASN A N 1
ATOM 2434 C CA . ASN A 1 318 ? -22.828 1.249 8.941 1.00 93.25 318 ASN A CA 1
ATOM 2435 C C . ASN A 1 318 ? -21.893 0.902 7.777 1.00 93.25 318 ASN A C 1
ATOM 2437 O O . ASN A 1 318 ? -21.893 -0.237 7.313 1.00 93.25 318 ASN A O 1
ATOM 2441 N N . GLN A 1 319 ? -21.101 1.861 7.290 1.00 94.69 319 GLN A N 1
ATOM 2442 C CA . GLN A 1 319 ? -20.077 1.575 6.289 1.00 94.69 319 GLN A CA 1
ATOM 2443 C C . GLN A 1 319 ? -18.870 0.903 6.941 1.00 94.69 319 GLN A C 1
ATOM 2445 O O . GLN A 1 319 ? -18.384 1.362 7.975 1.00 94.69 319 GLN A O 1
ATOM 2450 N N . GLY A 1 320 ? -18.405 -0.173 6.322 1.00 96.69 320 GLY A N 1
ATOM 2451 C CA . GLY A 1 320 ? -17.295 -0.997 6.781 1.00 96.69 320 GLY A CA 1
ATOM 2452 C C . GLY A 1 320 ? -16.795 -1.892 5.652 1.00 96.69 320 GLY A C 1
ATOM 2453 O O . GLY A 1 320 ? -17.456 -1.995 4.610 1.00 96.69 320 GLY A O 1
ATOM 2454 N N . GLY A 1 321 ? -15.662 -2.558 5.862 1.00 97.75 321 GLY A N 1
ATOM 2455 C CA . GLY A 1 321 ? -15.138 -3.565 4.937 1.00 97.75 321 GLY A CA 1
ATOM 2456 C C . GLY A 1 321 ? -13.876 -3.194 4.165 1.00 97.75 321 GLY A C 1
ATOM 2457 O O . GLY A 1 321 ? -13.382 -2.072 4.237 1.00 97.75 321 GLY A O 1
ATOM 2458 N N . ALA A 1 322 ? -13.383 -4.174 3.408 1.00 98.06 322 ALA A N 1
ATOM 2459 C CA . ALA A 1 322 ? -12.164 -4.093 2.606 1.00 98.06 322 ALA A CA 1
ATOM 2460 C C . ALA A 1 322 ? -12.476 -3.885 1.119 1.00 98.06 322 ALA A C 1
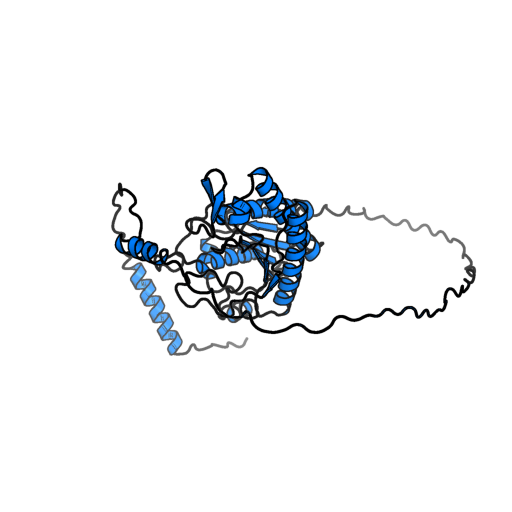ATOM 2462 O O . ALA A 1 322 ? -13.349 -4.581 0.586 1.00 98.06 322 ALA A O 1
ATOM 2463 N N . GLU A 1 323 ? -11.729 -3.014 0.444 1.00 97.38 323 GLU A N 1
ATOM 2464 C CA . GLU A 1 323 ? -11.688 -2.885 -1.018 1.00 97.38 323 GLU A CA 1
ATOM 2465 C C . GLU A 1 323 ? -10.270 -2.646 -1.544 1.00 97.38 323 GLU A C 1
ATOM 2467 O O . GLU A 1 323 ? -9.368 -2.222 -0.822 1.00 97.38 323 GLU A O 1
ATOM 2472 N N . MET A 1 324 ? -10.078 -2.941 -2.828 1.00 96.44 324 MET A N 1
ATOM 2473 C CA . MET A 1 324 ? -8.831 -2.704 -3.554 1.00 96.44 324 MET A CA 1
ATOM 2474 C C . MET A 1 324 ? -9.149 -1.968 -4.848 1.00 96.44 324 MET A C 1
ATOM 2476 O O . MET A 1 324 ? -10.210 -2.192 -5.435 1.00 96.44 324 MET A O 1
ATOM 2480 N N . TYR A 1 325 ? -8.216 -1.158 -5.331 1.00 94.81 325 TYR A N 1
ATOM 2481 C CA . TYR A 1 325 ? -8.349 -0.461 -6.601 1.00 94.81 325 TYR A CA 1
ATOM 2482 C C . TYR A 1 325 ? -7.187 -0.766 -7.533 1.00 94.81 325 TYR A C 1
ATOM 2484 O O . TYR A 1 325 ? -6.042 -0.911 -7.099 1.00 94.81 325 TYR A O 1
ATOM 2492 N N . TRP A 1 326 ? -7.489 -0.828 -8.825 1.00 92.88 326 TRP A N 1
ATOM 2493 C CA . TRP A 1 326 ? -6.505 -0.853 -9.904 1.00 92.88 326 TRP A CA 1
ATOM 2494 C C . TRP A 1 326 ? -6.705 0.373 -10.811 1.00 92.88 326 TRP A C 1
ATOM 2496 O O . TRP A 1 326 ? -7.808 0.923 -10.868 1.00 92.88 326 TRP A O 1
ATOM 2506 N N . PRO A 1 327 ? -5.663 0.839 -11.517 1.00 88.69 327 PRO A N 1
ATOM 2507 C CA . PRO A 1 327 ? -5.738 2.033 -12.346 1.00 88.69 327 PRO A CA 1
ATOM 2508 C C . PRO A 1 327 ? -6.756 1.873 -13.475 1.00 88.69 327 PRO A C 1
ATOM 2510 O O . PRO A 1 327 ? -6.798 0.843 -14.143 1.00 88.69 327 PRO A O 1
ATOM 2513 N N . ASN A 1 328 ? -7.514 2.927 -13.759 1.00 86.25 328 ASN A N 1
ATOM 2514 C CA . ASN A 1 328 ? -8.325 2.988 -14.972 1.00 86.25 328 ASN A CA 1
ATOM 2515 C C . ASN A 1 328 ? -7.481 3.294 -16.223 1.00 86.25 328 ASN A C 1
ATOM 2517 O O . ASN A 1 328 ? -6.283 3.591 -16.154 1.00 86.25 328 ASN A O 1
ATOM 2521 N N . SER A 1 329 ? -8.126 3.274 -17.392 1.00 84.81 329 SER A N 1
ATOM 2522 C CA . SER A 1 329 ? -7.484 3.561 -18.685 1.00 84.81 329 SER A CA 1
ATOM 2523 C C . SER A 1 329 ? -6.908 4.978 -18.815 1.00 84.81 329 SER A C 1
ATOM 2525 O O . SER A 1 329 ? -6.133 5.254 -19.731 1.00 84.81 329 SER A O 1
ATOM 2527 N N . PHE A 1 330 ? -7.317 5.908 -17.948 1.00 78.56 330 PHE A N 1
ATOM 2528 C CA . PHE A 1 330 ? -6.762 7.254 -17.914 1.00 78.56 330 PHE A CA 1
ATOM 2529 C C . PHE A 1 330 ? -5.425 7.281 -17.146 1.00 78.56 330 PHE A C 1
ATOM 2531 O O . PHE A 1 330 ? -4.476 7.931 -17.593 1.00 78.56 330 PHE A O 1
ATOM 2538 N N . ALA A 1 331 ? -5.331 6.544 -16.035 1.00 76.12 331 ALA A N 1
ATOM 2539 C CA . ALA A 1 331 ? -4.121 6.406 -15.222 1.00 76.12 331 ALA A CA 1
ATOM 2540 C C . ALA A 1 331 ? -3.004 5.619 -15.924 1.00 76.12 331 ALA A C 1
ATOM 2542 O O . ALA A 1 331 ? -1.851 6.055 -15.941 1.00 76.12 331 ALA A O 1
ATOM 2543 N N . VAL A 1 332 ? -3.357 4.464 -16.497 1.00 78.25 332 VAL A N 1
ATOM 2544 C CA . VAL A 1 332 ? -2.448 3.550 -17.201 1.00 78.25 332 VAL A CA 1
ATOM 2545 C C . VAL A 1 332 ? -3.017 3.277 -18.589 1.00 78.25 332 VAL A C 1
ATOM 2547 O O . VAL A 1 332 ? -4.050 2.620 -18.739 1.00 78.25 332 VAL A O 1
ATOM 2550 N N . LYS A 1 333 ? -2.324 3.780 -19.616 1.00 79.44 333 LYS A N 1
ATOM 2551 C CA . LYS A 1 333 ? -2.696 3.545 -21.020 1.00 79.44 333 LYS A CA 1
ATOM 2552 C C . LYS A 1 333 ? -2.351 2.145 -21.511 1.00 79.44 333 LYS A C 1
ATOM 2554 O O . LYS A 1 333 ? -2.966 1.685 -22.464 1.00 79.44 333 LYS A O 1
ATOM 2559 N N . ASP A 1 334 ? -1.345 1.518 -20.913 1.00 83.12 334 ASP A N 1
ATOM 2560 C CA . ASP A 1 334 ? -0.943 0.167 -21.277 1.00 83.12 334 ASP A CA 1
ATOM 2561 C C . ASP A 1 334 ? -1.967 -0.840 -20.737 1.00 83.12 334 ASP A C 1
ATOM 2563 O O . ASP A 1 334 ? -2.106 -1.043 -19.528 1.00 83.12 334 ASP A O 1
ATOM 2567 N N . ASP A 1 335 ? -2.706 -1.461 -21.651 1.00 86.88 335 ASP A N 1
ATOM 2568 C CA . ASP A 1 335 ? -3.721 -2.456 -21.324 1.00 86.88 335 ASP A CA 1
ATOM 2569 C C . ASP A 1 335 ? -3.141 -3.667 -20.584 1.00 86.88 335 ASP A C 1
ATOM 2571 O O . ASP A 1 335 ? -3.839 -4.230 -19.740 1.00 86.88 335 ASP A O 1
ATOM 2575 N N . ASN A 1 336 ? -1.881 -4.039 -20.835 1.00 86.62 336 ASN A N 1
ATOM 2576 C CA . ASN A 1 336 ? -1.236 -5.161 -20.156 1.00 86.62 336 ASN A CA 1
ATOM 2577 C C . ASN A 1 336 ? -1.005 -4.833 -18.681 1.00 86.62 336 ASN A C 1
ATOM 2579 O O . ASN A 1 336 ? -1.426 -5.601 -17.820 1.00 86.62 336 ASN A O 1
ATOM 2583 N N . HIS A 1 337 ? -0.424 -3.667 -18.377 1.00 85.44 337 HIS A N 1
ATOM 2584 C CA . HIS A 1 337 ? -0.226 -3.220 -16.992 1.00 85.44 337 HIS A CA 1
ATOM 2585 C C . HIS A 1 337 ? -1.549 -3.020 -16.252 1.00 85.44 337 HIS A C 1
ATOM 2587 O O . HIS A 1 337 ? -1.649 -3.295 -15.054 1.00 85.44 337 HIS A O 1
ATOM 2593 N N . ARG A 1 338 ? -2.599 -2.573 -16.950 1.00 88.62 338 ARG A N 1
ATOM 2594 C CA . ARG A 1 338 ? -3.930 -2.442 -16.349 1.00 88.62 338 ARG A CA 1
ATOM 2595 C C . ARG A 1 338 ? -4.540 -3.802 -16.002 1.00 88.62 338 ARG A C 1
ATOM 2597 O O . ARG A 1 338 ? -5.022 -3.967 -14.886 1.00 88.62 338 ARG A O 1
ATOM 2604 N N . GLN A 1 339 ? -4.485 -4.775 -16.913 1.00 89.88 339 GLN A N 1
ATOM 2605 C CA . GLN A 1 339 ? -4.979 -6.138 -16.669 1.00 89.88 339 GLN A CA 1
ATOM 2606 C C . GLN A 1 339 ? -4.176 -6.853 -15.574 1.00 89.88 339 GLN A C 1
ATOM 2608 O O . GLN A 1 339 ? -4.755 -7.501 -14.704 1.00 89.88 339 GLN A O 1
ATOM 2613 N N . ALA A 1 340 ? -2.852 -6.688 -15.582 1.00 89.56 340 ALA A N 1
ATOM 2614 C CA . ALA A 1 340 ? -1.947 -7.147 -14.534 1.00 89.56 340 ALA A CA 1
ATOM 2615 C C . ALA A 1 340 ? -2.335 -6.577 -13.159 1.00 89.56 340 ALA A C 1
ATOM 2617 O O . ALA A 1 340 ? -2.544 -7.323 -12.200 1.00 89.56 340 ALA A O 1
ATOM 2618 N N . SER A 1 341 ? -2.536 -5.258 -13.086 1.00 92.69 341 SER A N 1
ATOM 2619 C CA . SER A 1 341 ? -2.963 -4.571 -11.863 1.00 92.69 341 SER A CA 1
ATOM 2620 C C . SER A 1 341 ? -4.347 -5.022 -11.386 1.00 92.69 341 SER A C 1
ATOM 2622 O O . SER A 1 341 ? -4.553 -5.205 -10.189 1.00 92.69 341 SER A O 1
ATOM 2624 N N . GLU A 1 342 ? -5.294 -5.239 -12.303 1.00 95.25 342 GLU A N 1
ATOM 2625 C CA . GLU A 1 342 ? -6.623 -5.773 -11.985 1.00 95.25 342 GLU A CA 1
ATOM 2626 C C . GLU A 1 342 ? -6.533 -7.185 -11.386 1.00 95.25 342 GLU A C 1
ATOM 2628 O O . GLU A 1 342 ? -7.147 -7.464 -10.352 1.00 95.25 342 GLU A O 1
ATOM 2633 N N . ALA A 1 343 ? -5.763 -8.078 -12.014 1.00 95.06 343 ALA A N 1
ATOM 2634 C CA . ALA A 1 343 ? -5.561 -9.440 -11.529 1.00 95.06 343 ALA A CA 1
ATOM 2635 C C . ALA A 1 343 ? -4.914 -9.447 -10.136 1.00 95.06 343 ALA A C 1
ATOM 2637 O O . ALA A 1 343 ? -5.377 -10.157 -9.236 1.00 95.06 343 ALA A O 1
ATOM 2638 N N . LEU A 1 344 ? -3.895 -8.608 -9.934 1.00 95.56 344 LEU A N 1
ATOM 2639 C CA . LEU A 1 344 ? -3.224 -8.462 -8.649 1.00 95.56 344 LEU A CA 1
ATOM 2640 C C . LEU A 1 344 ? -4.162 -7.889 -7.574 1.00 95.56 344 LEU A C 1
ATOM 2642 O O . LEU A 1 344 ? -4.244 -8.452 -6.484 1.00 95.56 344 LEU A O 1
ATOM 2646 N N . ALA A 1 345 ? -4.921 -6.831 -7.874 1.00 96.44 345 ALA A N 1
ATOM 2647 C CA . ALA A 1 345 ? -5.872 -6.227 -6.938 1.00 96.44 345 ALA A CA 1
ATOM 2648 C C . ALA A 1 345 ? -6.954 -7.222 -6.487 1.00 96.44 345 ALA A C 1
ATOM 2650 O O . ALA A 1 345 ? -7.285 -7.276 -5.301 1.00 96.44 345 ALA A O 1
ATOM 2651 N N . LYS A 1 346 ? -7.476 -8.048 -7.406 1.00 98.06 346 LYS A N 1
ATOM 2652 C CA . LYS A 1 346 ? -8.427 -9.126 -7.078 1.00 98.06 346 LYS A CA 1
ATOM 2653 C C . LYS A 1 346 ? -7.798 -10.185 -6.171 1.00 98.06 346 LYS A C 1
ATOM 2655 O O . LYS A 1 346 ? -8.403 -10.551 -5.167 1.00 98.06 346 LYS A O 1
ATOM 2660 N N . SER A 1 347 ? -6.577 -10.625 -6.483 1.00 98.12 347 SER A N 1
ATOM 2661 C CA . SER A 1 347 ? -5.845 -11.599 -5.660 1.00 98.12 347 SER A CA 1
ATOM 2662 C C . SER A 1 347 ? -5.591 -11.074 -4.243 1.00 98.12 347 SER A C 1
ATOM 2664 O O . SER A 1 347 ? -5.876 -11.767 -3.263 1.00 98.12 347 SER A O 1
ATOM 2666 N N . ILE A 1 348 ? -5.125 -9.824 -4.122 1.00 98.00 348 ILE A N 1
ATOM 2667 C CA . ILE A 1 348 ? -4.924 -9.161 -2.829 1.00 98.00 348 ILE A CA 1
ATOM 2668 C C . ILE A 1 348 ? -6.256 -9.092 -2.071 1.00 98.00 348 ILE A C 1
ATOM 2670 O O . ILE A 1 348 ? -6.320 -9.575 -0.945 1.00 98.00 348 ILE A O 1
ATOM 2674 N N . GLN A 1 349 ? -7.334 -8.592 -2.688 1.00 98.38 349 GLN A N 1
ATOM 2675 C CA . GLN A 1 349 ? -8.653 -8.482 -2.051 1.00 98.38 349 GLN A CA 1
ATOM 2676 C C . GLN A 1 349 ? -9.132 -9.814 -1.456 1.00 98.38 349 GLN A C 1
ATOM 2678 O O . GLN A 1 349 ? -9.497 -9.872 -0.278 1.00 98.38 349 GLN A O 1
ATOM 2683 N N . ASP A 1 350 ? -9.119 -10.886 -2.252 1.00 98.56 350 ASP A N 1
ATOM 2684 C CA . ASP A 1 350 ? -9.625 -12.195 -1.835 1.00 98.56 350 ASP A CA 1
ATOM 2685 C C . ASP A 1 350 ? -8.831 -12.749 -0.642 1.00 98.56 350 ASP A C 1
ATOM 2687 O O . ASP A 1 350 ? -9.409 -13.259 0.332 1.00 98.56 350 ASP A O 1
ATOM 2691 N N . LYS A 1 351 ? -7.498 -12.606 -0.672 1.00 98.62 351 LYS A N 1
ATOM 2692 C CA . LYS A 1 351 ? -6.629 -13.032 0.432 1.00 98.62 351 LYS A CA 1
ATOM 2693 C C . LYS A 1 351 ? -6.807 -12.153 1.666 1.00 98.62 351 LYS A C 1
ATOM 2695 O O . LYS A 1 351 ? -6.906 -12.701 2.763 1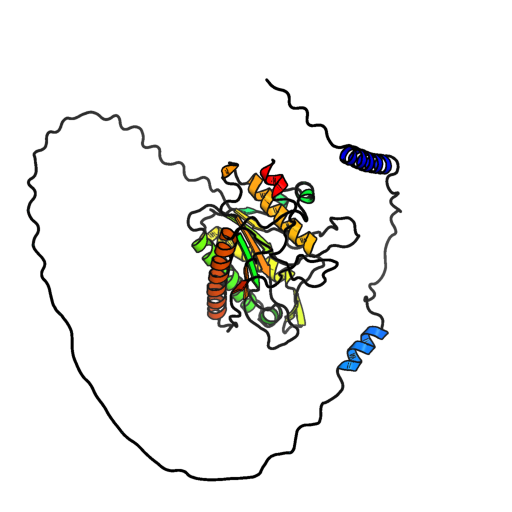.00 98.62 351 LYS A O 1
ATOM 2700 N N . THR A 1 352 ? -6.899 -10.832 1.515 1.00 98.56 352 THR A N 1
ATOM 2701 C CA . THR A 1 352 ? -7.081 -9.882 2.623 1.00 98.56 352 THR A CA 1
ATOM 2702 C C . THR A 1 352 ? -8.391 -10.144 3.357 1.00 98.56 352 THR A C 1
ATOM 2704 O O . THR A 1 352 ? -8.382 -10.345 4.572 1.00 98.56 352 THR A O 1
ATOM 2707 N N . VAL A 1 353 ? -9.513 -10.245 2.640 1.00 98.75 353 VAL A N 1
ATOM 2708 C CA . VAL A 1 353 ? -10.823 -10.559 3.235 1.00 98.75 353 VAL A CA 1
ATOM 2709 C C . VAL A 1 353 ? -10.783 -11.900 3.970 1.00 98.75 353 VAL A C 1
ATOM 2711 O O . VAL A 1 353 ? -11.262 -12.011 5.102 1.00 98.75 353 VAL A O 1
ATOM 2714 N N . THR A 1 354 ? -10.186 -12.922 3.351 1.00 98.69 354 THR A N 1
ATOM 2715 C CA . THR A 1 354 ? -10.041 -14.248 3.963 1.00 98.69 354 THR A CA 1
ATOM 2716 C C . THR A 1 354 ? -9.195 -14.194 5.235 1.00 98.69 354 THR A C 1
ATOM 2718 O O . THR A 1 354 ? -9.565 -14.791 6.247 1.00 98.69 354 THR A O 1
ATOM 2721 N N . ALA A 1 355 ? -8.068 -13.484 5.210 1.00 98.62 355 ALA A N 1
ATOM 2722 C CA . ALA A 1 355 ? -7.162 -13.362 6.345 1.00 98.62 355 ALA A CA 1
ATOM 2723 C C . ALA A 1 355 ? -7.794 -12.585 7.504 1.00 98.62 355 ALA A C 1
ATOM 2725 O O . ALA A 1 355 ? -7.733 -13.048 8.642 1.00 98.62 355 ALA A O 1
ATOM 2726 N N . ILE A 1 356 ? -8.483 -11.476 7.222 1.00 98.56 356 ILE A N 1
ATOM 2727 C CA . ILE A 1 356 ? -9.217 -10.713 8.237 1.00 98.56 356 ILE A CA 1
ATOM 2728 C C . ILE A 1 356 ? -10.286 -11.595 8.896 1.00 98.56 356 ILE A C 1
ATOM 2730 O O . ILE A 1 356 ? -10.345 -11.671 10.124 1.00 98.56 356 ILE A O 1
ATOM 2734 N N . ARG A 1 357 ? -11.076 -12.340 8.110 1.00 98.56 357 ARG A N 1
ATOM 2735 C CA . ARG A 1 357 ? -12.094 -13.267 8.643 1.00 98.56 357 ARG A CA 1
ATOM 2736 C C . ARG A 1 357 ? -11.506 -14.378 9.506 1.00 98.56 357 ARG A C 1
ATOM 2738 O O . ARG A 1 357 ? -12.131 -14.758 10.492 1.00 98.56 357 ARG A O 1
ATOM 2745 N N . LYS A 1 358 ? -10.301 -14.865 9.196 1.00 98.50 358 LYS A N 1
ATOM 2746 C CA . LYS A 1 358 ? -9.590 -15.862 10.020 1.00 98.50 358 LYS A CA 1
ATOM 2747 C C . LYS A 1 358 ? -9.197 -15.344 11.401 1.00 98.50 358 LYS A C 1
ATOM 2749 O O . LYS A 1 358 ? -9.033 -16.156 12.302 1.00 98.50 358 LYS A O 1
ATOM 2754 N N . THR A 1 359 ? -9.112 -14.029 11.591 1.00 98.44 359 THR A N 1
ATOM 2755 C CA . THR A 1 359 ? -8.966 -13.450 12.934 1.00 98.44 359 THR A CA 1
ATOM 2756 C C . THR A 1 359 ? -10.276 -13.541 13.736 1.00 98.44 359 THR A C 1
ATOM 2758 O O . THR A 1 359 ? -10.296 -13.293 14.932 1.00 98.44 359 THR A O 1
ATOM 2761 N N . GLY A 1 360 ? -11.412 -13.866 13.116 1.00 98.38 360 GLY A N 1
ATOM 2762 C CA . GLY A 1 360 ? -12.733 -13.824 13.752 1.00 98.38 360 GLY A CA 1
ATOM 2763 C C . GLY A 1 360 ? -13.456 -12.482 13.597 1.00 98.38 360 GLY A C 1
ATOM 2764 O O . GLY A 1 360 ? -14.571 -12.337 14.093 1.00 98.38 360 GLY A O 1
ATOM 2765 N N . TYR A 1 361 ? -12.870 -11.511 12.887 1.00 97.94 361 TYR A N 1
ATOM 2766 C CA . TYR A 1 361 ? -13.569 -10.287 12.495 1.00 97.94 361 TYR A CA 1
ATOM 2767 C C . TYR A 1 361 ? -14.298 -10.467 11.156 1.00 97.94 361 TYR A C 1
ATOM 2769 O O . TYR A 1 361 ? -13.680 -10.733 10.124 1.00 97.94 361 TYR A O 1
ATOM 2777 N N . ASN A 1 362 ? -15.623 -10.308 11.149 1.00 96.81 362 ASN A N 1
ATOM 2778 C CA . ASN A 1 362 ? -16.428 -10.470 9.939 1.00 96.81 362 ASN A CA 1
ATOM 2779 C C . ASN A 1 362 ? -16.421 -9.198 9.074 1.00 96.81 362 ASN A C 1
ATOM 2781 O O . ASN A 1 362 ? -17.352 -8.399 9.131 1.00 96.81 362 ASN A O 1
ATOM 2785 N N . THR A 1 363 ? -15.374 -9.021 8.268 1.00 97.31 363 THR A N 1
ATOM 2786 C CA . THR A 1 363 ? -15.281 -7.890 7.333 1.00 97.31 363 THR A CA 1
ATOM 2787 C C . THR A 1 363 ? -16.205 -8.050 6.118 1.00 97.31 363 THR A C 1
ATOM 2789 O O . THR A 1 363 ? -16.355 -9.151 5.555 1.00 97.31 363 THR A O 1
ATOM 2792 N N . PHE A 1 364 ? -16.804 -6.936 5.686 1.00 97.81 364 PHE A N 1
ATOM 2793 C CA . PHE A 1 364 ? -17.510 -6.863 4.412 1.00 97.81 364 PHE A CA 1
ATOM 2794 C C . PHE A 1 364 ? -16.513 -6.911 3.254 1.00 97.81 364 PHE A C 1
ATOM 2796 O O . PHE A 1 364 ? -15.502 -6.214 3.239 1.00 97.81 364 PHE A O 1
ATOM 2803 N N . ASP A 1 365 ? -16.829 -7.731 2.258 1.00 98.31 365 ASP A N 1
ATOM 2804 C CA . ASP A 1 365 ? -16.062 -7.800 1.021 1.00 98.31 365 ASP A CA 1
ATOM 2805 C C . ASP A 1 365 ? -16.654 -6.812 0.015 1.00 98.31 365 ASP A C 1
ATOM 2807 O O . ASP A 1 365 ? -17.655 -7.108 -0.645 1.00 98.31 365 ASP A O 1
ATOM 2811 N N . ARG A 1 366 ? -16.053 -5.623 -0.072 1.00 97.88 366 ARG A N 1
ATOM 2812 C CA . ARG A 1 366 ? -16.485 -4.563 -0.991 1.00 97.88 366 ARG A CA 1
ATOM 2813 C C . ARG A 1 366 ? -15.902 -4.728 -2.396 1.00 97.88 366 ARG A C 1
ATOM 2815 O O . ARG A 1 366 ? -16.246 -3.924 -3.257 1.00 97.88 366 ARG A O 1
ATOM 2822 N N . LYS A 1 367 ? -15.149 -5.810 -2.638 1.00 98.06 367 LYS A N 1
ATOM 2823 C CA . LYS A 1 367 ? -14.515 -6.202 -3.905 1.00 98.06 367 LYS A CA 1
ATOM 2824 C C . LYS A 1 367 ? -13.370 -5.292 -4.344 1.00 98.06 367 LYS A C 1
ATOM 2826 O O . LYS A 1 367 ? -13.224 -4.165 -3.884 1.00 98.06 367 LYS A O 1
ATOM 2831 N N . ALA A 1 368 ? -12.565 -5.815 -5.263 1.00 96.94 368 ALA A N 1
ATOM 2832 C CA . ALA A 1 368 ? -11.636 -5.010 -6.038 1.00 96.94 368 ALA A CA 1
ATOM 2833 C C . ALA A 1 368 ? -12.405 -4.253 -7.137 1.00 96.94 368 ALA A C 1
ATOM 2835 O O . ALA A 1 368 ? -13.333 -4.816 -7.732 1.00 96.94 368 ALA A O 1
ATOM 2836 N N . LYS A 1 369 ? -12.024 -3.004 -7.417 1.00 95.44 369 LYS A N 1
ATOM 2837 C CA . LYS A 1 369 ? -12.689 -2.116 -8.382 1.00 95.44 369 LYS A CA 1
ATOM 2838 C C . LYS A 1 369 ? -11.678 -1.365 -9.242 1.00 95.44 369 LYS A C 1
ATOM 2840 O O . LYS A 1 369 ? -10.556 -1.107 -8.828 1.00 95.44 369 LYS A O 1
ATOM 2845 N N . GLU A 1 370 ? -12.102 -0.959 -10.429 1.00 92.88 370 GLU A N 1
ATOM 2846 C CA . GLU A 1 370 ? -11.349 0.034 -11.187 1.00 92.88 370 GLU A CA 1
ATOM 2847 C C . GLU A 1 370 ? -11.440 1.384 -10.460 1.00 92.88 370 GLU A C 1
ATOM 2849 O O . GLU A 1 370 ? -12.505 1.735 -9.944 1.00 92.88 370 GLU A O 1
ATOM 2854 N N . ASP A 1 371 ? -10.331 2.123 -10.415 1.00 87.44 371 ASP A N 1
ATOM 2855 C CA . ASP A 1 371 ? -10.275 3.483 -9.879 1.00 87.44 371 ASP A CA 1
ATOM 2856 C C . ASP A 1 371 ? -11.361 4.349 -10.561 1.00 87.44 371 ASP A C 1
ATOM 2858 O O . ASP A 1 371 ? -11.331 4.523 -11.791 1.00 87.44 371 ASP A O 1
ATOM 2862 N N . PRO A 1 372 ? -12.355 4.861 -9.806 1.00 79.94 372 PRO A N 1
ATOM 2863 C CA . PRO A 1 372 ? -13.497 5.562 -10.380 1.00 79.94 372 PRO A CA 1
ATOM 2864 C C . PRO A 1 372 ? -13.123 6.914 -11.003 1.00 79.94 372 PRO A C 1
ATOM 2866 O O . PRO A 1 372 ? -13.921 7.456 -11.779 1.00 79.94 372 PRO A O 1
ATOM 2869 N N . ASP A 1 373 ? -11.940 7.462 -10.708 1.00 73.62 373 ASP A N 1
ATOM 2870 C CA . ASP A 1 373 ? -11.562 8.806 -11.128 1.00 73.62 373 ASP A CA 1
ATOM 2871 C C . ASP A 1 373 ? -11.073 8.865 -12.571 1.00 73.62 373 ASP A C 1
ATOM 2873 O O . ASP A 1 373 ? -9.903 8.704 -12.909 1.00 73.62 373 ASP A O 1
ATOM 2877 N N . LYS A 1 374 ? -12.009 9.161 -13.470 1.00 67.19 374 LYS A N 1
ATOM 2878 C CA . LYS A 1 374 ? -11.753 9.242 -14.916 1.00 67.19 374 LYS A CA 1
ATOM 2879 C C . LYS A 1 374 ? -11.079 10.542 -15.365 1.00 67.19 374 LYS A C 1
ATOM 2881 O O . LYS A 1 374 ? -10.847 10.712 -16.560 1.00 67.19 374 LYS A O 1
ATOM 2886 N N . ASN A 1 375 ? -10.794 11.463 -14.444 1.00 62.03 375 ASN A N 1
ATOM 2887 C CA . ASN A 1 375 ? -10.274 12.794 -14.749 1.00 62.03 375 ASN A CA 1
ATOM 2888 C C . ASN A 1 375 ? -8.973 13.065 -13.990 1.00 62.03 375 ASN A C 1
ATOM 2890 O O . ASN A 1 375 ? -8.847 12.701 -12.823 1.00 62.03 375 ASN A O 1
ATOM 2894 N N . MET A 1 376 ? -8.042 13.792 -14.622 1.00 56.19 376 MET A N 1
ATOM 2895 C CA . MET A 1 376 ? -6.974 14.450 -13.863 1.00 56.19 376 MET A CA 1
ATOM 2896 C C . MET A 1 376 ? -7.610 15.370 -12.830 1.00 56.19 376 MET A C 1
ATOM 2898 O O . MET A 1 376 ? -8.553 16.091 -13.173 1.00 56.19 376 MET A O 1
ATOM 2902 N N . PRO A 1 377 ? -7.073 15.419 -11.608 1.00 55.56 377 PRO A N 1
ATOM 2903 C CA . PRO A 1 377 ? -7.470 16.454 -10.679 1.00 55.56 377 PRO A CA 1
ATOM 2904 C C . PRO A 1 377 ? -7.180 17.828 -11.292 1.00 55.56 377 PRO A C 1
ATOM 2906 O O . PRO A 1 377 ? -6.032 18.185 -11.552 1.00 55.56 377 PRO A O 1
ATOM 2909 N N . THR A 1 378 ? -8.232 18.597 -11.568 1.00 49.03 378 THR A N 1
ATOM 2910 C CA . THR A 1 378 ? -8.122 19.988 -12.013 1.00 49.03 378 THR A CA 1
ATOM 2911 C C . THR A 1 378 ? -8.417 20.908 -10.829 1.00 49.03 378 THR A C 1
ATOM 2913 O O . THR A 1 378 ? -9.576 21.048 -10.442 1.00 49.03 378 THR A O 1
ATOM 2916 N N . GLY A 1 379 ? -7.387 21.544 -10.259 1.00 52.28 379 GLY A N 1
ATOM 2917 C CA . GLY A 1 379 ? -7.510 22.555 -9.195 1.00 52.28 379 GLY A CA 1
ATOM 2918 C C . GLY A 1 379 ? -7.126 22.079 -7.785 1.00 52.28 379 GLY A C 1
ATOM 2919 O O . GLY A 1 379 ? -6.584 20.989 -7.619 1.00 52.28 379 GLY A O 1
ATOM 2920 N N . ASN A 1 380 ? -7.423 22.914 -6.776 1.00 45.09 380 ASN A N 1
ATOM 2921 C CA . ASN A 1 380 ? -7.278 22.617 -5.342 1.00 45.09 380 ASN A CA 1
ATOM 2922 C C . ASN A 1 380 ? -8.284 21.537 -4.917 1.00 45.09 380 ASN A C 1
ATOM 2924 O O . ASN A 1 380 ? -9.327 21.813 -4.324 1.00 45.09 380 ASN A O 1
ATOM 2928 N N . ILE A 1 381 ? -7.994 20.295 -5.280 1.00 47.75 381 ILE A N 1
ATOM 2929 C CA . ILE A 1 381 ? -8.755 19.126 -4.854 1.00 47.75 381 ILE A CA 1
ATOM 2930 C C . ILE A 1 381 ? -8.506 18.855 -3.369 1.00 47.75 381 ILE A C 1
ATOM 2932 O O . ILE A 1 381 ? -7.445 18.393 -2.960 1.00 47.75 381 ILE A O 1
ATOM 2936 N N . SER A 1 382 ? -9.531 19.119 -2.562 1.00 39.50 382 SER A N 1
ATOM 2937 C CA . SER A 1 382 ? -9.658 18.619 -1.189 1.00 39.50 382 SER A CA 1
ATOM 2938 C C . SER A 1 382 ? -10.113 17.155 -1.134 1.00 39.50 382 SER A C 1
ATOM 2940 O O . SER A 1 382 ? -10.123 16.561 -0.058 1.00 39.50 382 SER A O 1
ATOM 2942 N N . GLN A 1 383 ? -10.502 16.575 -2.277 1.00 41.31 383 GLN A N 1
ATOM 2943 C CA . GLN A 1 383 ? -10.889 15.174 -2.400 1.00 41.31 383 GLN A CA 1
ATOM 2944 C C . GLN A 1 383 ? -9.780 14.351 -3.046 1.00 41.31 383 GLN A C 1
ATOM 2946 O O . GLN A 1 383 ? -9.274 14.649 -4.125 1.00 41.31 383 GLN A O 1
ATOM 2951 N N . VAL A 1 384 ? -9.440 13.295 -2.324 1.00 44.22 384 VAL A N 1
ATOM 2952 C CA . VAL A 1 384 ? -8.257 12.443 -2.429 1.00 44.22 384 VAL A CA 1
ATOM 2953 C C . VAL A 1 384 ? -8.331 11.434 -3.589 1.00 44.22 384 VAL A C 1
ATOM 2955 O O . VAL A 1 384 ? -7.667 10.414 -3.568 1.00 44.22 384 VAL A O 1
ATOM 2958 N N . GLY A 1 385 ? -9.150 11.713 -4.602 1.00 42.56 385 GLY A N 1
ATOM 2959 C CA . GLY A 1 385 ? -9.595 10.741 -5.601 1.00 42.56 385 GLY A CA 1
ATOM 2960 C C . GLY A 1 385 ? -8.521 10.050 -6.461 1.00 42.56 385 GLY A C 1
ATOM 2961 O O . GLY A 1 385 ? -8.555 8.835 -6.610 1.00 42.56 385 GLY A O 1
ATOM 2962 N N . PRO A 1 386 ? -7.504 10.732 -7.005 1.00 47.75 386 PRO A N 1
ATOM 2963 C CA . PRO A 1 386 ? -6.675 10.115 -8.033 1.00 47.75 386 PRO A CA 1
ATOM 2964 C C . PRO A 1 386 ? -5.406 9.500 -7.434 1.00 47.75 386 PRO A C 1
ATOM 2966 O O . PRO A 1 386 ? -4.298 9.961 -7.702 1.00 47.75 386 PRO A O 1
ATOM 2969 N N . TYR A 1 387 ? -5.524 8.473 -6.594 1.00 57.09 387 TYR A N 1
ATOM 2970 C CA . TYR A 1 387 ? -4.330 7.866 -5.994 1.00 57.09 387 TYR A CA 1
ATOM 2971 C C . TYR A 1 387 ? -3.489 7.099 -7.026 1.00 57.09 387 TYR A C 1
ATOM 2973 O O . TYR A 1 387 ? -2.255 7.183 -7.046 1.00 57.09 387 TYR A O 1
ATOM 2981 N N . LEU A 1 388 ? -4.149 6.391 -7.950 1.00 56.78 388 LEU A N 1
ATOM 2982 C CA . LEU A 1 388 ? -3.476 5.679 -9.037 1.00 56.78 388 LEU A CA 1
ATOM 2983 C C . LEU A 1 388 ? -3.410 6.541 -10.301 1.00 56.78 388 LEU A C 1
ATOM 2985 O O . LEU A 1 388 ? -2.420 6.474 -11.029 1.00 56.78 388 LEU A O 1
ATOM 2989 N N . VAL A 1 389 ? -4.382 7.427 -10.507 1.00 48.31 389 VAL A N 1
ATOM 2990 C CA . VAL A 1 389 ? -4.485 8.375 -11.626 1.00 48.31 389 VAL A CA 1
ATOM 2991 C C . VAL A 1 389 ? -3.541 9.565 -11.458 1.00 48.31 389 VAL A C 1
ATOM 2993 O O . VAL A 1 389 ? -3.977 10.696 -11.326 1.00 48.31 389 VAL A O 1
ATOM 2996 N N . LEU A 1 390 ? -2.224 9.381 -11.507 1.00 46.25 390 LEU A N 1
ATOM 2997 C CA . LEU A 1 390 ? -1.350 10.547 -11.679 1.00 46.25 390 LEU A CA 1
ATOM 2998 C C . LEU A 1 390 ? -0.366 10.296 -12.808 1.00 46.25 390 LEU A C 1
ATOM 3000 O O . LEU A 1 390 ? 0.456 9.386 -12.733 1.00 46.25 390 LEU A O 1
ATOM 3004 N N . GLY A 1 391 ? -0.569 11.086 -13.865 1.00 35.31 391 GLY A N 1
ATOM 3005 C CA . GLY A 1 391 ? -0.085 10.882 -15.219 1.00 35.31 391 GLY A CA 1
ATOM 3006 C C . GLY A 1 391 ? -0.240 12.121 -16.087 1.00 35.31 391 GLY A C 1
ATOM 3007 O O . GLY A 1 391 ? -1.312 12.335 -16.646 1.00 35.31 391 GLY A O 1
ATOM 3008 N N . SER A 1 392 ? 0.818 12.911 -16.303 1.00 31.97 392 SER A N 1
ATOM 3009 C CA . SER A 1 392 ? 0.779 13.965 -17.332 1.00 31.97 392 SER A CA 1
ATOM 3010 C C . SER A 1 392 ? 1.006 13.381 -18.731 1.00 31.97 392 SER A C 1
ATOM 3012 O O . SER A 1 392 ? 1.947 12.614 -18.926 1.00 31.97 392 SER A O 1
ATOM 3014 N N . PRO A 1 393 ? 0.210 13.756 -19.753 1.00 33.03 393 PRO A N 1
ATOM 3015 C CA . PRO A 1 393 ? 0.418 13.336 -21.143 1.00 33.03 393 PRO A CA 1
ATOM 3016 C C . PRO A 1 393 ? 1.765 13.703 -21.771 1.00 33.03 393 PRO A C 1
ATOM 3018 O O . PRO A 1 393 ? 2.055 13.235 -22.868 1.00 33.03 393 PRO A O 1
ATOM 3021 N N . ARG A 1 394 ? 2.572 14.562 -21.136 1.00 33.03 394 ARG A N 1
ATOM 3022 C CA . ARG A 1 394 ? 3.772 15.136 -21.760 1.00 33.03 394 ARG A CA 1
ATOM 3023 C C . ARG A 1 394 ? 5.013 14.233 -21.752 1.00 33.03 394 ARG A C 1
ATOM 3025 O O . ARG A 1 394 ? 5.895 14.488 -22.567 1.00 33.03 394 ARG A O 1
ATOM 3032 N N . LEU A 1 395 ? 5.108 13.216 -20.889 1.00 34.53 395 LEU A N 1
ATOM 3033 C CA . LEU A 1 395 ? 6.365 12.469 -20.703 1.00 34.53 395 LEU A CA 1
ATOM 3034 C C . LEU A 1 395 ? 6.563 11.291 -21.677 1.00 34.53 395 LEU A C 1
ATOM 3036 O O . LEU A 1 395 ? 7.706 11.026 -22.046 1.00 34.53 395 LEU A O 1
ATOM 3040 N N . ASP A 1 396 ? 5.492 10.668 -22.190 1.00 35.00 396 ASP A N 1
ATOM 3041 C CA . ASP A 1 396 ? 5.600 9.560 -23.167 1.00 35.00 396 ASP A CA 1
ATOM 3042 C C . ASP A 1 396 ? 6.421 9.971 -24.411 1.00 35.00 396 ASP A C 1
ATOM 3044 O O . ASP A 1 396 ? 7.154 9.174 -24.986 1.00 35.00 396 ASP A O 1
ATOM 3048 N N . ASN A 1 397 ? 6.372 11.256 -24.785 1.00 33.59 397 ASN A N 1
ATOM 3049 C CA . ASN A 1 397 ? 7.109 11.809 -25.926 1.00 33.59 397 ASN A CA 1
ATOM 3050 C C . ASN A 1 397 ? 8.582 12.155 -25.636 1.00 33.59 397 ASN A C 1
ATOM 3052 O O . ASN A 1 397 ? 9.322 12.437 -26.581 1.00 33.59 397 ASN A O 1
ATOM 3056 N N . LEU A 1 398 ? 8.993 12.216 -24.365 1.00 35.06 398 LEU A N 1
ATOM 3057 C CA . LEU A 1 398 ? 10.355 12.584 -23.956 1.00 35.06 398 LEU A CA 1
ATOM 3058 C C . LEU A 1 398 ? 11.201 11.355 -23.616 1.00 35.06 398 LEU A C 1
ATOM 3060 O O . LEU A 1 398 ? 12.357 11.316 -24.017 1.00 35.06 398 LEU A O 1
ATOM 3064 N N . LEU A 1 399 ? 10.625 10.335 -22.968 1.00 36.53 399 LEU A N 1
ATOM 3065 C CA . LEU A 1 399 ? 11.332 9.080 -22.668 1.00 36.53 399 LEU A CA 1
ATOM 3066 C C . LEU A 1 399 ? 11.560 8.197 -23.904 1.00 36.53 399 LEU A C 1
ATOM 3068 O O . LEU A 1 399 ? 12.468 7.387 -23.903 1.00 36.53 399 LEU A O 1
ATOM 3072 N N . GLN A 1 400 ? 10.795 8.380 -24.985 1.00 37.50 400 GLN A N 1
ATOM 3073 C CA . GLN A 1 400 ? 11.104 7.750 -26.278 1.00 37.50 400 GLN A CA 1
ATOM 3074 C C . GLN A 1 400 ? 12.250 8.444 -27.037 1.00 37.50 400 GLN A C 1
ATOM 3076 O O . GLN A 1 400 ? 12.670 7.963 -28.087 1.00 37.50 400 GLN A O 1
ATOM 3081 N N . LYS A 1 401 ? 12.707 9.612 -26.565 1.00 37.09 401 LYS A N 1
ATOM 3082 C CA . LYS A 1 401 ? 13.721 10.443 -27.237 1.00 37.09 401 LYS A CA 1
ATOM 3083 C C . LYS A 1 401 ? 15.048 10.538 -26.479 1.00 37.09 401 LYS A C 1
ATOM 3085 O O . LYS A 1 401 ? 15.985 11.111 -27.033 1.00 37.09 401 LYS A O 1
ATOM 3090 N N . ALA A 1 402 ? 15.103 10.043 -25.246 1.00 35.56 402 ALA A N 1
ATOM 3091 C CA . ALA A 1 402 ? 16.310 9.913 -24.431 1.00 35.56 402 ALA A CA 1
ATOM 3092 C C . ALA A 1 402 ? 16.742 8.447 -24.435 1.00 35.56 402 ALA A C 1
ATOM 3094 O O . ALA A 1 402 ? 17.970 8.215 -24.446 1.00 35.56 402 ALA A O 1
#

Secondary structure (DSSP, 8-state):
---------HHHHHHHHHHHHHHHHHHHS----------------SS-HHHHHHHHTSS------------------------------------------PPP-PPPPP-------------PPPPPP---EEE-HHHH--GGGTGGGTTT----SEEEEEEEEEHHHHHTS-HHHHHHHHHHHHHHHHHHHHHHHTTS--EEEEEE--BTTB--SEEE-TTS-EEEHHHHHHHHHHHHHHHHHHHTTT-SEEEE-S-SS-----SSSSS---HHHHHHHHHHHHHHHHHHH-SSGGGTTSSEEEEEEEEE--S-TT---EEEEE--TTT---HHHHHHHHHHHHHHHHHHHHHHHHTT----EEEEEE----S---SS--S---SS----TTSHHHHTT-